Protein AF-0000000074325101 (afdb_homodimer)

InterPro domains:
  IPR032675 Leucine-rich repeat domain superfamily [G3DSA:3.80.10.10] (2-273)
  IPR050232 F-box/LRR-repeat protein 13/AtMIF1-like [PTHR31900] (7-285)
  IPR055411 F-box/LRR-repeat protein 15/At3g58940/PEG3-like, LRR domain [PF24758] (6-125)

Solvent-accessible surface area (backbone atoms only — not comparable to full-atom values): 29853 Å² total; per-residue (Å²): 119,73,70,45,83,48,80,47,38,70,48,75,47,77,48,56,86,95,41,69,40,74,60,62,76,48,61,53,67,39,56,55,26,29,33,42,34,40,26,21,27,31,48,60,74,60,92,81,46,78,49,32,66,50,20,32,31,42,35,38,34,33,53,40,61,49,100,53,50,55,45,57,55,54,64,27,23,58,49,24,27,33,44,33,43,39,70,58,83,77,82,51,54,33,52,68,70,52,57,40,65,33,80,50,38,28,32,44,31,37,38,55,61,33,40,42,68,67,56,63,70,39,77,60,53,64,63,40,48,46,29,71,53,46,44,63,27,30,30,43,31,42,29,30,58,91,52,75,80,66,76,76,59,71,62,80,73,69,70,35,55,27,73,46,22,30,35,41,34,38,35,43,37,45,51,39,35,36,64,57,47,51,49,49,52,35,46,52,58,23,12,54,48,23,30,38,39,37,38,30,46,33,75,81,65,88,59,77,55,52,74,65,69,66,96,74,74,62,70,84,72,50,60,64,30,47,29,33,40,37,39,40,34,62,38,40,47,45,69,43,53,48,38,51,52,45,49,51,33,46,22,15,53,56,24,46,36,38,38,36,34,30,47,44,36,67,91,48,48,19,66,63,41,38,51,44,53,57,40,44,43,39,29,47,17,38,62,31,22,40,47,70,42,81,104,120,74,70,42,83,51,81,46,38,70,47,76,47,77,47,58,86,96,42,68,41,73,61,63,76,49,60,52,66,37,55,55,27,28,34,42,34,40,27,22,27,31,48,61,76,60,94,83,46,77,50,32,66,50,20,32,32,42,34,38,33,34,53,41,62,48,102,53,51,56,44,57,54,55,63,28,23,58,48,23,27,32,42,34,43,38,69,58,69,88,81,49,54,35,52,69,69,52,57,40,64,33,79,49,38,29,31,43,32,36,37,56,61,33,40,41,68,65,55,61,72,37,76,60,52,62,63,43,48,45,30,71,54,46,44,64,26,30,30,44,32,43,29,31,59,94,52,75,82,65,78,77,60,72,64,83,74,69,71,34,55,28,72,46,22,30,36,42,35,40,34,46,37,45,52,39,36,34,65,57,47,52,49,49,53,36,47,51,58,22,12,53,48,22,30,38,40,37,38,29,45,32,74,82,65,88,59,78,55,52,73,66,66,65,96,75,73,61,69,86,70,49,59,64,30,48,28,33,39,37,38,40,35,61,38,39,48,43,69,44,52,48,39,52,51,45,50,52,33,48,21,15,54,56,25,45,38,35,39,36,34,30,47,43,36,67,90,48,49,19,64,65,39,38,52,46,54,58,41,45,43,38,29,47,16,37,64,32,22,39,46,71,41,82,102

Radius of gyration: 35.29 Å; Cα contacts (8 Å, |Δi|>4): 1375; chains: 2; bounding box: 53×112×66 Å

pLDDT: mean 85.04, std 13.83, range [35.1, 98.62]

Foldseek 3Di:
DVVQVDLAAEDADADDPPAEAEDDQSVLNNQNHAYYHYYRYEDDYDPPRQERANYAEYAAHQYHYDPDAPLNNLQSHQNYAYYAHYHHDPGHAYEPLSNLSNPNHAEYHDEPVSYDPVCQPDPDHVLQVCLVSPLNYQYYAYECVVPDRDPPNPDDHDLRANARHAYYHYHAFALLELVRLVNVLSPQLSYQNHAEEEYEYHHPDPDHRDANDDPDPPLVPRRAHQYAEYEYEAAAQHNSSLVSVLNCQSRYQNYQEYEYEYAHDVVNVGPVNRVVSVVPGDGNHPNYDYHYHYD/DVVQPDQAAEDADADDPPAEAEDDQSVLNRQNHAYYHYYRYEDDYDPPRQERANYAEYAAHQYHYDPDAPLNNLQSHQNYAYYAHYHHDPGHEYEPLSNLSNPNHAEYHDEPVSYDPVQQQDPDHVLQVCLVSPLNYQYYHYECVVNDRDPPNPDDHDLRANARHAYYHYHAFALLELVSLVNVLSNQLSYQNHAEEEYEYHHPDPDHRDANDDPDPPLVPRRAHQYAEYEYEAAAQHNSSLVSVLNCQSRYQNYQEYEYEYAHDVVNVGPVNRVVSVVPGHGNHPNYDYHYHYD

Secondary structure (DSSP, 8-state):
-HHHHS---EEEEE--TT--EEPPGGGGG-TT--EEEEESEEE---TT----TT--EEEEES-EESSS-HHHHHHT-TT-SEEEEE---SS--B-HHHHHT-TT--EEEEEGGGB-HHHHHSSSPHHHHHHHH-TT-SEEEEE-TT----TT--S-------TT--EEEEEEEETT-HHHHHHHHHHHHT-TT--EEEEEEE----SPPPP-S-S---TTSPPPP---EEEEEEE---HHHHHHHHHHHHH-TT--EEEEEE---GGGTHHHHHHHHHHTS--SSTT-EEEEEE-/-TTTTS---EEEEE--TT--EEPPGGGGG-TT--EEEEESEEE---TT----TT--EEEEES-EESSS-HHHHHHT-TT-SEEEEE---TT--B-HHHHHT-TT--EEEEEGGGB-HHHHHSSSPHHHHHHHH-TT-SEEEEE-TT----TT--S-------TT--EEEEEEEETT-HHHHHHHHHHHHT-TT--EEEEEEE----SPPPP-S-S---GGGPPPP---EEEEEEE---HHHHHHHHHHHHH-TT--EEEEEE---GGGTHHHHHHHHHHTS--SSTT-EEEEEE-

Sequence (590 aa):
MFLSKIGIKDLTLKNIPQQFIKLPTHLFSCLELKHLKLHYCIFRPSHSYCGFPNLLSLKLNAVRFQDYQCGELIAQCPLLEVLKITNHETGCEVKLAEIAKLENLKKLSLWLSLLDKTTMIRSPTIFEQICLLLPKLEGLSLDYRNCKLLEEAGAKSLSPVFPYLKTLNLYRMDFFSAITVSSAIGMIFGSPNLQTLKITAAYENAAQPTAICSSEVDYNTIVKTRLRTVVLTSIRGSVNDLCLIKSLLAGSPLLKKIVISARPSEMYGGERGFTTKLLKLHRASPIAEIDLTWLMFLSKIGIKDLTLKNIPQQFIKLPTHLFSCLELKHLKLHYCIFRPSHSYCGFPNLLSLKLNAVRFQDYQCGELIAQCPLLEVLKITNHETGCEVKLAEIAKLENLKKLSLWLSLLDKTTMIRSPTIFEQICLLLPKLEGLSLDYRNCKLLEEAGAKSLSPVFPYLKTLNLYRMDFFSAITVSSAIGMIFGSPNLQTLKITAAYENAAQPTAICSSEVDYNTIVKTRLRTVVLTSIRGSVNDLCLIKSLLAGSPLLKKIVISARPSEMYGGERGFTTKLLKLHRASPIAEIDLTWL

Organism: Artemisia annua (NCBI:txid35608)

Structure (mmCIF, N/CA/C/O backbone):
data_AF-0000000074325101-model_v1
#
loop_
_entity.id
_entity.type
_entity.pdbx_description
1 polymer 'Leucine-rich repeat domain, L domain-like protein'
#
loop_
_atom_site.group_PDB
_atom_site.id
_atom_site.type_symbol
_atom_site.label_atom_id
_atom_site.label_alt_id
_atom_site.label_comp_id
_atom_site.label_asym_id
_atom_site.label_entity_id
_atom_site.label_seq_id
_atom_site.pdbx_PDB_ins_code
_atom_site.Cartn_x
_atom_site.Cartn_y
_atom_site.Cartn_z
_atom_site.occupancy
_atom_site.B_iso_or_equiv
_atom_site.auth_seq_id
_atom_site.auth_comp_id
_atom_site.auth_asym_id
_atom_site.auth_atom_id
_atom_site.pdbx_PDB_model_num
ATOM 1 N N . MET A 1 1 ? -23.901 51.653 18.541 1 35.19 1 MET A N 1
ATOM 2 C CA . MET A 1 1 ? -24.139 51.994 19.94 1 35.19 1 MET A CA 1
ATOM 3 C C . MET A 1 1 ? -24.767 50.822 20.687 1 35.19 1 MET A C 1
ATOM 5 O O . MET A 1 1 ? -24.52 50.637 21.88 1 35.19 1 MET A O 1
ATOM 9 N N . PHE A 1 2 ? -25.624 50.108 19.951 1 42.1 2 PHE A N 1
ATOM 10 C CA . PHE A 1 2 ? -26.455 49.054 20.52 1 42.1 2 PHE A CA 1
ATOM 11 C C . PHE A 1 2 ? -25.602 47.876 20.975 1 42.1 2 PHE A C 1
ATOM 13 O O . PHE A 1 2 ? -26.046 47.055 21.78 1 42.1 2 PHE A O 1
ATOM 20 N N . LEU A 1 3 ? -24.474 47.757 20.274 1 44.94 3 LEU A N 1
ATOM 21 C CA . LEU A 1 3 ? -23.753 46.527 20.584 1 44.94 3 LEU A CA 1
ATOM 22 C C . LEU A 1 3 ? -23.134 46.596 21.976 1 44.94 3 LEU A C 1
ATOM 24 O O . LEU A 1 3 ? -22.594 45.604 22.47 1 44.94 3 LEU A O 1
ATOM 28 N N . SER A 1 4 ? -22.88 47.79 22.483 1 47.82 4 SER A N 1
ATOM 29 C CA . SER A 1 4 ? -22.212 48.008 23.762 1 47.82 4 SER A CA 1
ATOM 30 C C . SER A 1 4 ? -23.017 47.416 24.914 1 47.82 4 SER A C 1
ATOM 32 O O . SER A 1 4 ? -22.479 47.177 25.997 1 47.82 4 SER A O 1
ATOM 34 N N . LYS A 1 5 ? -24.263 47.982 25.109 1 49.12 5 LYS A N 1
ATOM 35 C CA . LYS A 1 5 ? -25.088 47.702 26.281 1 49.12 5 LYS A CA 1
ATOM 36 C C . LYS A 1 5 ? -25.325 46.202 26.44 1 49.12 5 LYS A C 1
ATOM 38 O O . LYS A 1 5 ? -25.753 45.746 27.502 1 49.12 5 LYS A O 1
ATOM 43 N N . ILE A 1 6 ? -25.398 45.336 25.328 1 53.44 6 ILE A N 1
ATOM 44 C CA . ILE A 1 6 ? -25.816 43.942 25.42 1 53.44 6 ILE A CA 1
ATOM 45 C C . ILE A 1 6 ? -24.588 43.034 25.421 1 53.44 6 ILE A C 1
ATOM 47 O O . ILE A 1 6 ? -23.554 43.377 24.843 1 53.44 6 ILE A O 1
ATOM 51 N N . GLY A 1 7 ? -24.317 42.186 26.464 1 69.42 7 GLY A N 1
ATOM 52 C CA . GLY A 1 7 ? -23.415 41.095 26.8 1 69.42 7 GLY A CA 1
ATOM 53 C C . GLY A 1 7 ? -22.976 40.291 25.591 1 69.42 7 GLY A C 1
ATOM 54 O O . GLY A 1 7 ? -23.308 39.11 25.47 1 69.42 7 GLY A O 1
ATOM 55 N N . ILE A 1 8 ? -22.406 40.996 24.583 1 78.01 8 ILE A N 1
ATOM 56 C CA . ILE A 1 8 ? -21.997 40.284 23.377 1 78.01 8 ILE A CA 1
ATOM 57 C C . ILE A 1 8 ? -20.923 39.255 23.725 1 78.01 8 ILE A C 1
ATOM 59 O O . ILE A 1 8 ? -19.923 39.586 24.367 1 78.01 8 ILE A O 1
ATOM 63 N N . LYS A 1 9 ? -21.226 37.993 23.351 1 87.03 9 LYS A N 1
ATOM 64 C CA . LYS A 1 9 ? -20.287 36.916 23.651 1 87.03 9 LYS A CA 1
ATOM 65 C C . LYS A 1 9 ? -19.487 36.523 22.413 1 87.03 9 LYS A C 1
ATOM 67 O O . LYS A 1 9 ? -18.318 36.145 22.516 1 87.03 9 LYS A O 1
ATOM 72 N N . ASP A 1 10 ? -20.09 36.723 21.24 1 89.8 10 ASP A N 1
ATOM 73 C CA . ASP A 1 10 ? -19.433 36.385 19.981 1 89.8 10 ASP A CA 1
ATOM 74 C C . ASP A 1 10 ? -19.51 37.546 18.992 1 89.8 10 ASP A C 1
ATOM 76 O O . ASP A 1 10 ? -20.595 38.061 18.714 1 89.8 10 ASP A O 1
ATOM 80 N N . LEU A 1 11 ? -18.348 38.037 18.518 1 89.61 11 LEU A N 1
ATOM 81 C CA . LEU A 1 11 ? -18.338 39.149 17.575 1 89.61 11 LEU A CA 1
ATOM 82 C C . LEU A 1 11 ? -17.44 38.842 16.3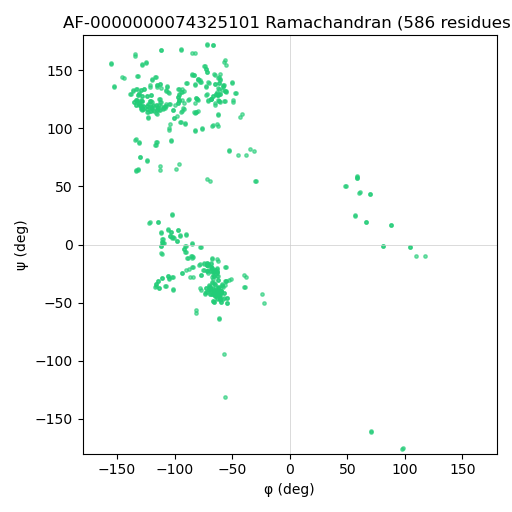81 1 89.61 11 LEU A C 1
ATOM 84 O O . LEU A 1 11 ? -16.279 38.464 16.553 1 89.61 11 LEU A O 1
ATOM 88 N N . THR A 1 12 ? -17.929 38.824 15.239 1 90.14 12 THR A N 1
ATOM 89 C CA . THR A 1 12 ? -17.175 38.709 13.996 1 90.14 12 THR A CA 1
ATOM 90 C C . THR A 1 12 ? -17.33 39.97 13.15 1 90.14 12 THR A C 1
ATOM 92 O O . THR A 1 12 ? -18.449 40.375 12.83 1 90.14 12 THR A O 1
ATOM 95 N N . LEU A 1 13 ? -16.238 40.642 12.857 1 88.51 13 LEU A N 1
ATOM 96 C CA . LEU A 1 13 ? -16.232 41.796 11.965 1 88.51 13 LEU A CA 1
ATOM 97 C C . LEU A 1 13 ? -15.407 41.513 10.714 1 88.51 13 LEU A C 1
ATOM 99 O O . LEU A 1 13 ? -14.208 41.238 10.806 1 88.51 13 LEU A O 1
ATOM 103 N N . LYS A 1 14 ? -16.061 41.454 9.587 1 86.94 14 LYS A N 1
ATOM 104 C CA . LYS A 1 14 ? -15.405 41.168 8.314 1 86.94 14 LYS A CA 1
ATOM 105 C C . LYS A 1 14 ? -15.607 42.31 7.322 1 86.94 14 LYS A C 1
ATOM 107 O O . LYS A 1 14 ? -16.717 42.829 7.182 1 86.94 14 LYS A O 1
ATOM 112 N N . ASN A 1 15 ? -14.516 42.837 6.846 1 86.47 15 ASN A N 1
ATOM 113 C CA . ASN A 1 15 ? -14.569 43.824 5.773 1 86.47 15 ASN A CA 1
ATOM 114 C C . ASN A 1 15 ? -13.981 43.276 4.476 1 86.47 15 ASN A C 1
ATOM 116 O O . ASN A 1 15 ? -13.437 42.17 4.456 1 86.47 15 ASN A O 1
ATOM 120 N N . ILE A 1 16 ? -14.223 44.002 3.409 1 81.57 16 ILE A N 1
ATOM 121 C CA . ILE A 1 16 ? -13.705 43.615 2.101 1 81.57 16 ILE A CA 1
ATOM 122 C C . ILE A 1 16 ? -12.18 43.692 2.106 1 81.57 16 ILE A C 1
ATOM 124 O O . ILE A 1 16 ? -11.599 44.572 2.745 1 81.57 16 ILE A O 1
ATOM 128 N N . PRO A 1 17 ? -11.592 42.822 1.375 1 79.29 17 PRO A N 1
ATOM 129 C CA . PRO A 1 17 ? -10.128 42.798 1.315 1 79.29 17 PRO A CA 1
ATOM 130 C C . PRO A 1 17 ? -9.533 44.144 0.907 1 79.29 17 PRO A C 1
ATOM 132 O O . PRO A 1 17 ? -10.086 44.833 0.046 1 79.29 17 PRO A O 1
ATOM 135 N N . GLN A 1 18 ? -8.579 44.572 1.656 1 80.77 18 GLN A N 1
ATOM 136 C CA . GLN A 1 18 ? -7.749 45.74 1.382 1 80.77 18 GLN A CA 1
ATOM 137 C C . GLN A 1 18 ? -8.459 47.027 1.788 1 80.77 18 GLN A C 1
ATOM 139 O O . GLN A 1 18 ? -7.908 48.12 1.64 1 80.77 18 GLN A O 1
ATOM 144 N N . GLN A 1 19 ? -9.734 46.827 2.291 1 86.73 19 GLN A N 1
ATOM 145 C CA . GLN A 1 19 ? -10.393 47.983 2.888 1 86.73 19 GLN A CA 1
ATOM 146 C C . GLN A 1 19 ? -10.509 47.829 4.402 1 86.73 19 GLN A C 1
ATOM 148 O O . GLN A 1 19 ? -11.199 46.931 4.888 1 86.73 19 GLN A O 1
ATOM 153 N N . PHE A 1 20 ? -9.888 48.68 5.116 1 88.98 20 PHE A N 1
ATOM 154 C CA . PHE A 1 20 ? -9.832 48.555 6.568 1 88.98 20 PHE A CA 1
ATOM 155 C C . PHE A 1 20 ? -10.904 49.413 7.227 1 88.98 20 PHE A C 1
ATOM 157 O O . PHE A 1 20 ? -11.143 50.548 6.809 1 88.98 20 PHE A O 1
ATOM 164 N N . ILE A 1 21 ? -11.559 48.82 8.145 1 91.88 21 ILE A N 1
ATOM 165 C CA . ILE A 1 21 ? -12.593 49.544 8.878 1 91.88 21 ILE A CA 1
ATOM 166 C C . ILE A 1 21 ? -12.16 49.733 10.33 1 91.88 21 ILE A C 1
ATOM 168 O O . ILE A 1 21 ? -11.576 48.83 10.933 1 91.88 21 ILE A O 1
ATOM 172 N N . LYS A 1 22 ? -12.429 50.888 10.778 1 90.78 22 LYS A N 1
ATOM 173 C CA . LYS A 1 22 ? -12.134 51.158 12.182 1 90.78 22 LYS A CA 1
ATOM 174 C C . LYS A 1 22 ? -13.126 50.446 13.098 1 90.78 22 LYS A C 1
ATOM 176 O O . LYS A 1 22 ? -14.332 50.46 12.846 1 90.78 22 LYS A O 1
ATOM 181 N N . LEU A 1 23 ? -12.623 49.848 14.137 1 90.95 23 LEU A N 1
ATOM 182 C CA . LEU A 1 23 ? -13.49 49.161 15.087 1 90.95 23 LEU A CA 1
ATOM 183 C C . LEU A 1 23 ? -14.311 50.16 15.896 1 90.95 23 LEU A C 1
ATOM 185 O O . LEU A 1 23 ? -13.809 51.222 16.272 1 90.95 23 LEU A O 1
ATOM 189 N N . PRO A 1 24 ? -15.522 49.781 16.076 1 87.68 24 PRO A N 1
ATOM 190 C CA . PRO A 1 24 ? -16.344 50.656 16.917 1 87.68 24 PRO A CA 1
ATOM 191 C C . PRO A 1 24 ? -15.794 50.799 18.334 1 87.68 24 PRO A C 1
ATOM 193 O O . PRO A 1 24 ? -15.328 49.819 18.921 1 87.68 24 PRO A O 1
ATOM 196 N N . THR A 1 25 ? -15.898 51.999 18.87 1 86.34 25 THR A N 1
ATOM 197 C CA . THR A 1 25 ? -15.339 52.312 20.18 1 86.34 25 THR A CA 1
ATOM 198 C C . THR A 1 25 ? -16.004 51.473 21.267 1 86.34 25 THR A C 1
ATOM 200 O O . THR A 1 25 ? -15.374 51.137 22.272 1 86.34 25 THR A O 1
ATOM 203 N N . HIS A 1 26 ? -17.239 51.057 21.05 1 84.24 26 HIS A N 1
ATOM 204 C CA . HIS A 1 26 ? -17.987 50.313 22.056 1 84.24 26 HIS A CA 1
ATOM 205 C C . HIS A 1 26 ? -17.446 48.895 22.209 1 84.24 26 HIS A C 1
ATOM 207 O O . HIS A 1 26 ? -17.645 48.259 23.246 1 84.24 26 HIS A O 1
ATOM 213 N N . LEU A 1 27 ? -16.797 48.416 21.212 1 88.17 27 LEU A N 1
ATOM 214 C CA . LEU A 1 27 ? -16.226 47.074 21.271 1 88.17 27 LEU A CA 1
ATOM 215 C C . LEU A 1 27 ? -15.237 46.955 22.426 1 88.17 27 LEU A C 1
ATOM 217 O O . LEU A 1 27 ? -15.196 45.931 23.111 1 88.17 27 LEU A O 1
ATOM 221 N N . PHE A 1 28 ? -14.553 48.058 22.666 1 89.68 28 PHE A N 1
ATOM 222 C CA . PHE A 1 28 ? -13.461 48.036 23.632 1 89.68 28 PHE A CA 1
ATOM 223 C C . PHE A 1 28 ? -13.999 48.061 25.058 1 89.68 28 PHE A C 1
ATOM 225 O O . PHE A 1 28 ? -13.237 47.925 26.017 1 89.68 28 PHE A O 1
ATOM 232 N N . SER A 1 29 ? -15.301 48.139 25.202 1 85.92 29 SER A N 1
ATOM 233 C CA . SER A 1 29 ? -15.926 48.121 26.52 1 85.92 29 SER A CA 1
ATOM 234 C C . SER A 1 29 ? -16.683 46.818 26.755 1 85.92 29 SER A C 1
ATOM 236 O O . SER A 1 29 ? -17.31 46.639 27.801 1 85.92 29 SER A O 1
ATOM 238 N N . CYS A 1 30 ? -16.619 46.005 25.816 1 86.27 30 CYS A N 1
ATOM 239 C CA . CYS A 1 30 ? -17.337 44.74 25.926 1 86.27 30 CYS A CA 1
ATOM 240 C C . CYS A 1 30 ? -16.533 43.724 26.727 1 86.27 30 CYS A C 1
ATOM 242 O O . CYS A 1 30 ? -15.805 42.911 26.155 1 86.27 30 CYS A O 1
ATOM 244 N N . LEU A 1 31 ? -16.792 43.546 27.969 1 85.54 31 LEU A N 1
ATOM 245 C CA . LEU A 1 31 ? -15.996 42.72 28.871 1 85.54 31 LEU A CA 1
ATOM 246 C C . LEU A 1 31 ? -16.485 41.276 28.861 1 85.54 31 LEU A C 1
ATOM 248 O O . LEU A 1 31 ? -15.782 40.375 29.323 1 85.54 31 LEU A O 1
ATOM 252 N N . GLU A 1 32 ? -17.62 41.039 28.275 1 89.33 32 GLU A N 1
ATOM 253 C CA . GLU A 1 32 ? -18.206 39.702 28.309 1 89.33 32 GLU A CA 1
ATOM 254 C C . GLU A 1 32 ? -17.896 38.931 27.029 1 89.33 32 GLU A C 1
ATOM 256 O O . GLU A 1 32 ? -18.311 37.781 26.876 1 89.33 32 GLU A O 1
ATOM 261 N N . LEU A 1 33 ? -17.122 39.551 26.138 1 91.54 33 LEU A N 1
ATOM 262 C CA . LEU A 1 33 ? -16.807 38.932 24.856 1 91.54 33 LEU A CA 1
ATOM 263 C C . LEU A 1 33 ? -16.075 37.609 25.055 1 91.54 33 LEU A C 1
ATOM 265 O O . LEU A 1 33 ? -15.137 37.528 25.851 1 91.54 33 LEU A O 1
ATOM 269 N N . LYS A 1 34 ? -16.53 36.519 24.398 1 95.06 34 LYS A N 1
ATOM 270 C CA . LYS A 1 34 ? -15.917 35.198 24.491 1 95.06 34 LYS A CA 1
ATOM 271 C C . LYS A 1 34 ? -15.188 34.838 23.2 1 95.06 34 LYS A C 1
ATOM 273 O O . LYS A 1 34 ? -14.155 34.165 23.23 1 95.06 34 LYS A O 1
ATOM 278 N N . HIS A 1 35 ? -15.718 35.243 22.037 1 96.39 35 HIS A N 1
ATOM 279 C CA . HIS A 1 35 ? -15.141 34.952 20.73 1 96.39 35 HIS A CA 1
ATOM 280 C C . HIS A 1 35 ? -15.082 36.204 19.862 1 96.39 35 HIS A C 1
ATOM 282 O O . HIS A 1 35 ? -16.096 36.88 19.67 1 96.39 35 HIS A O 1
ATOM 288 N N . LEU A 1 36 ? -13.878 36.578 19.356 1 94.92 36 LEU A N 1
ATOM 289 C CA . LEU A 1 36 ? -13.675 37.771 18.54 1 94.92 36 LEU A CA 1
ATOM 290 C C . LEU A 1 36 ? -12.959 37.425 17.239 1 94.92 36 LEU A C 1
ATOM 292 O O . LEU A 1 36 ? -11.874 36.839 17.26 1 94.92 36 LEU A O 1
ATOM 296 N N . LYS A 1 37 ? -13.531 37.656 16.114 1 94.36 37 LYS A N 1
ATOM 297 C CA . LYS A 1 37 ? -12.947 37.49 14.786 1 94.36 37 LYS A CA 1
ATOM 298 C C . LYS A 1 37 ? -12.908 38.816 14.033 1 94.36 37 LYS A C 1
ATOM 300 O O . LYS A 1 37 ? -13.948 39.437 13.803 1 94.36 37 LYS A O 1
ATOM 305 N N . LEU A 1 38 ? -11.722 39.274 13.668 1 91.95 38 LEU A N 1
ATOM 306 C CA . LEU A 1 38 ? -11.551 40.537 12.957 1 91.95 38 LEU A CA 1
ATOM 307 C C . LEU A 1 38 ? -10.879 40.313 11.607 1 91.95 38 LEU A C 1
ATOM 309 O O . LEU A 1 38 ? -9.845 39.646 11.526 1 91.95 38 LEU A O 1
ATOM 313 N N . HIS A 1 39 ? -11.461 40.821 10.593 1 91.65 39 HIS A N 1
ATOM 314 C CA . HIS A 1 39 ? -10.928 40.743 9.238 1 91.65 39 HIS A CA 1
ATOM 315 C C . HIS A 1 39 ? -10.849 42.125 8.597 1 91.65 39 HIS A C 1
ATOM 317 O O . HIS A 1 39 ? -11.872 42.788 8.414 1 91.65 39 HIS A O 1
ATOM 323 N N . TYR A 1 40 ? -9.648 42.526 8.299 1 89.95 40 TYR A N 1
ATOM 324 C CA . TYR A 1 40 ? -9.418 43.809 7.644 1 89.95 40 TYR A CA 1
ATOM 325 C C . TYR A 1 40 ? -9.976 44.956 8.479 1 89.95 40 TYR A C 1
ATOM 327 O O . TYR A 1 40 ? -10.759 45.769 7.983 1 89.95 40 TYR A O 1
ATOM 335 N N . CYS A 1 41 ? -9.512 45.028 9.661 1 90.98 41 CYS A N 1
ATOM 336 C CA . CYS A 1 41 ? -9.935 46.052 10.609 1 90.98 41 CYS A CA 1
ATOM 337 C C . CYS A 1 41 ? -8.737 46.822 11.151 1 90.98 41 CYS A C 1
ATOM 339 O O . CYS A 1 41 ? -7.602 46.351 11.067 1 90.98 41 CYS A O 1
ATOM 341 N N . ILE A 1 42 ? -9.033 47.996 11.594 1 90.14 42 ILE A N 1
ATOM 342 C CA . ILE A 1 42 ? -8.052 48.806 12.308 1 90.14 42 ILE A CA 1
ATOM 343 C C . ILE A 1 42 ? -8.318 48.731 13.81 1 90.14 42 ILE A C 1
ATOM 345 O O . ILE A 1 42 ? -9.422 49.036 14.268 1 90.14 42 ILE A O 1
ATOM 349 N N . PHE A 1 43 ? -7.433 48.209 14.512 1 91.3 43 PHE A N 1
ATOM 350 C CA . PHE A 1 43 ? -7.527 48.111 15.964 1 91.3 43 PHE A CA 1
ATOM 351 C C . PHE A 1 43 ? -6.895 49.326 16.631 1 91.3 43 PHE A C 1
ATOM 353 O O . PHE A 1 43 ? -5.668 49.44 16.692 1 91.3 43 PHE A O 1
ATOM 360 N N . ARG A 1 44 ? -7.651 50.169 17.085 1 91.33 44 ARG A N 1
ATOM 361 C CA . ARG A 1 44 ? -7.245 51.368 17.811 1 91.33 44 ARG A CA 1
ATOM 362 C C . ARG A 1 44 ? -8.083 51.556 19.071 1 91.33 44 ARG A C 1
ATOM 364 O O . ARG A 1 44 ? -9.132 52.202 19.034 1 91.33 44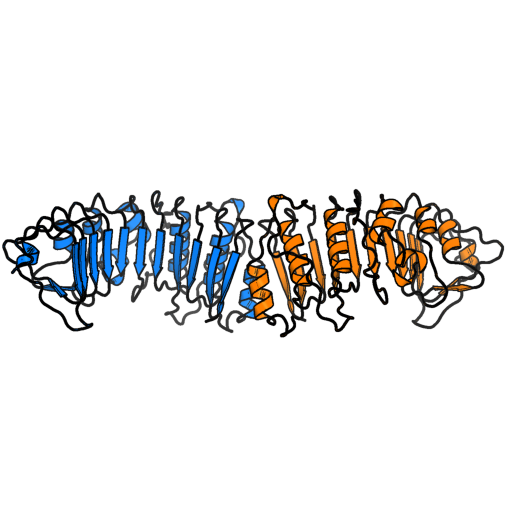 ARG A O 1
ATOM 371 N N . PRO A 1 45 ? -7.6 50.991 20.158 1 89.82 45 PRO A N 1
ATOM 372 C CA . PRO A 1 45 ? -8.399 51.074 21.383 1 89.82 45 PRO A CA 1
ATOM 373 C C . PRO A 1 45 ? -8.37 52.464 22.014 1 89.82 45 PRO A C 1
ATOM 375 O O . PRO A 1 45 ? -7.439 53.237 21.772 1 89.82 45 PRO A O 1
ATOM 378 N N . SER A 1 46 ? -9.411 52.729 22.716 1 84.29 46 SER A N 1
ATOM 379 C CA . SER A 1 46 ? -9.463 53.967 23.485 1 84.29 46 SER A CA 1
ATOM 380 C C . SER A 1 46 ? -8.528 53.911 24.688 1 84.29 46 SER A C 1
ATOM 382 O O . SER A 1 46 ? -7.956 52.861 24.988 1 84.29 46 SER A O 1
ATOM 384 N N . HIS A 1 47 ? -8.358 55.004 25.374 1 83.48 47 HIS A N 1
ATOM 385 C CA . HIS A 1 47 ? -7.491 55.101 26.543 1 83.48 47 HIS A CA 1
ATOM 386 C C . HIS A 1 47 ? -8.028 54.262 27.697 1 83.48 47 HIS A C 1
ATOM 388 O O . HIS A 1 47 ? -7.268 53.843 28.573 1 83.48 47 HIS A O 1
ATOM 394 N N . SER A 1 48 ? -9.328 53.991 27.679 1 83.15 48 SER A N 1
ATOM 395 C CA . SER A 1 48 ? -9.957 53.262 28.776 1 83.15 48 SER A CA 1
ATOM 396 C C . SER A 1 48 ? -9.941 51.759 28.521 1 83.15 48 SER A C 1
ATOM 398 O O . SER A 1 48 ? -10.394 50.977 29.36 1 83.15 48 SER A O 1
ATOM 400 N N . TYR A 1 49 ? -9.417 51.378 27.421 1 88.16 49 TYR A N 1
ATOM 401 C CA . TYR A 1 49 ? -9.388 49.967 27.053 1 88.16 49 TYR A CA 1
ATOM 402 C C . TYR A 1 49 ? -8.457 49.183 27.97 1 88.16 49 TYR A C 1
ATOM 404 O O . TYR A 1 49 ? -7.297 49.558 28.155 1 88.16 49 TYR A O 1
ATOM 412 N N . CYS A 1 50 ? -9.03 48.088 28.599 1 85.27 50 CYS A N 1
ATOM 413 C CA . CYS A 1 50 ? -8.229 47.281 29.512 1 85.27 50 CYS A CA 1
ATOM 414 C C . CYS A 1 50 ? -8.183 45.827 29.057 1 85.27 50 CYS A C 1
ATOM 416 O O . CYS A 1 50 ? -7.985 44.923 29.871 1 85.27 50 CYS A O 1
ATOM 418 N N . GLY A 1 51 ? -8.499 45.597 27.84 1 90.34 51 GLY A N 1
ATOM 419 C CA . GLY A 1 51 ? -8.408 44.241 27.323 1 90.34 51 GLY A CA 1
ATOM 420 C C . GLY A 1 51 ? -9.741 43.518 27.305 1 90.34 51 GLY A C 1
ATOM 421 O O . GLY A 1 51 ? -10.792 44.138 27.485 1 90.34 51 GLY A O 1
ATOM 422 N N . PHE A 1 52 ? -9.766 42.201 26.931 1 92.69 52 PHE A N 1
ATOM 423 C CA . PHE A 1 52 ? -10.912 41.3 26.951 1 92.69 52 PHE A CA 1
ATOM 424 C C . PHE A 1 52 ? -10.687 40.16 27.938 1 92.69 52 PHE A C 1
ATOM 426 O O . PHE A 1 52 ? -10.241 39.078 27.552 1 92.69 52 PHE A O 1
ATOM 433 N N . PRO A 1 53 ? -11.061 40.353 29.209 1 91.96 53 PRO A N 1
ATOM 434 C CA . PRO A 1 53 ? -10.689 39.418 30.274 1 91.96 53 PRO A CA 1
ATOM 435 C C . PRO A 1 53 ? -11.387 38.066 30.142 1 91.96 53 PRO A C 1
ATOM 437 O O . PRO A 1 53 ? -10.914 37.067 30.691 1 91.96 53 PRO A O 1
ATOM 440 N N . ASN A 1 54 ? -12.532 37.937 29.37 1 93.77 54 ASN A N 1
ATOM 441 C CA . ASN A 1 54 ? -13.3 36.7 29.281 1 93.77 54 ASN A CA 1
ATOM 442 C C . ASN A 1 54 ? -13.196 36.075 27.893 1 93.77 54 ASN A C 1
ATOM 444 O O . ASN A 1 54 ? -13.921 35.129 27.577 1 93.77 54 ASN A O 1
ATOM 448 N N . LEU A 1 55 ? -12.278 36.609 27.079 1 95.43 55 LEU A N 1
ATOM 449 C CA . LEU A 1 55 ? -12.156 36.15 25.699 1 95.43 55 LEU A CA 1
ATOM 450 C C . LEU A 1 55 ? -11.535 34.759 25.642 1 95.43 55 LEU A C 1
ATOM 452 O O . LEU A 1 55 ? -10.486 34.518 26.244 1 95.43 55 LEU A O 1
ATOM 456 N N . LEU A 1 56 ? -12.197 33.809 24.903 1 97.13 56 LEU A N 1
ATOM 457 C CA . LEU A 1 56 ? -11.738 32.429 24.787 1 97.13 56 LEU A CA 1
ATOM 458 C C . LEU A 1 56 ? -11.106 32.179 23.422 1 97.13 56 LEU A C 1
ATOM 460 O O . LEU A 1 56 ? -10.231 31.32 23.286 1 97.13 56 LEU A O 1
ATOM 464 N N . SER A 1 57 ? -11.581 32.923 22.397 1 97.68 57 SER A N 1
ATOM 465 C CA . SER A 1 57 ? -11.091 32.729 21.036 1 97.68 57 SER A CA 1
ATOM 466 C C . SER A 1 57 ? -10.87 34.064 20.332 1 97.68 57 SER A C 1
ATOM 468 O O . SER A 1 57 ? -11.74 34.936 20.357 1 97.68 57 SER A O 1
ATOM 470 N N . LEU A 1 58 ? -9.685 34.278 19.731 1 95.63 58 LEU A N 1
ATOM 471 C CA . LEU A 1 58 ? -9.309 35.489 19.01 1 95.63 58 LEU A CA 1
ATOM 472 C C . LEU A 1 58 ? -8.768 35.152 17.625 1 95.63 58 LEU A C 1
ATOM 474 O O . LEU A 1 58 ? -7.774 34.433 17.5 1 95.63 58 LEU A O 1
ATOM 478 N N . LYS A 1 59 ? -9.415 35.556 16.603 1 94.2 59 LYS A N 1
ATOM 479 C CA . LYS A 1 59 ? -8.977 35.366 15.223 1 94.2 59 LYS A CA 1
ATOM 480 C C . LYS A 1 59 ? -8.75 36.706 14.529 1 94.2 59 LYS A C 1
ATOM 482 O O . LYS A 1 59 ? -9.685 37.49 14.36 1 94.2 59 LYS A O 1
ATOM 487 N N . LEU A 1 60 ? -7.534 36.954 14.18 1 92.3 60 LEU A N 1
ATOM 488 C CA . LEU A 1 60 ? -7.146 38.19 13.51 1 92.3 60 LEU A CA 1
ATOM 489 C C . LEU A 1 60 ? -6.662 37.911 12.091 1 92.3 60 LEU A C 1
ATOM 491 O O . LEU A 1 60 ? -5.687 37.182 11.896 1 92.3 60 LEU A O 1
ATOM 495 N N . ASN A 1 61 ? -7.33 38.432 11.182 1 90.34 61 ASN A N 1
ATOM 496 C CA . ASN A 1 61 ? -6.93 38.334 9.783 1 90.34 61 ASN A CA 1
ATOM 497 C C . ASN A 1 61 ? -6.759 39.712 9.151 1 90.34 61 ASN A C 1
ATOM 499 O O . ASN A 1 61 ? -7.741 40.422 8.924 1 90.34 61 ASN A O 1
ATOM 503 N N . ALA A 1 62 ? -5.533 40.092 8.871 1 87.86 62 ALA A N 1
ATOM 504 C CA . ALA A 1 62 ? -5.243 41.385 8.257 1 87.86 62 ALA A CA 1
ATOM 505 C C . ALA A 1 62 ? -5.774 42.531 9.113 1 87.86 62 ALA A C 1
ATOM 507 O O . ALA A 1 62 ? -6.555 43.358 8.638 1 87.86 62 ALA A O 1
ATOM 508 N N . VAL A 1 63 ? -5.289 42.558 10.322 1 89.49 63 VAL A N 1
ATOM 509 C CA . VAL A 1 63 ? -5.669 43.63 11.237 1 89.49 63 VAL A CA 1
ATOM 510 C C . VAL A 1 63 ? -4.511 44.615 11.388 1 89.49 63 VAL A C 1
ATOM 512 O O . VAL A 1 63 ? -3.362 44.208 11.574 1 89.49 63 VAL A O 1
ATOM 515 N N . ARG A 1 64 ? -4.804 45.842 11.257 1 87.69 64 ARG A N 1
ATOM 516 C CA . ARG A 1 64 ? -3.816 46.899 11.442 1 87.69 64 ARG A CA 1
ATOM 517 C C . ARG A 1 64 ? -3.903 47.492 12.844 1 87.69 64 ARG A C 1
ATOM 519 O O . ARG A 1 64 ? -4.981 47.893 13.288 1 87.69 64 ARG A O 1
ATOM 526 N N . PHE A 1 65 ? -2.84 47.528 13.499 1 88.17 65 PHE A N 1
ATOM 527 C CA . PHE A 1 65 ? -2.781 48.116 14.832 1 88.17 65 PHE A CA 1
ATOM 528 C C . PHE A 1 65 ? -2.285 49.555 14.768 1 88.17 65 PHE A C 1
ATOM 530 O O . PHE A 1 65 ? -1.266 49.838 14.135 1 88.17 65 PHE A O 1
ATOM 537 N N . GLN A 1 66 ? -2.998 50.397 15.211 1 87.94 66 GLN A N 1
ATOM 538 C CA . GLN A 1 66 ? -2.631 51.807 15.274 1 87.94 66 GLN A CA 1
ATOM 539 C C . GLN A 1 66 ? -2.446 52.264 16.718 1 87.94 66 GLN A C 1
ATOM 541 O O . GLN A 1 66 ? -3.374 52.181 17.524 1 87.94 66 GLN A O 1
ATOM 546 N N . ASP A 1 67 ? -1.253 52.782 17.037 1 86.02 67 ASP A N 1
ATOM 547 C CA . ASP A 1 67 ? -0.907 53.25 18.376 1 86.02 67 ASP A CA 1
ATOM 548 C C . ASP A 1 67 ? -1.092 52.141 19.409 1 86.02 67 ASP A C 1
ATOM 550 O O . ASP A 1 67 ? -1.57 52.393 20.518 1 86.02 67 ASP A O 1
ATOM 554 N N . TYR A 1 68 ? -1.022 50.913 19.06 1 85.28 68 TYR A N 1
ATOM 555 C CA . TYR A 1 68 ? -1.194 49.721 19.882 1 85.28 68 TYR A CA 1
ATOM 556 C C . TYR A 1 68 ? -0.455 48.531 19.28 1 85.28 68 TYR A C 1
ATOM 558 O O . TYR A 1 68 ? -0.07 48.56 18.109 1 85.28 68 TYR A O 1
ATOM 566 N N . GLN A 1 69 ? -0.12 47.62 20.025 1 83.84 69 GLN A N 1
ATOM 567 C CA . GLN A 1 69 ? 0.628 46.468 19.534 1 83.84 69 GLN A CA 1
ATOM 568 C C . GLN A 1 69 ? -0.17 45.179 19.708 1 83.84 69 GLN A C 1
ATOM 570 O O . GLN A 1 69 ? -0.879 45.011 20.703 1 83.84 69 GLN A O 1
ATOM 575 N N . CYS A 1 70 ? -0.002 44.359 18.793 1 86.82 70 CYS A N 1
ATOM 576 C CA . CYS A 1 70 ? -0.684 43.071 18.818 1 86.82 70 CYS A CA 1
ATOM 577 C C . CYS A 1 70 ? -0.347 42.299 20.088 1 86.82 70 CYS A C 1
ATOM 579 O O . CYS A 1 70 ? -1.226 41.694 20.704 1 86.82 70 CYS A O 1
ATOM 581 N N . GLY A 1 71 ? 0.89 42.345 20.438 1 85.94 71 GLY A N 1
ATOM 582 C CA . GLY A 1 71 ? 1.321 41.673 21.653 1 85.94 71 GLY A CA 1
ATOM 583 C C . GLY A 1 71 ? 0.59 42.153 22.892 1 85.94 71 GLY A C 1
ATOM 584 O O . GLY A 1 71 ? 0.304 41.364 23.795 1 85.94 71 GLY A O 1
ATOM 585 N N . GLU A 1 72 ? 0.308 43.408 22.942 1 87.24 72 GLU A N 1
ATOM 586 C CA . GLU A 1 72 ? -0.433 43.975 24.064 1 87.24 72 GLU A CA 1
ATOM 587 C C . GLU A 1 72 ? -1.846 43.402 24.137 1 87.24 72 GLU A C 1
ATOM 589 O O . GLU A 1 72 ? -2.353 43.123 25.226 1 87.24 72 GLU A O 1
ATOM 594 N N . LEU A 1 73 ? -2.432 43.33 23.012 1 90.21 73 LEU A N 1
ATOM 595 C CA . LEU A 1 73 ? -3.769 42.748 22.961 1 90.21 73 LEU A CA 1
ATOM 596 C C . LEU A 1 73 ? -3.764 41.326 23.514 1 90.21 73 LEU A C 1
ATOM 598 O O . LEU A 1 73 ? -4.596 40.981 24.356 1 90.21 73 LEU A O 1
ATOM 602 N N . ILE A 1 74 ? -2.835 40.542 23.102 1 90.82 74 ILE A N 1
ATOM 603 C CA . ILE A 1 74 ? -2.729 39.15 23.523 1 90.82 74 ILE A CA 1
ATOM 604 C C . ILE A 1 74 ? -2.533 39.082 25.036 1 90.82 74 ILE A C 1
ATOM 606 O O . ILE A 1 74 ? -3.157 38.263 25.714 1 90.82 74 ILE A O 1
ATOM 610 N N . ALA A 1 75 ? -1.773 39.949 25.522 1 88.7 75 ALA A N 1
ATOM 611 C CA . ALA A 1 75 ? -1.468 39.982 26.95 1 88.7 75 ALA A CA 1
ATOM 612 C C . ALA A 1 75 ? -2.711 40.315 27.769 1 88.7 75 ALA A C 1
ATOM 614 O O . ALA A 1 75 ? -2.801 39.958 28.947 1 88.7 75 ALA A O 1
ATOM 615 N N . GLN A 1 76 ? -3.666 40.952 27.212 1 91.35 76 GLN A N 1
ATOM 616 C CA . GLN A 1 76 ? -4.864 41.395 27.918 1 91.35 76 GLN A CA 1
ATOM 617 C C . GLN A 1 76 ? -6.013 40.41 27.721 1 91.35 76 GLN A C 1
ATOM 619 O O . GLN A 1 76 ? -7.17 40.736 27.996 1 91.35 76 GLN A O 1
ATOM 624 N N . CYS A 1 77 ? -5.738 39.283 27.217 1 93.87 77 CYS A N 1
ATOM 625 C CA . CYS A 1 77 ? -6.708 38.206 27.053 1 93.87 77 CYS A CA 1
ATOM 626 C C . CYS A 1 77 ? -6.229 36.932 27.74 1 93.87 77 CYS A C 1
ATOM 628 O O . CYS A 1 77 ? -5.921 35.941 27.076 1 93.87 77 CYS A O 1
ATOM 630 N N . PRO A 1 78 ? -6.218 36.829 29.016 1 93.1 78 PRO A N 1
ATOM 631 C CA . PRO A 1 78 ? -5.562 35.77 29.787 1 93.1 78 PRO A CA 1
ATOM 632 C C . PRO A 1 78 ? -6.281 34.427 29.674 1 93.1 78 PRO A C 1
ATOM 634 O O . PRO A 1 78 ? -5.689 33.381 29.951 1 93.1 78 PRO A O 1
ATOM 637 N N . LEU A 1 79 ? -7.545 34.355 29.238 1 95.56 79 LEU A N 1
ATOM 638 C CA . LEU A 1 79 ? -8.305 33.11 29.232 1 95.56 79 LEU A CA 1
ATOM 639 C C . LEU A 1 79 ? -8.336 32.498 27.835 1 95.56 79 LEU A C 1
ATOM 641 O O . LEU A 1 79 ? -9.028 31.504 27.603 1 95.56 79 LEU A O 1
ATOM 645 N N . LEU A 1 80 ? -7.602 33.091 26.923 1 96.52 80 LEU A N 1
ATOM 646 C CA . LEU A 1 80 ? -7.634 32.669 25.526 1 96.52 80 LEU A CA 1
ATOM 647 C C . LEU A 1 80 ? -7.299 31.187 25.398 1 96.52 80 LEU A C 1
ATOM 649 O O . LEU A 1 80 ? -6.316 30.716 25.976 1 96.52 80 LEU A O 1
ATOM 653 N N . GLU A 1 81 ? -8.11 30.433 24.629 1 97.73 81 GLU A N 1
ATOM 654 C CA . GLU A 1 81 ? -7.893 29.021 24.328 1 97.73 81 GLU A CA 1
ATOM 655 C C . GLU A 1 81 ? -7.528 28.82 22.86 1 97.73 81 GLU A C 1
ATOM 657 O O . GLU A 1 81 ? -6.899 27.821 22.503 1 97.73 81 GLU A O 1
ATOM 662 N N . VAL A 1 82 ? -8.013 29.715 22.026 1 97.88 82 VAL A N 1
ATOM 663 C CA . VAL A 1 82 ? -7.779 29.639 20.587 1 97.88 82 VAL A CA 1
ATOM 664 C C . VAL A 1 82 ? -7.252 30.978 20.077 1 97.88 82 VAL A C 1
ATOM 666 O O . VAL A 1 82 ? -7.869 32.022 20.303 1 97.88 82 VAL A O 1
ATOM 669 N N . LEU A 1 83 ? -6.119 31.028 19.428 1 96.5 83 LEU A N 1
ATOM 670 C CA . LEU A 1 83 ? -5.523 32.226 18.848 1 96.5 83 LEU A CA 1
ATOM 671 C C . LEU A 1 83 ? -5.141 31.993 17.39 1 96.5 83 LEU A C 1
ATOM 673 O O . LEU A 1 83 ? -4.382 31.071 17.083 1 96.5 83 LEU A O 1
ATOM 677 N N . LYS A 1 84 ? -5.717 32.708 16.511 1 94.92 84 LYS A N 1
ATOM 678 C CA . LYS A 1 84 ? -5.388 32.645 15.09 1 94.92 84 LYS A CA 1
ATOM 679 C C . LYS A 1 84 ? -4.994 34.019 14.556 1 94.92 84 LYS A C 1
ATOM 681 O O . LYS A 1 84 ? -5.767 34.975 14.655 1 94.92 84 LYS A O 1
ATOM 686 N N . ILE A 1 85 ? -3.816 34.13 14.081 1 91.51 85 ILE A N 1
ATOM 687 C CA . ILE A 1 85 ? -3.325 35.371 13.492 1 91.51 85 ILE A CA 1
ATOM 688 C C . ILE A 1 85 ? -2.835 35.108 12.07 1 91.51 85 ILE A C 1
ATOM 690 O O . ILE A 1 85 ? -1.871 34.367 11.866 1 91.51 85 ILE A O 1
ATOM 694 N N . THR A 1 86 ? -3.485 35.718 11.102 1 86.22 86 THR A N 1
ATOM 695 C CA . THR A 1 86 ? -3.098 35.477 9.716 1 86.22 86 THR A CA 1
ATOM 696 C C . THR A 1 86 ? -3.023 36.788 8.94 1 86.22 86 THR A C 1
ATOM 698 O O . THR A 1 86 ? -3.669 37.772 9.308 1 86.22 86 THR A O 1
ATOM 701 N N . ASN A 1 87 ? -2.34 36.759 7.716 1 71.43 87 ASN A N 1
ATOM 702 C CA . ASN A 1 87 ? -2.264 37.803 6.7 1 71.43 87 ASN A CA 1
ATOM 703 C C . ASN A 1 87 ? -1.907 39.155 7.311 1 71.43 87 ASN A C 1
ATOM 705 O O . ASN A 1 87 ? -2.638 40.132 7.137 1 71.43 87 ASN A O 1
ATOM 709 N N . HIS A 1 88 ? -0.922 39.161 8.062 1 64.16 88 HIS A N 1
ATOM 710 C CA . HIS A 1 88 ? -0.616 40.477 8.612 1 64.16 88 HIS A CA 1
ATOM 711 C C . HIS A 1 88 ? 0.581 41.105 7.906 1 64.16 88 HIS A C 1
ATOM 713 O O . HIS A 1 88 ? 1.553 40.416 7.592 1 64.16 88 HIS A O 1
ATOM 719 N N . GLU A 1 89 ? 0.347 42.045 7.046 1 57.66 89 GLU A N 1
ATOM 720 C CA . GLU A 1 89 ? 1.392 42.739 6.3 1 57.66 89 GLU A CA 1
ATOM 721 C C . GLU A 1 89 ? 2.402 43.39 7.241 1 57.66 89 GLU A C 1
ATOM 723 O O . GLU A 1 89 ? 3.506 42.874 7.427 1 57.66 89 GLU A O 1
ATOM 728 N N . THR A 1 90 ? 2.319 44.659 7.629 1 54.61 90 THR A N 1
ATOM 729 C CA . THR A 1 90 ? 3.257 45.545 8.311 1 54.61 90 THR A CA 1
ATOM 730 C C . THR A 1 90 ? 2.815 45.795 9.75 1 54.61 90 THR A C 1
ATOM 732 O O . THR A 1 90 ? 1.629 46.006 10.013 1 54.61 90 THR A O 1
ATOM 735 N N . GLY A 1 91 ? 3.575 45.484 10.779 1 56.1 91 GLY A N 1
ATOM 736 C CA . GLY A 1 91 ? 3.435 46.052 12.111 1 56.1 91 GLY A CA 1
ATOM 737 C C . GLY A 1 91 ? 2.909 45.059 13.13 1 56.1 91 GLY A C 1
ATOM 738 O O . GLY A 1 91 ? 2.785 45.383 14.313 1 56.1 91 GLY A O 1
ATOM 739 N N . CYS A 1 92 ? 2.44 43.824 12.619 1 66.07 92 CYS A N 1
ATOM 740 C CA . CYS A 1 92 ? 1.957 42.926 13.662 1 66.07 92 CYS A CA 1
ATOM 741 C C . CYS A 1 92 ? 3.018 41.896 14.029 1 66.07 92 CYS A C 1
ATOM 743 O O . CYS A 1 92 ? 2.956 40.749 13.584 1 66.07 92 CYS A O 1
ATOM 745 N N . GLU A 1 93 ? 4.015 42.344 14.53 1 76.29 93 GLU A N 1
ATOM 746 C CA . GLU A 1 93 ? 5.016 41.413 15.043 1 76.29 93 GLU A CA 1
ATOM 747 C C . GLU A 1 93 ? 4.622 40.882 16.419 1 76.29 93 GLU A C 1
ATOM 749 O O . GLU A 1 93 ? 4.177 41.644 17.28 1 76.29 93 GLU A O 1
ATOM 754 N N . VAL A 1 94 ? 4.586 39.612 16.447 1 81.13 94 VAL A N 1
ATOM 755 C CA . VAL A 1 94 ? 4.242 38.979 17.716 1 81.13 94 VAL A CA 1
ATOM 756 C C . VAL A 1 94 ? 5.434 38.178 18.233 1 81.13 94 VAL A C 1
ATOM 758 O O . VAL A 1 94 ? 6.146 37.539 17.454 1 81.13 94 VAL A O 1
ATOM 761 N N . LYS A 1 95 ? 5.665 38.353 19.495 1 83.29 95 LYS A N 1
ATOM 762 C CA . LYS A 1 95 ? 6.701 37.546 20.132 1 83.29 95 LYS A CA 1
ATOM 763 C C . LYS A 1 95 ? 6.126 36.242 20.677 1 83.29 95 LYS A C 1
ATOM 765 O O . LYS A 1 95 ? 5.044 36.235 21.268 1 83.29 95 LYS A O 1
ATOM 770 N N . LEU A 1 96 ? 6.864 35.22 20.489 1 86.44 96 LEU A N 1
ATOM 771 C CA . LEU A 1 96 ? 6.431 33.915 20.975 1 86.44 96 LEU A CA 1
ATOM 772 C C . LEU A 1 96 ? 6.299 33.917 22.494 1 86.44 96 LEU A C 1
ATOM 774 O O . LEU A 1 96 ? 5.419 33.253 23.046 1 86.44 96 LEU A O 1
ATOM 778 N N . ALA A 1 97 ? 7.09 34.706 23.12 1 85.78 97 ALA A N 1
ATOM 779 C CA . ALA A 1 97 ? 7.063 34.817 24.576 1 85.78 97 ALA A CA 1
ATOM 780 C C . ALA A 1 97 ? 5.733 35.389 25.058 1 85.78 97 ALA A C 1
ATOM 782 O O . ALA A 1 97 ? 5.244 35.023 26.129 1 85.78 97 ALA A O 1
ATOM 783 N N . GLU A 1 98 ? 5.187 36.256 24.288 1 87.79 98 GLU A N 1
ATOM 784 C CA . GLU A 1 98 ? 3.896 36.841 24.639 1 87.79 98 GLU A CA 1
ATOM 785 C C . GLU A 1 98 ? 2.774 35.814 24.517 1 87.79 98 GLU A C 1
ATOM 787 O O . GLU A 1 98 ? 1.869 35.773 25.352 1 87.79 98 GLU A O 1
ATOM 792 N N . ILE A 1 99 ? 2.864 35.011 23.57 1 91.24 99 ILE A N 1
ATOM 793 C CA . ILE A 1 99 ? 1.885 33.947 23.379 1 91.24 99 ILE A CA 1
ATOM 794 C C . ILE A 1 99 ? 2.023 32.912 24.493 1 91.24 99 ILE A C 1
ATOM 796 O O . ILE A 1 99 ? 1.023 32.384 24.986 1 91.24 99 ILE A O 1
ATOM 800 N N . ALA A 1 100 ? 3.202 32.69 24.874 1 91.52 100 ALA A N 1
ATOM 801 C CA . ALA A 1 100 ? 3.511 31.681 25.884 1 91.52 100 ALA A CA 1
ATOM 802 C C . ALA A 1 100 ? 2.871 32.033 27.224 1 91.52 100 ALA A C 1
ATOM 804 O O . ALA A 1 100 ? 2.709 31.168 28.088 1 91.52 100 ALA A O 1
ATOM 805 N N . LYS A 1 101 ? 2.558 33.235 27.384 1 91.44 101 LYS A N 1
ATOM 806 C CA . LYS A 1 101 ? 1.942 33.687 28.628 1 91.44 101 LYS A CA 1
ATOM 807 C C . LYS A 1 101 ? 0.484 33.244 28.712 1 91.44 101 LYS A C 1
ATOM 809 O O . LYS A 1 101 ? -0.125 33.298 29.783 1 91.44 101 LYS A O 1
ATOM 814 N N . LEU A 1 102 ? -0.033 32.872 27.606 1 93.96 102 LEU A N 1
ATOM 815 C CA . LEU A 1 102 ? -1.408 32.384 27.59 1 93.96 102 LEU A CA 1
ATOM 816 C C . LEU A 1 102 ? -1.488 30.966 28.144 1 93.96 102 LEU A C 1
ATOM 818 O O . LEU A 1 102 ? -1.344 29.994 27.399 1 93.96 102 LEU A O 1
ATOM 822 N N . GLU A 1 103 ? -1.858 30.778 29.337 1 91.94 103 GLU A N 1
ATOM 823 C CA . GLU A 1 103 ? -1.77 29.516 30.067 1 91.94 103 GLU A CA 1
ATOM 824 C C . GLU A 1 103 ? -2.835 28.531 29.596 1 91.94 103 GLU A C 1
ATOM 826 O O . GLU A 1 103 ? -2.674 27.317 29.742 1 91.94 103 GLU A O 1
ATOM 831 N N . ASN A 1 104 ? -3.877 29.09 29.005 1 94.99 104 ASN A N 1
ATOM 832 C CA . ASN A 1 104 ? -4.99 28.22 28.641 1 94.99 104 ASN A CA 1
ATOM 833 C C . ASN A 1 104 ? -5.014 27.937 27.142 1 94.99 104 ASN A C 1
ATOM 835 O O . ASN A 1 104 ? -5.927 27.277 26.645 1 94.99 104 ASN A O 1
ATOM 839 N N . LEU A 1 105 ? -4.006 28.368 26.46 1 96.85 105 LEU A N 1
ATOM 840 C CA . LEU A 1 105 ? -4.011 28.27 25.005 1 96.85 105 LEU A CA 1
ATOM 841 C C . LEU A 1 105 ? -3.962 26.812 24.559 1 96.85 105 LEU A C 1
ATOM 843 O O . LEU A 1 105 ? -3.083 26.058 24.982 1 96.85 105 LEU A O 1
ATOM 847 N N . LYS A 1 106 ? -4.935 26.431 23.67 1 97.33 106 LYS A N 1
ATOM 848 C CA . LYS A 1 106 ? -5.039 25.057 23.188 1 97.33 106 LYS A CA 1
ATOM 849 C C . LYS A 1 106 ? -4.792 24.981 21.684 1 97.33 106 LYS A C 1
ATOM 851 O O . LYS A 1 106 ? -4.297 23.971 21.18 1 97.33 106 LYS A O 1
ATOM 856 N N . LYS A 1 107 ? -5.203 26.006 21.006 1 98.06 107 LYS A N 1
ATOM 857 C CA . LYS A 1 107 ? -5.06 26.025 19.553 1 98.06 107 LYS A CA 1
ATOM 858 C C . LYS A 1 107 ? -4.375 27.306 19.084 1 98.06 107 LYS A C 1
ATOM 860 O O . LYS A 1 107 ? -4.784 28.407 19.457 1 98.06 107 LYS A O 1
ATOM 865 N N . LEU A 1 108 ? -3.337 27.149 18.291 1 96.44 108 LEU A N 1
ATOM 866 C CA . LEU A 1 108 ? -2.575 28.285 17.782 1 96.44 108 LEU A CA 1
ATOM 867 C C . LEU A 1 108 ? -2.427 28.205 16.266 1 96.44 108 LEU A C 1
ATOM 869 O O . LEU A 1 108 ? -2.041 27.163 15.73 1 96.44 108 LEU A O 1
ATOM 873 N N . SER A 1 109 ? -2.815 29.158 15.549 1 94.99 109 SER A N 1
ATOM 874 C CA . SER A 1 109 ? -2.596 29.311 14.114 1 94.99 109 SER A CA 1
ATOM 875 C C . SER A 1 109 ? -1.851 30.605 13.803 1 94.99 109 SER A C 1
ATOM 877 O O . SER A 1 109 ? -2.298 31.691 14.179 1 94.99 109 SER A O 1
ATOM 879 N N . LEU A 1 110 ? -0.732 30.445 13.126 1 90.65 110 LEU A N 1
ATOM 880 C CA . LEU A 1 110 ? 0.104 31.625 12.937 1 90.65 110 LEU A CA 1
ATOM 881 C C . LEU A 1 110 ? 0.806 31.584 11.584 1 90.65 110 LEU A C 1
ATOM 883 O O . LEU A 1 110 ? 1.238 30.519 11.136 1 90.65 110 LEU A O 1
ATOM 887 N N . TRP A 1 111 ? 0.921 32.721 11.032 1 87.92 111 TRP A N 1
ATOM 888 C CA . TRP A 1 111 ? 1.923 32.91 9.988 1 87.92 111 TRP A CA 1
ATOM 889 C C . TRP A 1 111 ? 3.306 33.126 10.594 1 87.92 111 TRP A C 1
ATOM 891 O O . TRP A 1 111 ? 3.497 34.026 11.416 1 87.92 111 TRP A O 1
ATOM 901 N N . LEU A 1 112 ? 4.215 32.345 10.186 1 84.37 112 LEU A N 1
ATOM 902 C CA . LEU A 1 112 ? 5.537 32.386 10.801 1 84.37 112 LEU A CA 1
ATOM 903 C C . LEU A 1 112 ? 6.222 33.721 10.528 1 84.37 112 LEU A C 1
ATOM 905 O O . LEU A 1 112 ? 7.035 34.183 11.333 1 84.37 112 LEU A O 1
ATOM 909 N N . SER A 1 113 ? 5.867 34.354 9.451 1 80.86 113 SER A N 1
ATOM 910 C CA . SER A 1 113 ? 6.46 35.639 9.097 1 80.86 113 SER A CA 1
ATOM 911 C C . SER A 1 113 ? 6.057 36.726 10.088 1 80.86 113 SER A C 1
ATOM 913 O O . SER A 1 113 ? 6.662 37.799 10.12 1 80.86 113 SER A O 1
ATOM 915 N N . LEU A 1 114 ? 5.098 36.418 10.897 1 80.22 114 LEU A N 1
ATOM 916 C CA . LEU A 1 114 ? 4.631 37.388 11.881 1 80.22 114 LEU A CA 1
ATOM 917 C C . LEU A 1 114 ? 5.492 37.344 13.139 1 80.22 114 LEU A C 1
ATOM 919 O O . LEU A 1 114 ? 5.449 38.265 13.958 1 80.22 114 LEU A O 1
ATOM 923 N N . LEU A 1 115 ? 6.165 36.261 13.252 1 79.48 115 LEU A N 1
ATOM 924 C CA . LEU A 1 115 ? 7.023 36.153 14.427 1 79.48 115 LEU A CA 1
ATOM 925 C C . LEU A 1 115 ? 8.24 37.062 14.296 1 79.48 115 LEU A C 1
ATOM 927 O O . LEU A 1 115 ? 8.701 37.333 13.185 1 79.48 115 LEU A O 1
ATOM 931 N N . ASP A 1 116 ? 8.691 37.459 15.349 1 73.99 116 ASP A N 1
ATOM 932 C CA . ASP A 1 116 ? 9.848 38.349 15.36 1 73.99 116 ASP A CA 1
ATOM 933 C C . ASP A 1 116 ? 11.072 37.666 14.755 1 73.99 116 ASP A C 1
ATOM 935 O O . ASP A 1 116 ? 11.244 36.453 14.893 1 73.99 116 ASP A O 1
ATOM 939 N N . LYS A 1 117 ? 11.875 38.42 14.047 1 67.13 117 LYS A N 1
ATOM 940 C CA . LYS A 1 117 ? 13.041 37.95 13.304 1 67.13 117 LYS A CA 1
ATOM 941 C C . LYS A 1 117 ? 14.005 37.195 14.215 1 67.13 117 LYS A C 1
ATOM 943 O O . LYS A 1 117 ? 14.672 36.255 13.778 1 67.13 117 LYS A O 1
ATOM 948 N N . THR A 1 118 ? 14.012 37.611 15.414 1 62.34 118 THR A N 1
ATOM 949 C CA . THR A 1 118 ? 14.966 36.981 16.32 1 62.34 118 THR A CA 1
ATOM 950 C C . THR A 1 118 ? 14.587 35.525 16.578 1 62.34 118 THR A C 1
ATOM 952 O O . THR A 1 118 ? 15.461 34.667 16.72 1 62.34 118 THR A O 1
ATOM 955 N N . THR A 1 119 ? 13.337 35.247 16.595 1 62.44 119 THR A N 1
ATOM 956 C CA . THR A 1 119 ? 12.851 33.889 16.812 1 62.44 119 THR A CA 1
ATOM 957 C C . THR A 1 119 ? 13.255 32.978 15.657 1 62.44 119 THR A C 1
ATOM 959 O O . THR A 1 119 ? 13.588 31.81 15.867 1 62.44 119 THR A O 1
ATOM 962 N N . MET A 1 120 ? 13.309 33.545 14.536 1 60.28 120 MET A N 1
ATOM 963 C CA . MET A 1 120 ? 13.517 32.734 13.34 1 60.28 120 MET A CA 1
ATOM 964 C C . MET A 1 120 ? 15.002 32.465 13.116 1 60.28 120 MET A C 1
ATOM 966 O O . MET A 1 120 ? 15.368 31.495 12.449 1 60.28 120 MET A O 1
ATOM 970 N N . ILE A 1 121 ? 15.804 33.346 13.568 1 57.8 121 ILE A N 1
ATOM 971 C CA . ILE A 1 121 ? 17.237 33.235 13.323 1 57.8 121 ILE A CA 1
ATOM 972 C C . ILE A 1 121 ? 17.884 32.394 14.422 1 57.8 121 ILE A C 1
ATOM 974 O O . ILE A 1 121 ? 18.957 31.82 14.222 1 57.8 121 ILE A O 1
ATOM 978 N N . ARG A 1 122 ? 17.29 32.257 15.53 1 56.75 122 ARG A N 1
ATOM 979 C CA . ARG A 1 122 ? 17.955 31.653 16.68 1 56.75 122 ARG A CA 1
ATOM 980 C C . ARG A 1 122 ? 17.703 30.15 16.731 1 56.75 122 ARG A C 1
ATOM 982 O O . ARG A 1 122 ? 16.681 29.67 16.236 1 56.75 122 ARG A O 1
ATOM 989 N N . SER A 1 123 ? 18.717 29.395 16.91 1 57.85 123 SER A N 1
ATOM 990 C CA . SER A 1 123 ? 18.615 28.066 17.505 1 57.85 123 SER A CA 1
ATOM 991 C C . SER A 1 123 ? 18.11 28.141 18.942 1 57.85 123 SER A C 1
ATOM 993 O O . SER A 1 123 ? 18.435 29.079 19.672 1 57.85 123 SER A O 1
ATOM 995 N N . PRO A 1 124 ? 17.059 27.238 19.153 1 64.3 124 PRO A N 1
ATOM 996 C CA . PRO A 1 124 ? 16.478 26.06 18.505 1 64.3 124 PRO A CA 1
ATOM 997 C C . PRO A 1 124 ? 15.47 26.422 17.417 1 64.3 124 PRO A C 1
ATOM 999 O O . PRO A 1 124 ? 15.03 27.572 17.335 1 64.3 124 PRO A O 1
ATOM 1002 N N . THR A 1 125 ? 15.122 25.539 16.611 1 71.95 125 THR A N 1
ATOM 1003 C CA . THR A 1 125 ? 14.165 25.71 15.523 1 71.95 125 THR A CA 1
ATOM 1004 C C . THR A 1 125 ? 12.834 26.238 16.051 1 71.95 125 THR A C 1
ATOM 1006 O O . THR A 1 125 ? 12.59 26.223 17.259 1 71.95 125 THR A O 1
ATOM 1009 N N . ILE A 1 126 ? 12.102 26.878 15.255 1 76.69 126 ILE A N 1
ATOM 1010 C CA . ILE A 1 126 ? 10.797 27.417 15.623 1 76.69 126 ILE A CA 1
ATOM 1011 C C . ILE A 1 126 ? 9.95 26.321 16.266 1 76.69 126 ILE A C 1
ATOM 1013 O O . ILE A 1 126 ? 9.228 26.573 17.234 1 76.69 126 ILE A O 1
ATOM 1017 N N . PHE A 1 127 ? 10.136 25.13 15.916 1 78.78 127 PHE A N 1
ATOM 1018 C CA . PHE A 1 127 ? 9.374 24.012 16.461 1 78.78 127 PHE A CA 1
ATOM 1019 C C . PHE A 1 127 ? 9.8 23.715 17.894 1 78.78 127 PHE A C 1
ATOM 1021 O O . PHE A 1 127 ? 8.956 23.491 18.764 1 78.78 127 PHE A O 1
ATOM 1028 N N . GLU A 1 128 ? 11.018 23.787 18.061 1 80.46 128 GLU A N 1
ATOM 1029 C CA . GLU A 1 128 ? 11.533 23.555 19.407 1 80.46 128 GLU A CA 1
ATOM 1030 C C . GLU A 1 128 ? 11.073 24.646 20.37 1 80.46 128 GLU A C 1
ATOM 1032 O O . GLU A 1 128 ? 10.722 24.361 21.516 1 80.46 128 GLU A O 1
ATOM 1037 N N . GLN A 1 129 ? 11.105 25.786 19.846 1 83.53 129 GLN A N 1
ATOM 1038 C CA . GLN A 1 129 ? 10.685 26.907 20.68 1 83.53 129 GLN A CA 1
ATOM 1039 C C . GLN A 1 129 ? 9.207 26.799 21.043 1 83.53 129 GLN A C 1
ATOM 1041 O O . GLN A 1 129 ? 8.828 27.013 22.197 1 83.53 129 GLN A O 1
ATOM 1046 N N . ILE A 1 130 ? 8.422 26.449 20.122 1 87.14 130 ILE A N 1
ATOM 1047 C CA . ILE A 1 130 ? 6.99 26.319 20.369 1 87.14 130 ILE A CA 1
ATOM 1048 C C . ILE A 1 130 ? 6.738 25.181 21.356 1 87.14 130 ILE A C 1
ATOM 1050 O O . ILE A 1 130 ? 5.927 25.316 22.275 1 87.14 130 ILE A O 1
ATOM 1054 N N . CYS A 1 131 ? 7.456 24.17 21.187 1 85.78 131 CYS A N 1
ATOM 1055 C CA . CYS A 1 131 ? 7.317 23.008 22.058 1 85.78 131 CYS A CA 1
ATOM 1056 C C . CYS A 1 131 ? 7.664 23.363 23.499 1 85.78 131 CYS A C 1
ATOM 1058 O O . CYS A 1 131 ? 6.986 22.926 24.431 1 85.78 131 CYS A O 1
ATOM 1060 N N . LEU A 1 132 ? 8.667 24.12 23.636 1 84.55 132 LEU A N 1
ATOM 1061 C CA . LEU A 1 132 ? 9.149 24.486 24.963 1 84.55 132 LEU A CA 1
ATOM 1062 C C . LEU A 1 132 ? 8.204 25.479 25.63 1 84.55 132 LEU A C 1
ATOM 1064 O O . LEU A 1 132 ? 7.921 25.366 26.825 1 84.55 132 LEU A O 1
ATOM 1068 N N . LEU A 1 133 ? 7.666 26.379 24.868 1 88.56 133 LEU A N 1
ATOM 1069 C CA . LEU A 1 133 ? 6.935 27.504 25.44 1 88.56 133 LEU A CA 1
ATOM 1070 C C . LEU A 1 133 ? 5.444 27.196 25.526 1 88.56 133 LEU A C 1
ATOM 1072 O O . LEU A 1 133 ? 4.734 27.767 26.357 1 88.56 133 LEU A O 1
ATOM 1076 N N . LEU A 1 134 ? 5.018 26.278 24.666 1 91.94 134 LEU A N 1
ATOM 1077 C CA . LEU A 1 134 ? 3.59 25.988 24.598 1 91.94 134 LEU A CA 1
ATOM 1078 C C . LEU A 1 134 ? 3.341 24.484 24.587 1 91.94 134 LEU A C 1
ATOM 1080 O O . LEU A 1 134 ? 2.753 23.954 23.641 1 91.94 134 LEU A O 1
ATOM 1084 N N . PRO A 1 135 ? 3.644 23.753 25.556 1 88.64 135 PRO A N 1
ATOM 1085 C CA . PRO A 1 135 ? 3.584 22.289 25.587 1 88.64 135 PRO A CA 1
ATOM 1086 C C . PRO A 1 135 ? 2.153 21.758 25.634 1 88.64 135 PRO A C 1
ATOM 1088 O O . PRO A 1 135 ? 1.919 20.58 25.353 1 88.64 135 PRO A O 1
ATOM 1091 N N . LYS A 1 136 ? 1.181 22.623 25.97 1 93.11 136 LYS A N 1
ATOM 1092 C CA . LYS A 1 136 ? -0.182 22.148 26.187 1 93.11 136 LYS A CA 1
ATOM 1093 C C . LYS A 1 136 ? -1.024 22.297 24.923 1 93.11 136 LYS A C 1
ATOM 1095 O O . LYS A 1 136 ? -2.232 22.048 24.942 1 93.11 136 LYS A O 1
ATOM 1100 N N . LEU A 1 137 ? -0.411 22.639 23.902 1 95.73 137 LEU A N 1
ATOM 1101 C CA . LEU A 1 137 ? -1.154 22.853 22.665 1 95.73 137 LEU A CA 1
ATOM 1102 C C . LEU A 1 137 ? -1.777 21.55 22.174 1 95.73 137 LEU A C 1
ATOM 1104 O O . LEU A 1 137 ? -1.133 20.5 22.202 1 95.73 137 LEU A O 1
ATOM 1108 N N . GLU A 1 138 ? -3.028 21.645 21.711 1 97.77 138 GLU A N 1
ATOM 1109 C CA . GLU A 1 138 ? -3.737 20.511 21.125 1 97.77 138 GLU A CA 1
ATOM 1110 C C . GLU A 1 138 ? -3.832 20.645 19.607 1 97.77 138 GLU A C 1
ATOM 1112 O O . GLU A 1 138 ? -4.04 19.654 18.904 1 97.77 138 GLU A O 1
ATOM 1117 N N . GLY A 1 139 ? -3.808 21.839 19.171 1 98.01 139 GLY A N 1
ATOM 1118 C CA . GLY A 1 139 ? -3.841 22.132 17.747 1 98.01 139 GLY A CA 1
ATOM 1119 C C . GLY A 1 139 ? -2.859 23.213 17.338 1 98.01 139 GLY A C 1
ATOM 1120 O O . GLY A 1 139 ? -2.751 24.245 18.003 1 98.01 139 GLY A O 1
ATOM 1121 N N . LEU A 1 140 ? -2.115 22.988 16.302 1 96.63 140 LEU A N 1
ATOM 1122 C CA . LEU A 1 140 ? -1.11 23.928 15.819 1 96.63 140 LEU A CA 1
ATOM 1123 C C . LEU A 1 140 ? -1.18 24.067 14.302 1 96.63 140 LEU A C 1
ATOM 1125 O O . LEU A 1 140 ? -1.182 23.066 13.582 1 96.63 140 LEU A O 1
ATOM 1129 N N . SER A 1 141 ? -1.364 25.201 13.813 1 95.96 141 SER A N 1
ATOM 1130 C CA . SER A 1 141 ? -1.343 25.515 12.388 1 95.96 141 SER A CA 1
ATOM 1131 C C . SER A 1 141 ? -0.3 26.582 12.072 1 95.96 141 SER A C 1
ATOM 1133 O O . SER A 1 141 ? -0.356 27.69 12.61 1 95.96 141 SER A O 1
ATOM 1135 N N . LEU A 1 142 ? 0.626 26.267 11.243 1 93.23 142 LEU A N 1
ATOM 1136 C CA . LEU A 1 142 ? 1.689 27.195 10.874 1 93.23 142 LEU A CA 1
ATOM 1137 C C . LEU A 1 142 ? 1.7 27.437 9.368 1 93.23 142 LEU A C 1
ATOM 1139 O O . LEU A 1 142 ? 1.521 26.503 8.583 1 93.23 142 LEU A O 1
ATOM 1143 N N . ASP A 1 143 ? 1.857 28.616 8.999 1 91.52 143 ASP A N 1
ATOM 1144 C CA . ASP A 1 143 ? 1.977 29.006 7.598 1 91.52 143 ASP A CA 1
ATOM 1145 C C . ASP A 1 143 ? 3.373 29.544 7.295 1 91.52 143 ASP A C 1
ATOM 1147 O O . ASP A 1 143 ? 3.792 30.555 7.864 1 91.52 143 ASP A O 1
ATOM 1151 N N . TYR A 1 144 ? 4.067 28.912 6.403 1 87.49 144 TYR A N 1
ATOM 1152 C CA . TYR A 1 144 ? 5.468 29.196 6.114 1 87.49 144 TYR A CA 1
ATOM 1153 C C . TYR A 1 144 ? 5.596 30.251 5.021 1 87.49 144 TYR A C 1
ATOM 1155 O O . TYR A 1 144 ? 6.696 30.514 4.53 1 87.49 144 TYR A O 1
ATOM 1163 N N . ARG A 1 145 ? 4.607 30.833 4.639 1 81.28 145 ARG A N 1
ATOM 1164 C CA . ARG A 1 145 ? 4.687 31.859 3.604 1 81.28 145 ARG A CA 1
ATOM 1165 C C . ARG A 1 145 ? 5.78 32.873 3.922 1 81.28 145 ARG A C 1
ATOM 1167 O O . ARG A 1 145 ? 5.848 33.393 5.038 1 81.28 145 ARG A O 1
ATOM 1174 N N . ASN A 1 146 ? 6.663 33.031 3.028 1 74.42 146 ASN A N 1
ATOM 1175 C CA . ASN A 1 146 ? 7.736 34.018 3.081 1 74.42 146 ASN A CA 1
ATOM 1176 C C . ASN A 1 146 ? 8.721 33.716 4.207 1 74.42 146 ASN A C 1
ATOM 1178 O O . ASN A 1 146 ? 9.332 34.63 4.764 1 74.42 146 ASN A O 1
ATOM 1182 N N . CYS A 1 147 ? 8.702 32.44 4.682 1 73.77 147 CYS A N 1
ATOM 1183 C CA . CYS A 1 147 ? 9.623 32.043 5.742 1 73.77 147 CYS A CA 1
ATOM 1184 C C . CYS A 1 147 ? 10.71 31.121 5.203 1 73.77 147 CYS A C 1
ATOM 1186 O O . CYS A 1 147 ? 10.417 30.162 4.487 1 73.77 147 CYS A O 1
ATOM 1188 N N . LYS A 1 148 ? 11.936 31.545 5.276 1 64.28 148 LYS A N 1
ATOM 1189 C CA . LYS A 1 148 ? 13.069 30.679 4.96 1 64.28 148 LYS A CA 1
ATOM 1190 C C . LYS A 1 148 ? 13.781 30.22 6.229 1 64.28 148 LYS A C 1
ATOM 1192 O O . LYS A 1 148 ? 14.302 31.042 6.986 1 64.28 148 LYS A O 1
ATOM 1197 N N . LEU A 1 149 ? 13.414 28.989 6.608 1 63.85 149 LEU A N 1
ATOM 1198 C CA . LEU A 1 149 ? 14.136 28.484 7.771 1 63.85 149 LEU A CA 1
ATOM 1199 C C . LEU A 1 149 ? 15.627 28.366 7.477 1 63.85 149 LEU A C 1
ATOM 1201 O O . LEU A 1 149 ? 16.018 27.923 6.394 1 63.85 149 LEU A O 1
ATOM 1205 N N . LEU A 1 150 ? 16.469 29.263 7.919 1 55.56 150 LEU A N 1
ATOM 1206 C CA . LEU A 1 150 ? 17.903 29.281 7.651 1 55.56 150 LEU A CA 1
ATOM 1207 C C . LEU A 1 150 ? 18.571 28.017 8.182 1 55.56 150 LEU A C 1
ATOM 1209 O O . LEU A 1 150 ? 18.168 27.486 9.219 1 55.56 150 LEU A O 1
ATOM 1213 N N . GLU A 1 151 ? 19.297 27.21 7.293 1 54.1 151 GLU A N 1
ATOM 1214 C CA . GLU A 1 151 ? 20.126 26.013 7.397 1 54.1 151 GLU A CA 1
ATOM 1215 C C . GLU A 1 151 ? 20.986 26.044 8.657 1 54.1 151 GLU A C 1
ATOM 1217 O O . GLU A 1 151 ? 21.318 24.996 9.214 1 54.1 151 GLU A O 1
ATOM 1222 N N . GLU A 1 152 ? 21.456 27.182 9.035 1 49.49 152 GLU A N 1
ATOM 1223 C CA . GLU A 1 152 ? 22.565 27.216 9.983 1 49.49 152 GLU A CA 1
ATOM 1224 C C . GLU A 1 152 ? 22.172 26.584 11.315 1 49.49 152 GLU A C 1
ATOM 1226 O O . GLU A 1 152 ? 23.001 26.462 12.219 1 49.49 152 GLU A O 1
ATOM 1231 N N . ALA A 1 153 ? 21.078 26.387 11.564 1 46.34 153 ALA A N 1
ATOM 1232 C CA . ALA A 1 153 ? 20.841 25.893 12.918 1 46.34 153 ALA A CA 1
ATOM 1233 C C . ALA A 1 153 ? 21.312 24.449 13.065 1 46.34 153 ALA A C 1
ATOM 1235 O O . ALA A 1 153 ? 20.686 23.528 12.536 1 46.34 153 ALA A O 1
ATOM 1236 N N . GLY A 1 154 ? 22.541 24.159 12.794 1 43.56 154 GLY A N 1
ATOM 1237 C CA . GLY A 1 154 ? 23.379 22.999 13.055 1 43.56 154 GLY A CA 1
ATOM 1238 C C . GLY A 1 154 ? 22.913 22.184 14.246 1 43.56 154 GLY A C 1
ATOM 1239 O O . GLY A 1 154 ? 23.628 21.296 14.715 1 43.56 154 GLY A O 1
ATOM 1240 N N . ALA A 1 155 ? 22.51 22.848 15.362 1 43.3 155 ALA A N 1
ATOM 1241 C CA . ALA A 1 155 ? 22.511 22.147 16.644 1 43.3 155 ALA A CA 1
ATOM 1242 C C . ALA A 1 155 ? 21.588 20.932 16.605 1 43.3 155 ALA A C 1
ATOM 1244 O O . ALA A 1 155 ? 20.622 20.903 15.84 1 43.3 155 ALA A O 1
ATOM 1245 N N . LYS A 1 156 ? 22.04 20.111 17.283 1 50.51 156 LYS A N 1
ATOM 1246 C CA . LYS A 1 156 ? 21.464 18.829 17.68 1 50.51 156 LYS A CA 1
ATOM 1247 C C . LYS A 1 156 ? 19.964 18.953 17.928 1 50.51 156 LYS A C 1
ATOM 1249 O O . LYS A 1 156 ? 19.538 19.636 18.862 1 50.51 156 LYS A O 1
ATOM 1254 N N . SER A 1 157 ? 19.203 19 16.826 1 49.45 157 SER A N 1
ATOM 1255 C CA . SER A 1 157 ? 17.745 19.06 16.804 1 49.45 157 SER A CA 1
ATOM 1256 C C . SER A 1 157 ? 17.141 18.269 17.96 1 49.45 157 SER A C 1
ATOM 1258 O O . SER A 1 157 ? 17.369 17.063 18.08 1 49.45 157 SER A O 1
ATOM 1260 N N . LEU A 1 158 ? 17.045 18.777 19.106 1 52.78 158 LEU A N 1
ATOM 1261 C CA . LEU A 1 158 ? 16.196 18.164 20.122 1 52.78 158 LEU A CA 1
ATOM 1262 C C . LEU A 1 158 ? 14.88 17.688 19.515 1 52.78 158 LEU A C 1
ATOM 1264 O O . LEU A 1 158 ? 14.338 18.333 18.615 1 52.78 158 LEU A O 1
ATOM 1268 N N . SER A 1 159 ? 14.606 16.471 19.421 1 63.7 159 SER A N 1
ATOM 1269 C CA . SER A 1 159 ? 13.309 15.908 19.06 1 63.7 159 SER A CA 1
ATOM 1270 C C . SER A 1 159 ? 12.199 16.466 19.944 1 63.7 159 SER A C 1
ATOM 1272 O O . SER A 1 159 ? 11.992 15.992 21.063 1 63.7 159 SER A O 1
ATOM 1274 N N . PRO A 1 160 ? 11.666 17.782 19.583 1 72.19 160 PRO A N 1
ATOM 1275 C CA . PRO A 1 160 ? 10.595 18.344 20.41 1 72.19 160 PRO A CA 1
ATOM 1276 C C . PRO A 1 160 ? 9.447 17.364 20.636 1 72.19 160 PRO A C 1
ATOM 1278 O O . PRO A 1 160 ? 9.156 16.537 19.767 1 72.19 160 PRO A O 1
ATOM 1281 N N . VAL A 1 161 ? 8.914 17.353 21.924 1 79.83 161 VAL A N 1
ATOM 1282 C CA . VAL A 1 161 ? 7.807 16.466 22.268 1 79.83 161 VAL A CA 1
ATOM 1283 C C . VAL A 1 161 ? 6.554 17.29 22.554 1 79.83 161 VAL A C 1
ATOM 1285 O O . VAL A 1 161 ? 6.571 18.181 23.407 1 79.83 161 VAL A O 1
ATOM 1288 N N . PHE A 1 162 ? 5.556 17.128 21.766 1 88.21 162 PHE A N 1
ATOM 1289 C CA . PHE A 1 162 ? 4.235 17.713 21.965 1 88.21 162 PHE A CA 1
ATOM 1290 C C . PHE A 1 162 ? 3.256 16.673 22.495 1 88.21 162 PHE A C 1
ATOM 1292 O O . PHE A 1 162 ? 2.552 16.023 21.718 1 88.21 162 PHE A O 1
ATOM 1299 N N . PRO A 1 163 ? 3.17 16.56 23.814 1 89.58 163 PRO A N 1
ATOM 1300 C CA . PRO A 1 163 ? 2.404 15.447 24.381 1 89.58 163 PRO A CA 1
ATOM 1301 C C . PRO A 1 163 ? 0.903 15.58 24.139 1 89.58 163 PRO A C 1
ATOM 1303 O O . PRO A 1 163 ? 0.185 14.577 24.124 1 89.58 163 PRO A O 1
ATOM 1306 N N . TYR A 1 164 ? 0.415 16.836 23.894 1 94.28 164 TYR A N 1
ATOM 1307 C CA . TYR A 1 164 ? -1.033 17.002 23.835 1 94.28 164 TYR A CA 1
ATOM 1308 C C . TYR A 1 164 ? -1.485 17.342 22.42 1 94.28 164 TYR A C 1
ATOM 1310 O O . TYR A 1 164 ? -2.684 17.475 22.159 1 94.28 164 TYR A O 1
ATOM 1318 N N . LEU A 1 165 ? -0.578 17.453 21.574 1 95.64 165 LEU A N 1
ATOM 1319 C CA . LEU A 1 165 ? -0.897 17.882 20.216 1 95.64 165 LEU A CA 1
ATOM 1320 C C . LEU A 1 165 ? -1.707 16.816 19.486 1 95.64 165 LEU A C 1
ATOM 1322 O O . LEU A 1 165 ? -1.274 15.667 19.376 1 95.64 165 LEU A O 1
ATOM 1326 N N . LYS A 1 166 ? -2.894 17.184 18.94 1 97.28 166 LYS A N 1
ATOM 1327 C CA . LYS A 1 166 ? -3.788 16.253 18.257 1 97.28 166 LYS A CA 1
ATOM 1328 C C . LYS A 1 166 ? -3.907 16.594 16.775 1 97.28 166 LYS A C 1
ATOM 1330 O O . LYS A 1 166 ? -4.147 15.712 15.947 1 97.28 166 LYS A O 1
ATOM 1335 N N . THR A 1 167 ? -3.798 17.872 16.521 1 97.93 167 THR A N 1
ATOM 1336 C CA . THR A 1 167 ? -3.942 18.321 15.14 1 97.93 167 THR A CA 1
ATOM 1337 C C . THR A 1 167 ? -2.769 19.209 14.735 1 97.93 167 THR A C 1
ATOM 1339 O O . THR A 1 167 ? -2.401 20.132 15.464 1 97.93 167 THR A O 1
ATOM 1342 N N . LEU A 1 168 ? -2.195 18.975 13.604 1 96.9 168 LEU A N 1
ATOM 1343 C CA . LEU A 1 168 ? -1.067 19.738 13.082 1 96.9 168 LEU A CA 1
ATOM 1344 C C . LEU A 1 168 ? -1.291 20.108 11.62 1 96.9 168 LEU A C 1
ATOM 1346 O O . LEU A 1 168 ? -1.54 19.235 10.785 1 96.9 168 LEU A O 1
ATOM 1350 N N . ASN A 1 169 ? -1.312 21.346 11.321 1 97.48 169 ASN A N 1
ATOM 1351 C CA . ASN A 1 169 ? -1.449 21.856 9.961 1 97.48 169 ASN A CA 1
ATOM 1352 C C . ASN A 1 169 ? -0.247 22.707 9.558 1 97.48 169 ASN A C 1
ATOM 1354 O O . ASN A 1 169 ? 0.028 23.734 10.181 1 97.48 169 ASN A O 1
ATOM 1358 N N . LEU A 1 170 ? 0.476 22.303 8.571 1 95.69 170 LEU A N 1
ATOM 1359 C CA . LEU A 1 170 ? 1.631 23.029 8.055 1 95.69 170 LEU A CA 1
ATOM 1360 C C . LEU A 1 170 ? 1.381 23.504 6.628 1 95.69 170 LEU A C 1
ATOM 1362 O O . LEU A 1 170 ? 1.286 22.69 5.706 1 95.69 170 LEU A O 1
ATOM 1366 N N . TYR A 1 171 ? 1.362 24.776 6.496 1 94.07 171 TYR A N 1
ATOM 1367 C CA . TYR A 1 171 ? 0.992 25.333 5.199 1 94.07 171 TYR A CA 1
ATOM 1368 C C . TYR A 1 171 ? 2.208 25.917 4.49 1 94.07 171 TYR A C 1
ATOM 1370 O O . TYR A 1 171 ? 3.015 26.619 5.104 1 94.07 171 TYR A O 1
ATOM 1378 N N . ARG A 1 172 ? 2.427 25.609 3.214 1 91.71 172 ARG A N 1
ATOM 1379 C CA . ARG A 1 172 ? 3.432 26.16 2.312 1 91.71 172 ARG A CA 1
ATOM 1380 C C . ARG A 1 172 ? 4.841 25.888 2.828 1 91.71 172 ARG A C 1
ATOM 1382 O O . ARG A 1 172 ? 5.681 26.79 2.863 1 91.71 172 ARG A O 1
ATOM 1389 N N . MET A 1 173 ? 4.978 24.706 3.215 1 89.59 173 MET A N 1
ATOM 1390 C CA . MET A 1 173 ? 6.296 24.283 3.678 1 89.59 173 MET A CA 1
ATOM 1391 C C . MET A 1 173 ? 7.224 24.003 2.5 1 89.59 173 MET A C 1
ATOM 1393 O O . MET A 1 173 ? 6.828 23.347 1.535 1 89.59 173 MET A O 1
ATOM 1397 N N . ASP A 1 174 ? 8.469 24.41 2.633 1 88.33 174 ASP A N 1
ATOM 1398 C CA . ASP A 1 174 ? 9.422 24.216 1.545 1 88.33 174 ASP A CA 1
ATOM 1399 C C . ASP A 1 174 ? 9.984 22.796 1.554 1 88.33 174 ASP A C 1
ATOM 1401 O O . ASP A 1 174 ? 10.841 22.467 2.377 1 88.33 174 ASP A O 1
ATOM 1405 N N . PHE A 1 175 ? 9.702 22.021 0.566 1 89.71 175 PHE A N 1
ATOM 1406 C CA . PHE A 1 175 ? 10.101 20.619 0.521 1 89.71 175 PHE A CA 1
ATOM 1407 C C . PHE A 1 175 ? 11.456 20.463 -0.158 1 89.71 175 PHE A C 1
ATOM 1409 O O . PHE A 1 175 ? 12.042 19.379 -0.146 1 89.71 175 PHE A O 1
ATOM 1416 N N . PHE A 1 176 ? 12.004 21.518 -0.703 1 87.48 176 PHE A N 1
ATOM 1417 C CA . PHE A 1 176 ? 13.359 21.473 -1.239 1 87.48 176 PHE A CA 1
ATOM 1418 C C . PHE A 1 176 ? 14.385 21.708 -0.136 1 87.48 176 PHE A C 1
ATOM 1420 O O . PHE A 1 176 ? 15.579 21.472 -0.332 1 87.48 176 PHE A O 1
ATOM 1427 N N . SER A 1 177 ? 13.844 22.104 0.938 1 82.63 177 SER A N 1
ATOM 1428 C CA . SER A 1 177 ? 14.713 22.299 2.095 1 82.63 177 SER A CA 1
ATOM 1429 C C . SER A 1 177 ? 14.741 21.057 2.98 1 82.63 177 SER A C 1
ATOM 1431 O O . SER A 1 177 ? 13.746 20.73 3.631 1 82.63 177 SER A O 1
ATOM 1433 N N . ALA A 1 178 ? 15.84 20.424 3.067 1 81.97 178 ALA A N 1
ATOM 1434 C CA . ALA A 1 178 ? 15.996 19.215 3.872 1 81.97 178 ALA A CA 1
ATOM 1435 C C . ALA A 1 178 ? 15.732 19.5 5.348 1 81.97 178 ALA A C 1
ATOM 1437 O O . ALA A 1 178 ? 15.138 18.677 6.049 1 81.97 178 ALA A O 1
ATOM 1438 N N . ILE A 1 179 ? 16.116 20.617 5.779 1 79.08 179 ILE A N 1
ATOM 1439 C CA . ILE A 1 179 ? 15.981 20.971 7.187 1 79.08 179 ILE A CA 1
ATOM 1440 C C . ILE A 1 179 ? 14.506 21.165 7.532 1 79.08 179 ILE A C 1
ATOM 1442 O O . ILE A 1 179 ? 14.054 20.757 8.605 1 79.08 179 ILE A O 1
ATOM 1446 N N . THR A 1 180 ? 13.796 21.841 6.62 1 82.89 180 THR A N 1
ATOM 1447 C CA . THR A 1 180 ? 12.377 22.082 6.856 1 82.89 180 THR A CA 1
ATOM 1448 C C . THR A 1 180 ? 11.614 20.765 6.957 1 82.89 180 THR A C 1
ATOM 1450 O O . THR A 1 180 ? 10.844 20.558 7.897 1 82.89 180 THR A O 1
ATOM 1453 N N . VAL A 1 181 ? 11.962 19.843 6.077 1 86.88 181 VAL A N 1
ATOM 1454 C CA . VAL A 1 181 ? 11.254 18.567 6.035 1 86.88 181 VAL A CA 1
ATOM 1455 C C . VAL A 1 181 ? 11.665 17.708 7.229 1 86.88 181 VAL A C 1
ATOM 1457 O O . VAL A 1 181 ? 10.821 17.074 7.865 1 86.88 181 VAL A O 1
ATOM 1460 N N . SER A 1 182 ? 12.893 17.691 7.528 1 84.51 182 SER A N 1
ATOM 1461 C CA . SER A 1 182 ? 13.373 16.917 8.668 1 84.51 182 SER A CA 1
ATOM 1462 C C . SER A 1 182 ? 12.759 17.415 9.972 1 84.51 182 SER A C 1
ATOM 1464 O O . SER A 1 182 ? 12.426 16.618 10.851 1 84.51 182 SER A O 1
ATOM 1466 N N . SER A 1 183 ? 12.677 18.705 10.055 1 82.68 183 SER A N 1
ATOM 1467 C CA . SER A 1 183 ? 12.066 19.288 11.245 1 82.68 183 SER A CA 1
ATOM 1468 C C . SER A 1 183 ? 10.598 18.891 11.362 1 82.68 183 SER A C 1
ATOM 1470 O O . SER A 1 183 ? 10.107 18.623 12.461 1 82.68 183 SER A O 1
ATOM 1472 N N . ALA A 1 184 ? 9.955 18.888 10.272 1 87.54 184 ALA A N 1
ATOM 1473 C CA . ALA A 1 184 ? 8.555 18.472 10.271 1 87.54 184 ALA A CA 1
ATOM 1474 C C . ALA A 1 184 ? 8.413 17.023 10.727 1 87.54 184 ALA A C 1
ATOM 1476 O O . ALA A 1 184 ? 7.548 16.706 11.548 1 87.54 184 ALA A O 1
ATOM 1477 N N . ILE A 1 185 ? 9.262 16.164 10.217 1 88.81 185 ILE A N 1
ATOM 1478 C CA . ILE A 1 185 ? 9.241 14.754 10.591 1 88.81 185 ILE A CA 1
ATOM 1479 C C . ILE A 1 185 ? 9.491 14.614 12.091 1 88.81 185 ILE A C 1
ATOM 1481 O O . ILE A 1 185 ? 8.788 13.87 12.777 1 88.81 185 ILE A O 1
ATOM 1485 N N . GLY A 1 186 ? 10.434 15.365 12.534 1 85.21 186 GLY A N 1
ATOM 1486 C CA . GLY A 1 186 ? 10.71 15.357 13.962 1 85.21 186 GLY A CA 1
ATOM 1487 C C . GLY A 1 186 ? 9.523 15.788 14.801 1 85.21 186 GLY A C 1
ATOM 1488 O O . GLY A 1 186 ? 9.247 15.195 15.846 1 85.21 186 GLY A O 1
ATOM 1489 N N . MET A 1 187 ? 8.863 16.772 14.343 1 86.46 187 MET A N 1
ATOM 1490 C CA . MET A 1 187 ? 7.699 17.281 15.063 1 86.46 187 MET A CA 1
ATOM 1491 C C . MET A 1 187 ? 6.574 16.251 15.075 1 86.46 187 MET A C 1
ATOM 1493 O O . MET A 1 187 ? 5.929 16.042 16.104 1 86.46 187 MET A O 1
ATOM 1497 N N . ILE A 1 188 ? 6.358 15.647 14.004 1 92.27 188 ILE A N 1
ATOM 1498 C CA . ILE A 1 188 ? 5.278 14.677 13.859 1 92.27 188 ILE A CA 1
ATOM 1499 C C . ILE A 1 188 ? 5.519 13.493 14.794 1 92.27 188 ILE A C 1
ATOM 1501 O O . ILE A 1 188 ? 4.64 13.12 15.573 1 92.27 188 ILE A O 1
ATOM 1505 N N . PHE A 1 189 ? 6.706 13.019 14.784 1 89.84 189 PHE A N 1
ATOM 1506 C CA . PHE A 1 189 ? 6.986 11.813 15.554 1 89.84 189 PHE A CA 1
ATOM 1507 C C . PHE A 1 189 ? 7.308 12.158 17.003 1 89.84 189 PHE A C 1
ATOM 1509 O O . PHE A 1 189 ? 7.323 11.279 17.867 1 89.84 189 PHE A O 1
ATOM 1516 N N . GLY A 1 190 ? 7.476 13.482 17.214 1 88.15 190 GLY A N 1
ATOM 1517 C CA . GLY A 1 190 ? 7.556 13.958 18.586 1 88.15 190 GLY A CA 1
ATOM 1518 C C . GLY A 1 190 ? 6.198 14.218 19.208 1 88.15 190 GLY A C 1
ATOM 1519 O O . G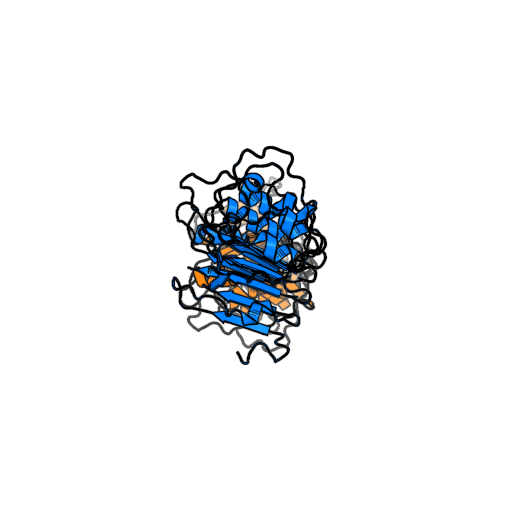LY A 1 190 ? 6.108 14.611 20.373 1 88.15 190 GLY A O 1
ATOM 1520 N N . SER A 1 191 ? 5.168 13.991 18.515 1 92.28 191 SER A N 1
ATOM 1521 C CA . SER A 1 191 ? 3.797 14.185 18.977 1 92.28 191 SER A CA 1
ATOM 1522 C C . SER A 1 191 ? 3.037 12.864 19.024 1 92.28 191 SER A C 1
ATOM 1524 O O . SER A 1 191 ? 2.278 12.546 18.106 1 92.28 191 SER A O 1
ATOM 1526 N N . PRO A 1 192 ? 3.116 12.125 20.054 1 89.48 192 PRO A N 1
ATOM 1527 C CA . PRO A 1 192 ? 2.572 10.768 20.147 1 89.48 192 PRO A CA 1
ATOM 1528 C C . PRO A 1 192 ? 1.048 10.735 20.05 1 89.48 192 PRO A C 1
ATOM 1530 O O . PRO A 1 192 ? 0.472 9.71 19.679 1 89.48 192 PRO A O 1
ATOM 1533 N N . ASN A 1 193 ? 0.394 11.88 20.348 1 93.46 193 ASN A N 1
ATOM 1534 C CA . ASN A 1 193 ? -1.065 11.879 20.348 1 93.46 193 ASN A CA 1
ATOM 1535 C C . ASN A 1 193 ? -1.627 12.533 19.089 1 93.46 193 ASN A C 1
ATOM 1537 O O . ASN A 1 193 ? -2.831 12.783 18.998 1 93.46 193 ASN A O 1
ATOM 1541 N N . LEU A 1 194 ? -0.799 12.777 18.178 1 96.05 194 LEU A N 1
ATOM 1542 C CA . LEU A 1 194 ? -1.212 13.421 16.937 1 96.05 194 LEU A CA 1
ATOM 1543 C C . LEU A 1 194 ? -2.181 12.536 16.16 1 96.05 194 LEU A C 1
ATOM 1545 O O . LEU A 1 194 ? -1.893 11.363 15.911 1 96.05 194 LEU A O 1
ATOM 1549 N N . GLN A 1 195 ? -3.336 13.051 15.718 1 97.73 195 GLN A N 1
ATOM 1550 C CA . GLN A 1 195 ? -4.373 12.262 15.059 1 97.73 195 GLN A CA 1
ATOM 1551 C C . GLN A 1 195 ? -4.586 12.726 13.621 1 97.73 195 GLN A C 1
ATOM 1553 O O . GLN A 1 195 ? -4.904 11.92 12.744 1 97.73 195 GLN A O 1
ATOM 1558 N N . THR A 1 196 ? -4.477 14.007 13.442 1 98.24 196 THR A N 1
ATOM 1559 C CA . THR A 1 196 ? -4.718 14.57 12.118 1 98.24 196 THR A CA 1
ATOM 1560 C C . THR A 1 196 ? -3.535 15.425 11.671 1 98.24 196 THR A C 1
ATOM 1562 O O . THR A 1 196 ? -3.011 16.225 12.449 1 98.24 196 THR A O 1
ATOM 1565 N N . LEU A 1 197 ? -3.089 15.254 10.453 1 98.41 197 LEU A N 1
ATOM 1566 C CA . LEU A 1 197 ? -1.954 15.973 9.885 1 98.41 197 LEU A CA 1
ATOM 1567 C C . LEU A 1 197 ? -2.286 16.502 8.493 1 98.41 197 LEU A C 1
ATOM 1569 O O . LEU A 1 197 ? -2.771 15.755 7.64 1 98.41 197 LEU A O 1
ATOM 1573 N N . LYS A 1 198 ? -2.139 17.715 8.332 1 98.48 198 LYS A N 1
ATOM 1574 C CA . LYS A 1 198 ? -2.273 18.327 7.013 1 98.48 198 LYS A CA 1
ATOM 1575 C C . LYS A 1 198 ? -1.013 19.1 6.635 1 98.48 198 LYS A C 1
ATOM 1577 O O . LYS A 1 198 ? -0.536 19.935 7.407 1 98.48 198 LYS A O 1
ATOM 1582 N N . ILE A 1 199 ? -0.487 18.855 5.538 1 97.98 199 ILE A N 1
ATOM 1583 C CA . ILE A 1 199 ? 0.701 19.554 5.06 1 97.98 199 ILE A CA 1
ATOM 1584 C C . ILE A 1 199 ? 0.482 20.019 3.622 1 97.98 199 ILE A C 1
ATOM 1586 O O . ILE A 1 199 ? 0.051 19.239 2.77 1 97.98 199 ILE A O 1
ATOM 1590 N N . THR A 1 200 ? 0.714 21.197 3.364 1 96.75 200 THR A N 1
ATOM 1591 C CA . THR A 1 200 ? 0.768 21.734 2.009 1 96.75 200 THR A CA 1
ATOM 1592 C C . THR A 1 200 ? 2.205 22.059 1.612 1 96.75 200 THR A C 1
ATOM 1594 O O . THR A 1 200 ? 2.85 22.905 2.234 1 96.75 200 THR A O 1
ATOM 1597 N N . ALA A 1 201 ? 2.682 21.43 0.604 1 94.3 201 ALA A N 1
ATOM 1598 C CA . ALA A 1 201 ? 4.065 21.609 0.168 1 94.3 201 ALA A CA 1
ATOM 1599 C C . ALA A 1 201 ? 4.196 22.814 -0.759 1 94.3 201 ALA A C 1
ATOM 1601 O O . ALA A 1 201 ? 3.255 23.156 -1.479 1 94.3 201 ALA A O 1
ATOM 1602 N N . ALA A 1 202 ? 5.3 23.413 -0.626 1 91.29 202 ALA A N 1
ATOM 1603 C CA . ALA A 1 202 ? 5.737 24.453 -1.554 1 91.29 202 ALA A CA 1
ATOM 1604 C C . ALA A 1 202 ? 7.142 24.167 -2.075 1 91.29 202 ALA A C 1
ATOM 1606 O O . ALA A 1 202 ? 7.877 23.366 -1.492 1 91.29 202 ALA A O 1
ATOM 1607 N N . TYR A 1 203 ? 7.471 24.705 -3.272 1 88.3 203 TYR A N 1
ATOM 1608 C CA . TYR A 1 203 ? 8.758 24.471 -3.919 1 88.3 203 TYR A CA 1
ATOM 1609 C C . TYR A 1 203 ? 9.371 25.78 -4.403 1 88.3 203 TYR A C 1
ATOM 1611 O O . TYR A 1 203 ? 9.354 26.076 -5.6 1 88.3 203 TYR A O 1
ATOM 1619 N N . GLU A 1 204 ? 9.695 26.627 -3.598 1 77.09 204 GLU A N 1
ATOM 1620 C CA . GLU A 1 204 ? 10.115 27.993 -3.898 1 77.09 204 GLU A CA 1
ATOM 1621 C C . GLU A 1 204 ? 11.561 28.032 -4.382 1 77.09 204 GLU A C 1
ATOM 1623 O O . GLU A 1 204 ? 11.941 28.918 -5.15 1 77.09 204 GLU A O 1
ATOM 1628 N N . ASN A 1 205 ? 12.53 27.206 -3.861 1 65.3 205 ASN A N 1
ATOM 1629 C CA . ASN A 1 205 ? 13.931 27.349 -4.242 1 65.3 205 ASN A CA 1
ATOM 1630 C C . ASN A 1 205 ? 14.29 26.435 -5.41 1 65.3 205 ASN A C 1
ATOM 1632 O O . ASN A 1 205 ? 13.736 25.342 -5.541 1 65.3 205 ASN A O 1
ATOM 1636 N N . ALA A 1 206 ? 14.827 27.096 -6.49 1 60.1 206 ALA A N 1
ATOM 1637 C CA . ALA A 1 206 ? 15.203 26.422 -7.73 1 60.1 206 ALA A CA 1
ATOM 1638 C C . ALA A 1 206 ? 16.194 25.293 -7.461 1 60.1 206 ALA A C 1
ATOM 1640 O O . ALA A 1 206 ? 16.432 24.448 -8.327 1 60.1 206 ALA A O 1
ATOM 1641 N N . ALA A 1 207 ? 16.832 25.356 -6.298 1 61.3 207 ALA A N 1
ATOM 1642 C CA . ALA A 1 207 ? 17.928 24.394 -6.205 1 61.3 207 ALA A CA 1
ATOM 1643 C C . ALA A 1 207 ? 17.406 22.998 -5.88 1 61.3 207 ALA A C 1
ATOM 1645 O O . ALA A 1 207 ? 16.338 22.851 -5.281 1 61.3 207 ALA A O 1
ATOM 1646 N N . GLN A 1 208 ? 17.976 22.054 -6.455 1 64.15 208 GLN A N 1
ATOM 1647 C CA . GLN A 1 208 ? 17.689 20.638 -6.25 1 64.15 208 GLN A CA 1
ATOM 1648 C C . GLN A 1 208 ? 17.631 20.298 -4.763 1 64.15 208 GLN A C 1
ATOM 1650 O O . GLN A 1 208 ? 18.475 20.747 -3.985 1 64.15 208 GLN A O 1
ATOM 1655 N N . PRO A 1 209 ? 16.571 19.608 -4.364 1 66.83 209 PRO A N 1
ATOM 1656 C CA . PRO A 1 209 ? 16.39 19.257 -2.953 1 66.83 209 PRO A CA 1
ATOM 1657 C C . PRO A 1 209 ? 17.559 18.452 -2.391 1 66.83 209 PRO A C 1
ATOM 1659 O O . PRO A 1 209 ? 18.157 17.643 -3.106 1 66.83 209 PRO A O 1
ATOM 1662 N N . THR A 1 210 ? 18.193 18.899 -1.333 1 72.04 210 THR A N 1
ATOM 1663 C CA . THR A 1 210 ? 19.085 18.037 -0.565 1 72.04 210 THR A CA 1
ATOM 1664 C C . THR A 1 210 ? 18.307 16.9 0.09 1 72.04 210 THR A C 1
ATOM 1666 O O . THR A 1 210 ? 17.282 17.133 0.734 1 72.04 210 THR A O 1
ATOM 1669 N N . ALA A 1 211 ? 18.666 15.676 -0.202 1 68.05 211 ALA A N 1
ATOM 1670 C CA . ALA A 1 211 ? 17.939 14.497 0.264 1 68.05 211 ALA A CA 1
ATOM 1671 C C . ALA A 1 211 ? 18.132 14.29 1.763 1 68.05 211 ALA A C 1
ATOM 1673 O O . ALA A 1 211 ? 19.236 14.468 2.283 1 68.05 211 ALA A O 1
ATOM 1674 N N . ILE A 1 212 ? 17.133 14.21 2.566 1 66.28 212 ILE A N 1
ATOM 1675 C CA . ILE A 1 212 ? 17.167 13.929 3.997 1 66.28 212 ILE A CA 1
ATOM 1676 C C . ILE A 1 212 ? 17.296 12.425 4.225 1 66.28 212 ILE A C 1
ATOM 1678 O O . ILE A 1 212 ? 17.992 11.987 5.144 1 66.28 212 ILE A O 1
ATOM 1682 N N . CYS A 1 213 ? 16.287 11.557 3.685 1 61.53 213 CYS A N 1
ATOM 1683 C CA . CYS A 1 213 ? 16.119 10.177 4.126 1 61.53 213 CYS A CA 1
ATOM 1684 C C . CYS A 1 213 ? 17.122 9.259 3.438 1 61.53 213 CYS A C 1
ATOM 1686 O O . CYS A 1 213 ? 17.38 9.401 2.241 1 61.53 213 CYS A O 1
ATOM 1688 N N . SER A 1 214 ? 17.995 8.747 4.365 1 55.88 214 SER A N 1
ATOM 1689 C CA . SER A 1 214 ? 18.745 7.591 3.887 1 55.88 214 SER A CA 1
ATOM 1690 C C . SER A 1 214 ? 17.811 6.466 3.453 1 55.88 214 SER A C 1
ATOM 1692 O O . SER A 1 214 ? 16.659 6.407 3.888 1 55.88 214 SER A O 1
ATOM 1694 N N . SER A 1 215 ? 18.084 5.81 2.341 1 51.85 215 SER A N 1
ATOM 1695 C CA . SER A 1 215 ? 17.365 4.695 1.733 1 51.85 215 SER A CA 1
ATOM 1696 C C . SER A 1 215 ? 16.847 3.728 2.792 1 51.85 215 SER A C 1
ATOM 1698 O O . SER A 1 215 ? 15.81 3.089 2.602 1 51.85 215 SER A O 1
ATOM 1700 N N . GLU A 1 216 ? 17.526 3.577 4.085 1 56.34 216 GLU A N 1
ATOM 1701 C CA . GLU A 1 216 ? 17.256 2.441 4.96 1 56.34 216 GLU A CA 1
ATOM 1702 C C . GLU A 1 216 ? 16.555 2.885 6.241 1 56.34 216 GLU A C 1
ATOM 1704 O O . GLU A 1 216 ? 17.178 3.486 7.119 1 56.34 216 GLU A O 1
ATOM 1709 N N . VAL A 1 217 ? 15.345 3.354 6.266 1 55.04 217 VAL A N 1
ATOM 1710 C CA . VAL A 1 217 ? 14.643 3.624 7.517 1 55.04 217 VAL A CA 1
ATOM 1711 C C . VAL A 1 217 ? 14.465 2.326 8.301 1 55.04 217 VAL A C 1
ATOM 1713 O O . VAL A 1 217 ? 14.011 1.319 7.752 1 55.04 217 VAL A O 1
ATOM 1716 N N . ASP A 1 218 ? 15.142 2.194 9.441 1 61.6 218 ASP A N 1
ATOM 1717 C CA . ASP A 1 218 ? 14.885 1.069 10.335 1 61.6 218 ASP A CA 1
ATOM 1718 C C . ASP A 1 218 ? 13.492 1.167 10.954 1 61.6 218 ASP A C 1
ATOM 1720 O O . ASP A 1 218 ? 13.276 1.941 11.889 1 61.6 218 ASP A O 1
ATOM 1724 N N . TYR A 1 219 ? 12.582 0.425 10.465 1 61.38 219 TYR A N 1
ATOM 1725 C CA . TYR A 1 219 ? 11.175 0.486 10.844 1 61.38 219 TYR A CA 1
ATOM 1726 C C . TYR A 1 219 ? 10.973 -0.005 12.273 1 61.38 219 TYR A C 1
ATOM 1728 O O . TYR A 1 219 ? 9.975 0.33 12.916 1 61.38 219 TYR A O 1
ATOM 1736 N N . ASN A 1 220 ? 11.942 -0.627 12.704 1 64.28 220 ASN A N 1
ATOM 1737 C CA . ASN A 1 220 ? 11.805 -1.157 14.057 1 64.28 220 ASN A CA 1
ATOM 1738 C C . ASN A 1 220 ? 12.036 -0.075 15.109 1 64.28 220 ASN A C 1
ATOM 1740 O O . ASN A 1 220 ? 11.576 -0.2 16.245 1 64.28 220 ASN A O 1
ATOM 1744 N N . THR A 1 221 ? 12.65 0.984 14.645 1 66.92 221 THR A N 1
ATOM 1745 C CA . THR A 1 221 ? 13.031 1.979 15.642 1 66.92 221 THR A CA 1
ATOM 1746 C C . THR A 1 221 ? 12.191 3.244 15.49 1 66.92 221 THR A C 1
ATOM 1748 O O . THR A 1 221 ? 12.345 4.194 16.261 1 66.92 221 THR A O 1
ATOM 1751 N N . ILE A 1 222 ? 11.301 3.135 14.613 1 68.99 222 ILE A N 1
ATOM 1752 C CA . ILE A 1 222 ? 10.551 4.363 14.373 1 68.99 222 ILE A CA 1
ATOM 1753 C C . ILE A 1 222 ? 9.461 4.517 15.431 1 68.99 222 ILE A C 1
ATOM 1755 O O . ILE A 1 222 ? 8.812 3.54 15.81 1 68.99 222 ILE A O 1
ATOM 1759 N N . VAL A 1 223 ? 9.516 5.638 16.043 1 76.1 223 VAL A N 1
ATOM 1760 C CA . VAL A 1 223 ? 8.433 5.955 16.968 1 76.1 223 VAL A CA 1
ATOM 1761 C C . VAL A 1 223 ? 7.096 5.917 16.232 1 76.1 223 VAL A C 1
ATOM 1763 O O . VAL A 1 223 ? 6.984 6.418 15.11 1 76.1 223 VAL A O 1
ATOM 1766 N N . LYS A 1 224 ? 6.084 5.28 16.906 1 85.24 224 LYS A N 1
ATOM 1767 C CA . LYS A 1 224 ? 4.776 5.104 16.282 1 85.24 224 LYS A CA 1
ATOM 1768 C C . LYS A 1 224 ? 3.808 6.202 16.714 1 85.24 224 LYS A C 1
ATOM 1770 O O . LYS A 1 224 ? 3.817 6.625 17.872 1 85.24 224 LYS A O 1
ATOM 1775 N N . THR A 1 225 ? 3.216 6.775 15.714 1 88.27 225 THR A N 1
ATOM 1776 C CA . THR A 1 225 ? 2.25 7.836 15.978 1 88.27 225 THR A CA 1
ATOM 1777 C C . THR A 1 225 ? 0.832 7.277 16.03 1 88.27 225 THR A C 1
ATOM 1779 O O . THR A 1 225 ? 0.609 6.106 15.716 1 88.27 225 THR A O 1
ATOM 1782 N N . ARG A 1 226 ? -0.126 8.092 16.514 1 94.32 226 ARG A N 1
ATOM 1783 C CA . ARG A 1 226 ? -1.54 7.731 16.546 1 94.32 226 ARG A CA 1
ATOM 1784 C C . ARG A 1 226 ? -2.306 8.418 15.421 1 94.32 226 ARG A C 1
ATOM 1786 O O . ARG A 1 226 ? -3.504 8.679 15.548 1 94.32 226 ARG A O 1
ATOM 1793 N N . LEU A 1 227 ? -1.584 8.728 14.396 1 96.67 227 LEU A N 1
ATOM 1794 C CA . LEU A 1 227 ? -2.164 9.407 13.243 1 96.67 227 LEU A CA 1
ATOM 1795 C C . LEU A 1 227 ? -3.252 8.553 12.6 1 96.67 227 LEU A C 1
ATOM 1797 O O . LEU A 1 227 ? -3.058 7.355 12.38 1 96.67 227 LEU A O 1
ATOM 1801 N N . ARG A 1 228 ? -4.367 9.163 12.294 1 97.81 228 ARG A N 1
ATOM 1802 C CA . ARG A 1 228 ? -5.475 8.464 11.649 1 97.81 228 ARG A CA 1
ATOM 1803 C C . ARG A 1 228 ? -5.699 8.984 10.233 1 97.81 228 ARG A C 1
ATOM 1805 O O . ARG A 1 228 ? -6.042 8.217 9.331 1 97.81 228 ARG A O 1
ATOM 1812 N N . THR A 1 229 ? -5.522 10.296 10.111 1 98.04 229 THR A N 1
ATOM 1813 C CA . THR A 1 229 ? -5.765 10.931 8.82 1 98.04 229 THR A CA 1
ATOM 1814 C C . THR A 1 229 ? -4.619 11.87 8.455 1 98.04 229 THR A C 1
ATOM 1816 O O . THR A 1 229 ? -4.184 12.677 9.279 1 98.04 229 THR A O 1
ATOM 1819 N N . VAL A 1 230 ? -4.164 11.79 7.258 1 98.43 230 VAL A N 1
ATOM 1820 C CA . VAL A 1 230 ? -3.099 12.641 6.737 1 98.43 230 VAL A CA 1
ATOM 1821 C C . VAL A 1 230 ? -3.516 13.223 5.388 1 98.43 230 VAL A C 1
ATOM 1823 O O . VAL A 1 230 ? -4.028 12.505 4.526 1 98.43 230 VAL A O 1
ATOM 1826 N N . VAL A 1 231 ? -3.375 14.457 5.262 1 98.6 231 VAL A N 1
ATOM 1827 C CA . VAL A 1 231 ? -3.638 15.109 3.983 1 98.6 231 VAL A CA 1
ATOM 1828 C C . VAL A 1 231 ? -2.376 15.817 3.495 1 98.6 231 VAL A C 1
ATOM 1830 O O . VAL A 1 231 ? -1.846 16.696 4.178 1 98.6 231 VAL A O 1
ATOM 1833 N N . LEU A 1 232 ? -1.884 15.441 2.404 1 98.41 232 LEU A N 1
ATOM 1834 C CA . LEU A 1 232 ? -0.733 16.057 1.753 1 98.41 232 LEU A CA 1
ATOM 1835 C C . LEU A 1 232 ? -1.141 16.726 0.446 1 98.41 232 LEU A C 1
ATOM 1837 O O . LEU A 1 232 ? -1.722 16.082 -0.431 1 98.41 232 LEU A O 1
ATOM 1841 N N . THR A 1 233 ? -0.816 17.953 0.36 1 97.61 233 THR A N 1
ATOM 1842 C CA . THR A 1 233 ? -1.23 18.702 -0.822 1 97.61 233 THR A CA 1
ATOM 1843 C C . THR A 1 233 ? -0.016 19.239 -1.574 1 97.61 233 THR A C 1
ATOM 1845 O O . THR A 1 233 ? 0.992 19.598 -0.962 1 97.61 233 THR A O 1
ATOM 1848 N N . SER A 1 234 ? -0.068 19.23 -2.934 1 95.02 234 SER A N 1
ATOM 1849 C CA . SER A 1 234 ? 0.907 19.815 -3.849 1 95.02 234 SER A CA 1
ATOM 1850 C C . SER A 1 234 ? 2.216 19.033 -3.836 1 95.02 234 SER A C 1
ATOM 1852 O O . SER A 1 234 ? 3.298 19.623 -3.825 1 95.02 234 SER A O 1
ATOM 1854 N N . ILE A 1 235 ? 2.084 17.765 -3.859 1 95.84 235 ILE A N 1
ATOM 1855 C CA . ILE A 1 235 ? 3.255 16.895 -3.847 1 95.84 235 ILE A CA 1
ATOM 1856 C C . ILE A 1 235 ? 3.811 16.758 -5.262 1 95.84 235 ILE A C 1
ATOM 1858 O O . ILE A 1 235 ? 3.058 16.539 -6.214 1 95.84 235 ILE A O 1
ATOM 1862 N N . ARG A 1 236 ? 5.127 16.819 -5.398 1 93.38 236 ARG A N 1
ATOM 1863 C CA . ARG A 1 236 ? 5.731 16.79 -6.726 1 93.38 236 ARG A CA 1
ATOM 1864 C C . ARG A 1 236 ? 6.492 15.489 -6.953 1 93.38 236 ARG A C 1
ATOM 1866 O O . ARG A 1 236 ? 6.961 15.222 -8.062 1 93.38 236 ARG A O 1
ATOM 1873 N N . GLY A 1 237 ? 6.635 14.692 -5.939 1 92.98 237 GLY A N 1
ATOM 1874 C CA . GLY A 1 237 ? 7.291 13.402 -6.078 1 92.98 237 GLY A CA 1
ATOM 1875 C C . GLY A 1 237 ? 8.794 13.473 -5.887 1 92.98 237 GLY A C 1
ATOM 1876 O O . GLY A 1 237 ? 9.525 12.59 -6.341 1 92.98 237 GLY A O 1
ATOM 1877 N N . SER A 1 238 ? 9.302 14.517 -5.308 1 90.64 238 SER A N 1
ATOM 1878 C CA . SER A 1 238 ? 10.729 14.631 -5.027 1 90.64 238 SER A CA 1
ATOM 1879 C C . SER A 1 238 ? 11.169 13.617 -3.977 1 90.64 238 SER A C 1
ATOM 1881 O O . SER A 1 238 ? 10.337 12.918 -3.395 1 90.64 238 SER A O 1
ATOM 1883 N N . VAL A 1 239 ? 12.461 13.541 -3.793 1 90.15 239 VAL A N 1
ATOM 1884 C CA . VAL A 1 239 ? 13.008 12.587 -2.835 1 90.15 239 VAL A CA 1
ATOM 1885 C C . VAL A 1 239 ? 12.508 12.918 -1.431 1 90.15 239 VAL A C 1
ATOM 1887 O O . VAL A 1 239 ? 12.208 12.018 -0.643 1 90.15 239 VAL A O 1
ATOM 1890 N N . ASN A 1 240 ? 12.382 14.192 -1.085 1 90.73 240 ASN A N 1
ATOM 1891 C CA . ASN A 1 240 ? 11.909 14.61 0.23 1 90.73 240 ASN A CA 1
ATOM 1892 C C . ASN A 1 240 ? 10.425 14.305 0.415 1 90.73 240 ASN A C 1
ATOM 1894 O O . ASN A 1 240 ? 9.996 13.922 1.505 1 90.73 240 ASN A O 1
ATOM 1898 N N . ASP A 1 241 ? 9.619 14.496 -0.652 1 93.32 241 ASP A N 1
ATOM 1899 C CA . ASP A 1 241 ? 8.214 14.102 -0.606 1 93.32 241 ASP A CA 1
ATOM 1900 C C . ASP A 1 241 ? 8.067 12.635 -0.21 1 93.32 241 ASP A C 1
ATOM 1902 O O . ASP A 1 241 ? 7.309 12.306 0.705 1 93.32 241 ASP A O 1
ATOM 1906 N N . LEU A 1 242 ? 8.844 11.854 -0.946 1 93.79 242 LEU A N 1
ATOM 1907 C CA . LEU A 1 242 ? 8.737 10.411 -0.762 1 93.79 242 LEU A CA 1
ATOM 1908 C C . LEU A 1 242 ? 9.225 10.002 0.623 1 93.79 242 LEU A C 1
ATOM 1910 O O . LEU A 1 242 ? 8.682 9.075 1.228 1 93.79 242 LEU A O 1
ATOM 1914 N N . CYS A 1 243 ? 10.23 10.626 1.058 1 92.37 243 CYS A N 1
ATOM 1915 C CA . CYS A 1 243 ? 10.75 10.343 2.391 1 92.37 243 CYS A CA 1
ATOM 1916 C C . CYS A 1 243 ? 9.697 10.618 3.457 1 92.37 243 CYS A C 1
ATOM 1918 O O . CYS A 1 243 ? 9.513 9.817 4.376 1 92.37 243 CYS A O 1
ATOM 1920 N N . LEU A 1 244 ? 9.077 11.73 3.364 1 93.34 244 LEU A N 1
ATOM 1921 C CA . LEU A 1 244 ? 8.027 12.065 4.319 1 93.34 244 LEU A CA 1
ATOM 1922 C C . LEU A 1 244 ? 6.907 11.031 4.28 1 93.34 244 LEU A C 1
ATOM 1924 O O . LEU A 1 244 ? 6.482 10.53 5.323 1 93.34 244 LEU A O 1
ATOM 1928 N N . ILE A 1 245 ? 6.439 10.728 3.093 1 95.92 245 ILE A N 1
ATOM 1929 C CA . ILE A 1 245 ? 5.344 9.776 2.936 1 95.92 245 ILE A CA 1
ATOM 1930 C C . ILE A 1 245 ? 5.759 8.416 3.494 1 95.92 245 ILE A C 1
ATOM 1932 O O . ILE A 1 245 ? 4.985 7.767 4.202 1 95.92 245 ILE A O 1
ATOM 1936 N N . LYS A 1 246 ? 6.965 7.991 3.137 1 94.15 246 LYS A N 1
ATOM 1937 C CA . LYS A 1 246 ? 7.511 6.734 3.64 1 94.15 246 LYS A CA 1
ATOM 1938 C C . LYS A 1 246 ?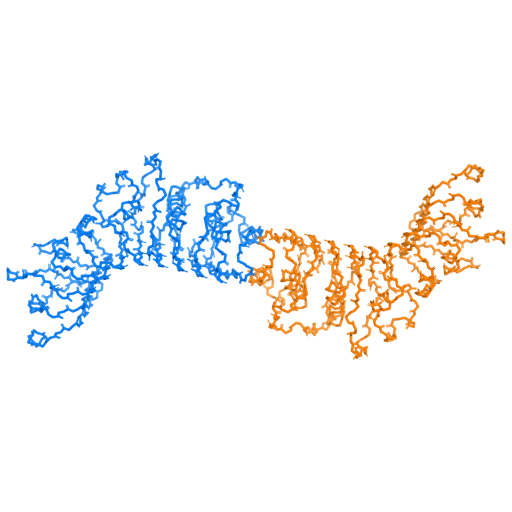 7.485 6.695 5.165 1 94.15 246 LYS A C 1
ATOM 1940 O O . LYS A 1 246 ? 7.055 5.703 5.758 1 94.15 246 LYS A O 1
ATOM 1945 N N . SER A 1 247 ? 7.902 7.731 5.804 1 92.62 247 SER A N 1
ATOM 1946 C CA . SER A 1 247 ? 7.937 7.816 7.26 1 92.62 247 SER A CA 1
ATOM 1947 C C . SER A 1 247 ? 6.532 7.747 7.851 1 92.62 247 SER A C 1
ATOM 1949 O O . SER A 1 247 ? 6.308 7.067 8.855 1 92.62 247 SER A O 1
ATOM 1951 N N . LEU A 1 248 ? 5.65 8.436 7.254 1 94.72 248 LEU A N 1
ATOM 1952 C CA . LEU A 1 248 ? 4.283 8.481 7.761 1 94.72 248 LEU A CA 1
ATOM 1953 C C . LEU A 1 248 ? 3.625 7.108 7.671 1 94.72 248 LEU A C 1
ATOM 1955 O O . LEU A 1 248 ? 2.98 6.661 8.623 1 94.72 248 LEU A O 1
ATOM 1959 N N . LEU A 1 249 ? 3.834 6.461 6.514 1 95.2 249 LEU A N 1
ATOM 1960 C CA . LEU A 1 249 ? 3.208 5.159 6.313 1 95.2 249 LEU A CA 1
ATOM 1961 C C . LEU A 1 249 ? 3.822 4.112 7.236 1 95.2 249 LEU A C 1
ATOM 1963 O O . LEU A 1 249 ? 3.108 3.279 7.799 1 95.2 249 LEU A O 1
ATOM 1967 N N . ALA A 1 250 ? 5.095 4.199 7.404 1 92.61 250 ALA A N 1
ATOM 1968 C CA . ALA A 1 250 ? 5.805 3.216 8.217 1 92.61 250 ALA A CA 1
ATOM 1969 C C . ALA A 1 250 ? 5.587 3.475 9.705 1 92.61 250 ALA A C 1
ATOM 1971 O O . ALA A 1 250 ? 5.633 2.547 10.517 1 92.61 250 ALA A O 1
ATOM 1972 N N . GLY A 1 251 ? 5.313 4.712 10.039 1 92.43 251 GLY A N 1
ATOM 1973 C CA . GLY A 1 251 ? 5.294 5.079 11.446 1 92.43 251 GLY A CA 1
ATOM 1974 C C . GLY A 1 251 ? 3.893 5.288 11.99 1 92.43 251 GLY A C 1
ATOM 1975 O O . GLY A 1 251 ? 3.723 5.715 13.133 1 92.43 251 GLY A O 1
ATOM 1976 N N . SER A 1 252 ? 2.851 4.879 11.245 1 94.28 252 SER A N 1
ATOM 1977 C CA . SER A 1 252 ? 1.487 5.154 11.686 1 94.28 252 SER A CA 1
ATOM 1978 C C . SER A 1 252 ? 0.624 3.898 11.626 1 94.28 252 SER A C 1
ATOM 1980 O O . SER A 1 252 ? -0.15 3.714 10.685 1 94.28 252 SER A O 1
ATOM 1982 N N . PRO A 1 253 ? 0.614 3.124 12.671 1 94.37 253 PRO A N 1
ATOM 1983 C CA . PRO A 1 253 ? -0.102 1.846 12.671 1 94.37 253 PRO A CA 1
ATOM 1984 C C . PRO A 1 253 ? -1.618 2.019 12.704 1 94.37 253 PRO A C 1
ATOM 1986 O O . PRO A 1 253 ? -2.358 1.079 12.401 1 94.37 253 PRO A O 1
ATOM 1989 N N . LEU A 1 254 ? -2.07 3.246 13.099 1 96.6 254 LEU A N 1
ATOM 1990 C CA . LEU A 1 254 ? -3.508 3.471 13.211 1 96.6 254 LEU A CA 1
ATOM 1991 C C . LEU A 1 254 ? -4.031 4.25 12.009 1 96.6 254 LEU A C 1
ATOM 1993 O O . LEU A 1 254 ? -5.208 4.616 11.966 1 96.6 254 LEU A O 1
ATOM 1997 N N . LEU A 1 255 ? -3.207 4.478 11.051 1 97.24 255 LEU A N 1
ATOM 1998 C CA . LEU A 1 255 ? -3.563 5.287 9.891 1 97.24 255 LEU A CA 1
ATOM 1999 C C . LEU A 1 255 ? -4.687 4.632 9.095 1 97.24 255 LEU A C 1
ATOM 2001 O O . LEU A 1 255 ? -4.608 3.448 8.761 1 97.24 255 LEU A O 1
ATOM 2005 N N . LYS A 1 256 ? -5.687 5.335 8.808 1 97.18 256 LYS A N 1
ATOM 2006 C CA . LYS A 1 256 ? -6.809 4.842 8.015 1 97.18 256 LYS A CA 1
ATOM 2007 C C . LYS A 1 256 ? -6.716 5.328 6.571 1 97.18 256 LYS A C 1
ATOM 2009 O O . LYS A 1 256 ? -7.014 4.579 5.638 1 97.18 256 LYS A O 1
ATOM 2014 N N . LYS A 1 257 ? -6.275 6.577 6.544 1 97.28 257 LYS A N 1
ATOM 2015 C CA . LYS A 1 257 ? -6.299 7.156 5.204 1 97.28 257 LYS A CA 1
ATOM 2016 C C . LYS A 1 257 ? -5.232 8.236 5.052 1 97.28 257 LYS A C 1
ATOM 2018 O O . LYS A 1 257 ? -5.059 9.074 5.94 1 97.28 257 LYS A O 1
ATOM 2023 N N . ILE A 1 258 ? -4.543 8.231 3.961 1 98.35 258 ILE A N 1
ATOM 2024 C CA . ILE A 1 258 ? -3.649 9.304 3.539 1 98.35 258 ILE A CA 1
ATOM 2025 C C . ILE A 1 258 ? -4.093 9.843 2.182 1 98.35 258 ILE A C 1
ATOM 2027 O O . ILE A 1 258 ? -4.182 9.092 1.207 1 98.35 258 ILE A O 1
ATOM 2031 N N . VAL A 1 259 ? -4.508 11.061 2.153 1 98.48 259 VAL A N 1
ATOM 2032 C CA . VAL A 1 259 ? -4.939 11.718 0.923 1 98.48 259 VAL A CA 1
ATOM 2033 C C . VAL A 1 259 ? -3.783 12.522 0.333 1 98.48 259 VAL A C 1
ATOM 2035 O O . VAL A 1 259 ? -3.231 13.405 0.995 1 98.48 259 VAL A O 1
ATOM 2038 N N . ILE A 1 260 ? -3.435 12.267 -0.895 1 98.31 260 ILE A N 1
ATOM 2039 C CA . ILE A 1 260 ? -2.313 12.932 -1.549 1 98.31 260 ILE A CA 1
ATOM 2040 C C . ILE A 1 260 ? -2.792 13.615 -2.828 1 98.31 260 ILE A C 1
ATOM 2042 O O . ILE A 1 260 ? -3.322 12.959 -3.728 1 98.31 260 ILE A O 1
ATOM 2046 N N . SER A 1 261 ? -2.756 14.84 -2.866 1 97.73 261 SER A N 1
ATOM 2047 C CA . SER A 1 261 ? -2.915 15.589 -4.108 1 97.73 261 SER A CA 1
ATOM 2048 C C . SER A 1 261 ? -1.565 15.869 -4.761 1 97.73 261 SER A C 1
ATOM 2050 O O . SER A 1 261 ? -0.754 16.626 -4.222 1 97.73 261 SER A O 1
ATOM 2052 N N . ALA A 1 262 ? -1.335 15.331 -5.967 1 96.04 262 ALA A N 1
ATOM 2053 C CA . ALA A 1 262 ? 0.024 15.333 -6.502 1 96.04 262 ALA A CA 1
ATOM 2054 C C . ALA A 1 262 ? 0.046 15.839 -7.941 1 96.04 262 ALA A C 1
ATOM 2056 O O . ALA A 1 262 ? -0.929 15.675 -8.679 1 96.04 262 ALA A O 1
ATOM 2057 N N . ARG A 1 263 ? 1.092 16.508 -8.216 1 94.06 263 ARG A N 1
ATOM 2058 C CA . ARG A 1 263 ? 1.504 16.862 -9.57 1 94.06 263 ARG A CA 1
ATOM 2059 C C . ARG A 1 263 ? 2.969 16.51 -9.806 1 94.06 263 ARG A C 1
ATOM 2061 O O . ARG A 1 263 ? 3.827 17.394 -9.842 1 94.06 263 ARG A O 1
ATOM 2068 N N . PRO A 1 264 ? 3.183 15.277 -9.965 1 93.18 264 PRO A N 1
ATOM 2069 C CA . PRO A 1 264 ? 4.574 14.83 -10.072 1 93.18 264 PRO A CA 1
ATOM 2070 C C . PRO A 1 264 ? 5.296 15.433 -11.275 1 93.18 264 PRO A C 1
ATOM 2072 O O . PRO A 1 264 ? 4.709 15.561 -12.352 1 93.18 264 PRO A O 1
ATOM 2075 N N . SER A 1 265 ? 6.498 15.786 -11.009 1 90.94 265 SER A N 1
ATOM 2076 C CA . SER A 1 265 ? 7.359 16.331 -12.054 1 90.94 265 SER A CA 1
ATOM 2077 C C . SER A 1 265 ? 8.014 15.219 -12.867 1 90.94 265 SER A C 1
ATOM 2079 O O . SER A 1 265 ? 8.386 14.18 -12.318 1 90.94 265 SER A O 1
ATOM 2081 N N . GLU A 1 266 ? 8.223 15.421 -14.143 1 91.04 266 GLU A N 1
ATOM 2082 C CA . GLU A 1 266 ? 8.921 14.461 -14.992 1 91.04 266 GLU A CA 1
ATOM 2083 C C . GLU A 1 266 ? 10.367 14.274 -14.54 1 91.04 266 GLU A C 1
ATOM 2085 O O . GLU A 1 266 ? 10.957 13.213 -14.752 1 91.04 266 GLU A O 1
ATOM 2090 N N . MET A 1 267 ? 10.819 15.276 -13.864 1 87.32 267 MET A N 1
ATOM 2091 C CA . MET A 1 267 ? 12.189 15.239 -13.36 1 87.32 267 MET A CA 1
ATOM 2092 C C . MET A 1 267 ? 12.371 14.101 -12.361 1 87.32 267 MET A C 1
ATOM 2094 O O . MET A 1 267 ? 13.471 13.565 -12.219 1 87.32 267 MET A O 1
ATOM 2098 N N . TYR A 1 268 ? 11.232 13.722 -11.766 1 87.83 268 TYR A N 1
ATOM 2099 C CA . TYR A 1 268 ? 11.325 12.698 -10.731 1 87.83 268 TYR A CA 1
ATOM 2100 C C . TYR A 1 268 ? 10.61 11.422 -11.16 1 87.83 268 TYR A C 1
ATOM 2102 O O . TYR A 1 268 ? 10.171 10.636 -10.317 1 87.83 268 TYR A O 1
ATOM 2110 N N . GLY A 1 269 ? 10.365 11.236 -12.498 1 89.58 269 GLY A N 1
ATOM 2111 C CA . GLY A 1 269 ? 9.788 10.004 -13.012 1 89.58 269 GLY A CA 1
ATOM 2112 C C . GLY A 1 269 ? 8.324 10.142 -13.386 1 89.58 269 GLY A C 1
ATOM 2113 O O . GLY A 1 269 ? 7.711 9.191 -13.877 1 89.58 269 GLY A O 1
ATOM 2114 N N . GLY A 1 270 ? 7.773 11.336 -13.151 1 92.69 270 GLY A N 1
ATOM 2115 C CA . GLY A 1 270 ? 6.399 11.575 -13.563 1 92.69 270 GLY A CA 1
ATOM 2116 C C . GLY A 1 270 ? 5.386 10.815 -12.727 1 92.69 270 GLY A C 1
ATOM 2117 O O . GLY A 1 270 ? 5.674 10.428 -11.593 1 92.69 270 GLY A O 1
ATOM 2118 N N . GLU A 1 271 ? 4.204 10.685 -13.297 1 92.28 271 GLU A N 1
ATOM 2119 C CA . GLU A 1 271 ? 3.114 10.009 -12.6 1 92.28 271 GLU A CA 1
ATOM 2120 C C . GLU A 1 271 ? 3.431 8.533 -12.38 1 92.28 271 GLU A C 1
ATOM 2122 O O . GLU A 1 271 ? 3.182 7.993 -11.3 1 92.28 271 GLU A O 1
ATOM 2127 N N . ARG A 1 272 ? 4.073 7.899 -13.409 1 91.62 272 ARG A N 1
ATOM 2128 C CA . ARG A 1 272 ? 4.399 6.479 -13.33 1 91.62 272 ARG A CA 1
ATOM 2129 C C . ARG A 1 272 ? 5.449 6.217 -12.256 1 91.62 272 ARG A C 1
ATOM 2131 O O . ARG A 1 272 ? 5.285 5.32 -11.426 1 91.62 272 ARG A O 1
ATOM 2138 N N . GLY A 1 273 ? 6.465 7.024 -12.357 1 93.48 273 GLY A N 1
ATOM 2139 C CA . GLY A 1 273 ? 7.514 6.872 -11.361 1 93.48 273 GLY A CA 1
ATOM 2140 C C . GLY A 1 273 ? 7.025 7.087 -9.942 1 93.48 273 GLY A C 1
ATOM 2141 O O . GLY A 1 273 ? 7.4 6.345 -9.031 1 93.48 273 GLY A O 1
ATOM 2142 N N . PHE A 1 274 ? 6.183 8.056 -9.788 1 94.43 274 PHE A N 1
ATOM 2143 C CA . PHE A 1 274 ? 5.663 8.398 -8.469 1 94.43 274 PHE A CA 1
ATOM 2144 C C . PHE A 1 274 ? 4.795 7.272 -7.921 1 94.43 274 PHE A C 1
ATOM 2146 O O . PHE A 1 274 ? 4.982 6.835 -6.783 1 94.43 274 PHE A O 1
ATOM 2153 N N . THR A 1 275 ? 3.867 6.785 -8.692 1 95.28 275 THR A N 1
ATOM 2154 C CA . THR A 1 275 ? 2.939 5.753 -8.243 1 95.28 275 THR A CA 1
ATOM 2155 C C . THR A 1 275 ? 3.676 4.446 -7.969 1 95.28 275 THR A C 1
ATOM 2157 O O . THR A 1 275 ? 3.371 3.746 -7.001 1 95.28 275 THR A O 1
ATOM 2160 N N . THR A 1 276 ? 4.664 4.062 -8.832 1 94.37 276 THR A N 1
ATOM 2161 C CA . THR A 1 276 ? 5.444 2.846 -8.635 1 94.37 276 THR A CA 1
ATOM 2162 C C . THR A 1 276 ? 6.194 2.893 -7.307 1 94.37 276 THR A C 1
ATOM 2164 O O . THR A 1 276 ? 6.27 1.89 -6.594 1 94.37 276 THR A O 1
ATOM 2167 N N . LYS A 1 277 ? 6.719 4.027 -7.002 1 94.9 277 LYS A N 1
ATOM 2168 C CA . LYS A 1 277 ? 7.438 4.183 -5.741 1 94.9 277 LYS A CA 1
ATOM 2169 C C . LYS A 1 277 ? 6.488 4.085 -4.55 1 94.9 277 LYS A C 1
ATOM 2171 O O . LYS A 1 277 ? 6.819 3.47 -3.534 1 94.9 277 LYS A O 1
ATOM 2176 N N . LEU A 1 278 ? 5.324 4.707 -4.657 1 96.78 278 LEU A N 1
ATOM 2177 C CA . LEU A 1 278 ? 4.341 4.653 -3.58 1 96.78 278 LEU A CA 1
ATOM 2178 C C . LEU A 1 278 ? 3.928 3.214 -3.292 1 96.78 278 LEU A C 1
ATOM 2180 O O . LEU A 1 278 ? 3.763 2.832 -2.132 1 96.78 278 LEU A O 1
ATOM 2184 N N . LEU A 1 279 ? 3.776 2.44 -4.342 1 97.39 279 LEU A N 1
ATOM 2185 C CA . LEU A 1 279 ? 3.292 1.068 -4.227 1 97.39 279 LEU A CA 1
ATOM 2186 C C . LEU A 1 279 ? 4.311 0.191 -3.508 1 97.39 279 LEU A C 1
ATOM 2188 O O . LEU A 1 279 ? 3.952 -0.837 -2.928 1 97.39 279 LEU A O 1
ATOM 2192 N N . LYS A 1 280 ? 5.562 0.582 -3.461 1 96.19 280 LYS A N 1
ATOM 2193 C CA . LYS A 1 280 ? 6.625 -0.215 -2.855 1 96.19 280 LYS A CA 1
ATOM 2194 C C . LYS A 1 280 ? 6.81 0.143 -1.384 1 96.19 280 LYS A C 1
ATOM 2196 O O . LYS A 1 280 ? 7.574 -0.511 -0.671 1 96.19 280 LYS A O 1
ATOM 2201 N N . LEU A 1 281 ? 6.104 1.105 -0.916 1 95.2 281 LEU A N 1
ATOM 2202 C CA . LEU A 1 281 ? 6.326 1.593 0.441 1 95.2 281 LEU A CA 1
ATOM 2203 C C . LEU A 1 281 ? 5.657 0.679 1.463 1 95.2 281 LEU A C 1
ATOM 2205 O O . LEU A 1 281 ? 4.551 0.187 1.232 1 95.2 281 LEU A O 1
ATOM 2209 N N . HIS A 1 282 ? 6.306 0.488 2.58 1 94.18 282 HIS A N 1
ATOM 2210 C CA . HIS A 1 282 ? 5.778 -0.272 3.707 1 94.18 282 HIS A CA 1
ATOM 2211 C C . HIS A 1 282 ? 4.659 0.489 4.41 1 94.18 282 HIS A C 1
ATOM 2213 O O . HIS A 1 282 ? 4.644 1.722 4.405 1 94.18 282 HIS A O 1
ATOM 2219 N N . ARG A 1 283 ? 3.754 -0.291 4.933 1 94.82 283 ARG A N 1
ATOM 2220 C CA . ARG A 1 283 ? 2.629 0.279 5.668 1 94.82 283 ARG A CA 1
ATOM 2221 C C . ARG A 1 283 ? 2.479 -0.379 7.036 1 94.82 283 ARG A C 1
ATOM 2223 O O . ARG A 1 283 ? 2.235 -1.584 7.127 1 94.82 283 ARG A O 1
ATOM 2230 N N . ALA A 1 284 ? 2.586 0.375 8.04 1 93.68 284 ALA A N 1
ATOM 2231 C CA . ALA A 1 284 ? 2.418 -0.167 9.386 1 93.68 284 ALA A CA 1
ATOM 2232 C C . ALA A 1 284 ? 0.962 -0.538 9.65 1 93.68 284 ALA A C 1
ATOM 2234 O O . ALA A 1 284 ? 0.68 -1.491 10.381 1 93.68 284 ALA A O 1
ATOM 2235 N N . SER A 1 285 ? 0.062 0.251 9.092 1 94.65 285 SER A N 1
ATOM 2236 C CA . SER A 1 285 ? -1.366 -0.016 9.231 1 94.65 285 SER A CA 1
ATOM 2237 C C . SER A 1 285 ? -1.865 -0.945 8.129 1 94.65 285 SER A C 1
ATOM 2239 O O . SER A 1 285 ? -1.772 -0.617 6.945 1 94.65 285 SER A O 1
ATOM 2241 N N . PRO A 1 286 ? -2.466 -2.024 8.41 1 92.4 286 PRO A N 1
ATOM 2242 C CA . PRO A 1 286 ? -2.957 -2.957 7.394 1 92.4 286 PRO A CA 1
ATOM 2243 C C . PRO A 1 286 ? -4.16 -2.415 6.626 1 92.4 286 PRO A C 1
ATOM 2245 O O . PRO A 1 286 ? -4.46 -2.888 5.526 1 92.4 286 PRO A O 1
ATOM 2248 N N . ILE A 1 287 ? -4.8 -1.404 7.173 1 93.57 287 ILE A N 1
ATOM 2249 C CA . ILE A 1 287 ? -6.043 -0.956 6.555 1 93.57 287 ILE A CA 1
ATOM 2250 C C . ILE A 1 287 ? -5.837 0.417 5.918 1 93.57 287 ILE A C 1
ATOM 2252 O O . ILE A 1 287 ? -6.786 1.026 5.419 1 93.57 287 ILE A O 1
ATOM 2256 N N . ALA A 1 288 ? -4.612 0.951 5.971 1 95.5 288 ALA A N 1
ATOM 2257 C CA . ALA A 1 288 ? -4.331 2.291 5.463 1 95.5 288 ALA A CA 1
ATOM 2258 C C . ALA A 1 288 ? -4.595 2.375 3.962 1 95.5 288 ALA A C 1
ATOM 2260 O O . ALA A 1 288 ? -4.087 1.559 3.19 1 95.5 288 ALA A O 1
ATOM 2261 N N . GLU A 1 289 ? -5.339 3.337 3.563 1 96.66 289 GLU A N 1
ATOM 2262 C CA . GLU A 1 289 ? -5.61 3.607 2.154 1 96.66 289 GLU A CA 1
ATOM 2263 C C . GLU A 1 289 ? -4.857 4.845 1.674 1 96.66 289 GLU A C 1
ATOM 2265 O O . GLU A 1 289 ? -4.811 5.86 2.372 1 96.66 289 GLU A O 1
ATOM 2270 N N . ILE A 1 290 ? -4.268 4.756 0.537 1 97.71 290 ILE A N 1
ATOM 2271 C CA . ILE A 1 290 ? -3.683 5.923 -0.114 1 97.71 290 ILE A CA 1
ATOM 2272 C C . ILE A 1 290 ? -4.629 6.439 -1.196 1 97.71 290 ILE A C 1
ATOM 2274 O O . ILE A 1 290 ? -4.87 5.758 -2.195 1 97.71 290 ILE A O 1
ATOM 2278 N N . ASP A 1 291 ? -5.218 7.533 -0.975 1 97.35 291 ASP A N 1
ATOM 2279 C CA . ASP A 1 291 ? -6.093 8.195 -1.937 1 97.35 291 ASP A CA 1
ATOM 2280 C C . ASP A 1 291 ? -5.329 9.241 -2.745 1 97.35 291 ASP A C 1
ATOM 2282 O O . ASP A 1 291 ? -5.075 10.345 -2.258 1 97.35 291 ASP A O 1
ATOM 2286 N N . LEU A 1 292 ? -5.038 8.973 -3.956 1 96.48 292 LEU A N 1
ATOM 2287 C CA . LEU A 1 292 ? -4.203 9.815 -4.807 1 96.48 292 LEU A CA 1
ATOM 2288 C C . LEU A 1 292 ? -5.053 10.585 -5.811 1 96.48 292 LEU A C 1
ATOM 2290 O O . LEU A 1 292 ? -5.873 9.995 -6.519 1 96.48 292 LEU A O 1
ATOM 2294 N N . THR A 1 293 ? -4.975 11.844 -5.755 1 93.94 293 THR A N 1
ATOM 2295 C CA . THR A 1 293 ? -5.62 12.708 -6.737 1 93.94 293 THR A CA 1
ATOM 2296 C C . THR A 1 293 ? -4.58 13.488 -7.537 1 93.94 293 THR A C 1
ATOM 2298 O O . THR A 1 293 ? -3.577 13.944 -6.984 1 93.94 293 THR A O 1
ATOM 2301 N N . TRP A 1 294 ? -4.789 13.58 -8.826 1 91.8 294 TRP A N 1
ATOM 2302 C CA . TRP A 1 294 ? -3.87 14.295 -9.705 1 91.8 294 TRP A CA 1
ATOM 2303 C C . TRP A 1 294 ? -4.324 15.736 -9.912 1 91.8 294 TRP A C 1
ATOM 2305 O O . TRP A 1 294 ? -5.52 16.001 -10.058 1 91.8 294 TRP A O 1
ATOM 2315 N N . LEU A 1 295 ? -3.369 16.592 -9.739 1 85.82 295 LEU A N 1
ATOM 2316 C CA . LEU A 1 295 ? -3.621 18.01 -9.973 1 85.82 295 LEU A CA 1
ATOM 2317 C C . LEU A 1 295 ? -3.178 18.417 -11.374 1 85.82 295 LEU A C 1
ATOM 2319 O O . LEU A 1 295 ? -2.233 17.845 -11.922 1 85.82 295 LEU A O 1
ATOM 2323 N N . MET B 1 1 ? 24.186 -47.042 -28.662 1 35.1 1 MET B N 1
ATOM 2324 C CA . MET B 1 1 ? 24.344 -48.378 -28.095 1 35.1 1 MET B CA 1
ATOM 2325 C C . MET B 1 1 ? 24.978 -48.31 -26.71 1 35.1 1 MET B C 1
ATOM 2327 O O . MET B 1 1 ? 24.694 -49.146 -25.85 1 35.1 1 MET B O 1
ATOM 2331 N N . PHE B 1 2 ? 25.913 -47.363 -26.572 1 42.05 2 PHE B N 1
ATOM 2332 C CA . PHE B 1 2 ? 26.746 -47.222 -25.383 1 42.05 2 PHE B CA 1
ATOM 2333 C C . PHE B 1 2 ? 25.907 -46.81 -24.18 1 42.05 2 PHE B C 1
ATOM 2335 O O . PHE B 1 2 ? 26.357 -46.916 -23.037 1 42.05 2 PHE B O 1
ATOM 2342 N N . LEU B 1 3 ? 24.786 -46.143 -24.529 1 45.03 3 LEU B N 1
ATOM 2343 C CA . LEU B 1 3 ? 24.091 -45.598 -23.368 1 45.03 3 LEU B CA 1
ATOM 2344 C C . LEU B 1 3 ? 23.439 -46.71 -22.553 1 45.03 3 LEU B C 1
ATOM 2346 O O . LEU B 1 3 ? 22.892 -46.457 -21.477 1 45.03 3 LEU B O 1
ATOM 2350 N N . SER B 1 4 ? 23.188 -47.849 -23.173 1 47.76 4 SER B N 1
ATOM 2351 C CA . SER B 1 4 ? 22.485 -48.968 -22.555 1 47.76 4 SER B CA 1
ATOM 2352 C C . SER B 1 4 ? 23.248 -49.501 -21.347 1 47.76 4 SER B C 1
ATOM 2354 O O . SER B 1 4 ? 22.666 -50.149 -20.475 1 47.76 4 SER B O 1
ATOM 2356 N N . LYS B 1 5 ? 24.495 -50.044 -21.631 1 48.72 5 LYS B N 1
ATOM 2357 C CA . LYS B 1 5 ? 25.258 -50.822 -20.66 1 48.72 5 LYS B CA 1
ATOM 2358 C C . LYS B 1 5 ? 25.496 -50.024 -19.381 1 48.72 5 LYS B C 1
ATOM 2360 O O . LYS B 1 5 ? 25.823 -50.595 -18.339 1 48.72 5 LYS B O 1
ATOM 2365 N N . ILE B 1 6 ? 25.706 -48.627 -19.417 1 53.23 6 ILE B N 1
ATOM 2366 C CA . ILE B 1 6 ? 26.136 -47.856 -18.256 1 53.23 6 ILE B CA 1
ATOM 2367 C C . ILE B 1 6 ? 24.921 -47.243 -17.565 1 53.23 6 ILE B C 1
ATOM 2369 O O . ILE B 1 6 ? 23.915 -46.944 -18.213 1 53.23 6 ILE B O 1
ATOM 2373 N N . GLY B 1 7 ? 24.64 -47.474 -16.246 1 69.49 7 GLY B N 1
ATOM 2374 C CA . GLY B 1 7 ? 23.74 -47.036 -15.191 1 69.49 7 GLY B CA 1
ATOM 2375 C C . GLY B 1 7 ? 23.299 -45.592 -15.345 1 69.49 7 GLY B C 1
ATOM 2376 O O . GLY B 1 7 ? 23.649 -44.741 -14.525 1 69.49 7 GLY B O 1
ATOM 2377 N N . ILE B 1 8 ? 22.732 -45.28 -16.539 1 77.85 8 ILE B N 1
ATOM 2378 C CA . ILE B 1 8 ? 22.314 -43.898 -16.75 1 77.85 8 ILE B CA 1
ATOM 2379 C C . ILE B 1 8 ? 21.245 -43.519 -15.728 1 77.85 8 ILE B C 1
ATOM 2381 O O . ILE B 1 8 ? 20.241 -44.22 -15.582 1 77.85 8 ILE B O 1
ATOM 2385 N N . LYS B 1 9 ? 21.552 -42.435 -14.986 1 86.9 9 LYS B N 1
ATOM 2386 C CA . LYS B 1 9 ? 20.617 -41.988 -13.958 1 86.9 9 LYS B CA 1
ATOM 2387 C C . LYS B 1 9 ? 19.807 -40.786 -14.436 1 86.9 9 LYS B C 1
ATOM 2389 O O . LYS B 1 9 ? 18.638 -40.636 -14.076 1 86.9 9 LYS B O 1
ATOM 2394 N N . ASP B 1 10 ? 20.399 -40.01 -15.337 1 89.74 10 ASP B N 1
ATOM 2395 C CA . ASP B 1 10 ? 19.734 -38.824 -15.869 1 89.74 10 ASP B CA 1
ATOM 2396 C C . ASP B 1 10 ? 19.8 -38.797 -17.395 1 89.74 10 ASP B C 1
ATOM 2398 O O . ASP B 1 10 ? 20.881 -38.911 -17.977 1 89.74 10 ASP B O 1
ATOM 2402 N N . LEU B 1 11 ? 18.63 -38.76 -18.067 1 89.46 11 LEU B N 1
ATOM 2403 C CA . LEU B 1 11 ? 18.607 -38.734 -19.525 1 89.46 11 LEU B CA 1
ATOM 2404 C C . LEU B 1 11 ? 17.697 -37.621 -20.035 1 89.46 11 LEU B C 1
ATOM 2406 O O . LEU B 1 11 ? 16.535 -37.532 -19.635 1 89.46 11 LEU B O 1
ATOM 2410 N N . THR B 1 12 ? 18.179 -36.721 -20.746 1 89.74 12 THR B N 1
ATOM 2411 C CA . THR B 1 12 ? 17.412 -35.689 -21.437 1 89.74 12 THR B CA 1
ATOM 2412 C C . THR B 1 12 ? 17.556 -35.83 -22.95 1 89.74 12 THR B C 1
ATOM 2414 O O . THR B 1 12 ? 18.671 -35.825 -23.476 1 89.74 12 THR B O 1
ATOM 2417 N N .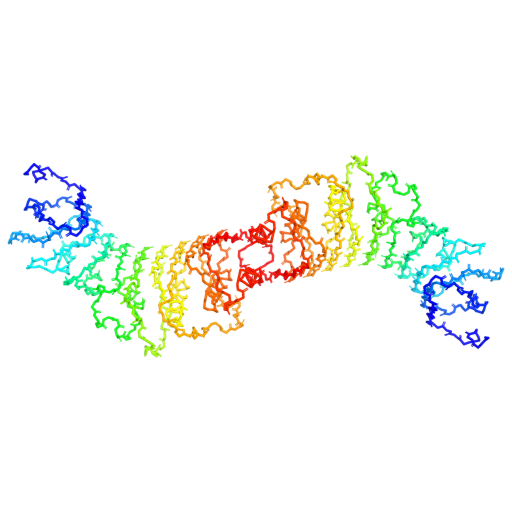 LEU B 1 13 ? 16.462 -36.038 -23.643 1 88.6 13 LEU B N 1
ATOM 2418 C CA . LEU B 1 13 ? 16.447 -36.079 -25.101 1 88.6 13 LEU B CA 1
ATOM 2419 C C . LEU B 1 13 ? 15.617 -34.933 -25.668 1 88.6 13 LEU B C 1
ATOM 2421 O O . LEU B 1 13 ? 14.418 -34.836 -25.399 1 88.6 13 LEU B O 1
ATOM 2425 N N . LYS B 1 14 ? 16.261 -34.019 -26.319 1 86.73 14 LYS B N 1
ATOM 2426 C CA . LYS B 1 14 ? 15.602 -32.854 -26.902 1 86.73 14 LYS B CA 1
ATOM 2427 C C . LYS B 1 14 ? 15.793 -32.816 -28.416 1 86.73 14 LYS B C 1
ATOM 2429 O O . LYS B 1 14 ? 16.902 -33.021 -28.913 1 86.73 14 LYS B O 1
ATOM 2434 N N . ASN B 1 15 ? 14.705 -32.786 -29.135 1 86.5 15 ASN B N 1
ATOM 2435 C CA . ASN B 1 15 ? 14.744 -32.595 -30.581 1 86.5 15 ASN B CA 1
ATOM 2436 C C . ASN B 1 15 ? 14.155 -31.247 -30.985 1 86.5 15 ASN B C 1
ATOM 2438 O O . ASN B 1 15 ? 13.598 -30.533 -30.149 1 86.5 15 ASN B O 1
ATOM 2442 N N . ILE B 1 16 ? 14.388 -30.888 -32.217 1 81.25 16 ILE B N 1
ATOM 2443 C CA . ILE B 1 16 ? 13.868 -29.636 -32.757 1 81.25 16 ILE B CA 1
ATOM 2444 C C . ILE B 1 16 ? 12.343 -29.686 -32.8 1 81.25 16 ILE B C 1
ATOM 2446 O O . ILE B 1 16 ? 11.758 -30.735 -33.08 1 81.25 16 ILE B O 1
ATOM 2450 N N . PRO B 1 17 ? 11.744 -28.571 -32.583 1 79.58 17 PRO B N 1
ATOM 2451 C CA . PRO B 1 17 ? 10.281 -28.511 -32.59 1 79.58 17 PRO B CA 1
ATOM 2452 C C . PRO B 1 17 ? 9.674 -29.041 -33.887 1 79.58 17 PRO B C 1
ATOM 2454 O O . PRO B 1 17 ? 10.22 -28.808 -34.968 1 79.58 17 PRO B O 1
ATOM 2457 N N . GLN B 1 18 ? 8.71 -29.881 -33.738 1 80.91 18 GLN B N 1
ATOM 2458 C CA . GLN B 1 18 ? 7.869 -30.398 -34.812 1 80.91 18 GLN B CA 1
ATOM 2459 C C . GLN B 1 18 ? 8.567 -31.53 -35.561 1 80.91 18 GLN B C 1
ATOM 2461 O O . GLN B 1 18 ? 8.012 -32.089 -36.51 1 80.91 18 GLN B O 1
ATOM 2466 N N . GLN B 1 19 ? 9.839 -31.812 -35.097 1 87.01 19 GLN B N 1
ATOM 2467 C CA . GLN B 1 19 ? 10.488 -33.01 -35.619 1 87.01 19 GLN B CA 1
ATOM 2468 C C . GLN B 1 19 ? 10.609 -34.083 -34.541 1 87.01 19 GLN B C 1
ATOM 2470 O O . GLN B 1 19 ? 11.274 -33.877 -33.524 1 87.01 19 GLN B O 1
ATOM 2475 N N . PHE B 1 20 ? 9.994 -35.18 -34.745 1 89 20 PHE B N 1
ATOM 2476 C CA . PHE B 1 20 ? 9.949 -36.225 -33.729 1 89 20 PHE B CA 1
ATOM 2477 C C . PHE B 1 20 ? 11.021 -37.277 -33.987 1 89 20 PHE B C 1
ATOM 2479 O O . PHE B 1 20 ? 11.253 -37.667 -35.134 1 89 20 PHE B O 1
ATOM 2486 N N . ILE B 1 21 ? 11.693 -37.619 -32.95 1 91.98 21 ILE B N 1
ATOM 2487 C CA . ILE B 1 21 ? 12.728 -38.642 -33.057 1 91.98 21 ILE B CA 1
ATOM 2488 C C . ILE B 1 21 ? 12.308 -39.886 -32.277 1 91.98 21 ILE B C 1
ATOM 2490 O O . ILE B 1 21 ? 11.733 -39.78 -31.191 1 91.98 21 ILE B O 1
ATOM 2494 N N . LYS B 1 22 ? 12.571 -40.955 -32.886 1 90.96 22 LYS B N 1
ATOM 2495 C CA . LYS B 1 22 ? 12.29 -42.213 -32.2 1 90.96 22 LYS B CA 1
ATOM 2496 C C . LYS B 1 22 ? 13.294 -42.464 -31.078 1 90.96 22 LYS B C 1
ATOM 2498 O O . LYS B 1 22 ? 14.5 -42.286 -31.265 1 90.96 22 LYS B O 1
ATOM 2503 N N . LEU B 1 23 ? 12.805 -42.886 -29.946 1 91.08 23 LEU B N 1
ATOM 2504 C CA . LEU B 1 23 ? 13.683 -43.18 -28.819 1 91.08 23 LEU B CA 1
ATOM 2505 C C . LEU B 1 23 ? 14.508 -44.434 -29.085 1 91.08 23 LEU B C 1
ATOM 2507 O O . LEU B 1 23 ? 14.006 -45.402 -29.661 1 91.08 23 LEU B O 1
ATOM 2511 N N . PRO B 1 24 ? 15.724 -44.323 -28.687 1 87.77 24 PRO B N 1
ATOM 2512 C CA . PRO B 1 24 ? 16.55 -45.523 -28.84 1 87.77 24 PRO B CA 1
ATOM 2513 C C . PRO B 1 24 ? 16.014 -46.713 -28.048 1 87.77 24 PRO B C 1
ATOM 2515 O O . PRO B 1 24 ? 15.553 -46.549 -26.915 1 87.77 24 PRO B O 1
ATOM 2518 N N . THR B 1 25 ? 16.128 -47.884 -28.631 1 86.56 25 THR B N 1
ATOM 2519 C CA . THR B 1 25 ? 15.582 -49.099 -28.037 1 86.56 25 THR B CA 1
ATOM 2520 C C . THR B 1 25 ? 16.262 -49.405 -26.706 1 86.56 25 THR B C 1
ATOM 2522 O O . THR B 1 25 ? 15.643 -49.968 -25.801 1 86.56 25 THR B O 1
ATOM 2525 N N . HIS B 1 26 ? 17.494 -48.966 -26.546 1 84.4 26 HIS B N 1
ATOM 2526 C CA . HIS B 1 26 ? 18.257 -49.269 -25.34 1 84.4 26 HIS B CA 1
ATOM 2527 C C . HIS B 1 26 ? 17.723 -48.492 -24.141 1 84.4 26 HIS B C 1
ATOM 2529 O O . HIS B 1 26 ? 17.927 -48.895 -22.994 1 84.4 26 HIS B O 1
ATOM 2535 N N . LEU B 1 27 ? 17.065 -47.428 -24.391 1 88.2 27 LEU B N 1
ATOM 2536 C CA . LEU B 1 27 ? 16.497 -46.629 -23.31 1 88.2 27 LEU B CA 1
ATOM 2537 C C . LEU B 1 27 ? 15.52 -47.455 -22.48 1 88.2 27 LEU B C 1
ATOM 2539 O O . LEU B 1 27 ? 15.491 -47.34 -21.252 1 88.2 27 LEU B O 1
ATOM 2543 N N . PHE B 1 28 ? 14.842 -48.337 -23.168 1 89.65 28 PHE B N 1
ATOM 2544 C CA . PHE B 1 28 ? 13.761 -49.08 -22.531 1 89.65 28 PHE B CA 1
ATOM 2545 C C . PHE B 1 28 ? 14.315 -50.198 -21.656 1 89.65 28 PHE B C 1
ATOM 2547 O O . PHE B 1 28 ? 13.564 -50.862 -20.939 1 89.65 28 PHE B O 1
ATOM 2554 N N . SER B 1 29 ? 15.622 -50.352 -21.647 1 85.96 29 SER B N 1
ATOM 2555 C CA . SER B 1 29 ? 16.263 -51.358 -20.806 1 85.96 29 SER B CA 1
ATOM 2556 C C . SER B 1 29 ? 17.026 -50.712 -19.655 1 85.96 29 SER B C 1
ATOM 2558 O O . SER B 1 29 ? 17.663 -51.405 -18.859 1 85.96 29 SER B O 1
ATOM 2560 N N . CYS B 1 30 ? 16.952 -49.457 -19.614 1 86.29 30 CYS B N 1
ATOM 2561 C CA . CYS B 1 30 ? 17.675 -48.736 -18.572 1 86.29 30 CYS B CA 1
ATOM 2562 C C . CYS B 1 30 ? 16.883 -48.72 -17.27 1 86.29 30 CYS B C 1
ATOM 2564 O O . CYS B 1 30 ? 16.146 -47.77 -16.998 1 86.29 30 CYS B O 1
ATOM 2566 N N . LEU B 1 31 ? 17.155 -49.578 -16.348 1 85.26 31 LEU B N 1
ATOM 2567 C CA . LEU B 1 31 ? 16.368 -49.761 -15.133 1 85.26 31 LEU B CA 1
ATOM 2568 C C . LEU B 1 31 ? 16.858 -48.837 -14.023 1 85.26 31 LEU B C 1
ATOM 2570 O O . LEU B 1 31 ? 16.16 -48.63 -13.028 1 85.26 31 LEU B O 1
ATOM 2574 N N . GLU B 1 32 ? 17.981 -48.223 -14.215 1 89.19 32 GLU B N 1
ATOM 2575 C CA . GLU B 1 32 ? 18.566 -47.4 -13.16 1 89.19 32 GLU B CA 1
ATOM 2576 C C . GLU B 1 32 ? 18.25 -45.923 -13.373 1 89.19 32 GLU B C 1
ATOM 2578 O O . GLU B 1 32 ? 18.666 -45.073 -12.582 1 89.19 32 GLU B O 1
ATOM 2583 N N . LEU B 1 33 ? 17.463 -45.623 -14.413 1 91.42 33 LEU B N 1
ATOM 2584 C CA . LEU B 1 33 ? 17.139 -44.24 -14.746 1 91.42 33 LEU B CA 1
ATOM 2585 C C . LEU B 1 33 ? 16.41 -43.56 -13.593 1 91.42 33 LEU B C 1
ATOM 2587 O O . LEU B 1 33 ? 15.476 -44.128 -13.022 1 91.42 33 LEU B O 1
ATOM 2591 N N . LYS B 1 34 ? 16.863 -42.36 -13.163 1 95.01 34 LYS B N 1
ATOM 2592 C CA . LYS B 1 34 ? 16.252 -41.599 -12.077 1 95.01 34 LYS B CA 1
ATOM 2593 C C . LYS B 1 34 ? 15.514 -40.375 -12.61 1 95.01 34 LYS B C 1
ATOM 2595 O O . LYS B 1 34 ? 14.483 -39.978 -12.063 1 95.01 34 LYS B O 1
ATOM 2600 N N . HIS B 1 35 ? 16.035 -39.725 -13.663 1 96.35 35 HIS B N 1
ATOM 2601 C CA . HIS B 1 35 ? 15.448 -38.531 -14.261 1 96.35 35 HIS B CA 1
ATOM 2602 C C . HIS B 1 35 ? 15.379 -38.653 -15.78 1 96.35 35 HIS B C 1
ATOM 2604 O O . HIS B 1 35 ? 16.391 -38.925 -16.431 1 96.35 35 HIS B O 1
ATOM 2610 N N . LEU B 1 36 ? 14.172 -38.513 -16.388 1 94.92 36 LEU B N 1
ATOM 2611 C CA . LEU B 1 36 ? 13.96 -38.638 -17.825 1 94.92 36 LEU B CA 1
ATOM 2612 C C . LEU B 1 36 ? 13.232 -37.417 -18.376 1 94.92 36 LEU B C 1
ATOM 2614 O O . LEU B 1 36 ? 12.149 -37.068 -17.9 1 94.92 36 LEU B O 1
ATOM 2618 N N . LYS B 1 37 ? 13.788 -36.692 -19.266 1 94.34 37 LYS B N 1
ATOM 2619 C CA . LYS B 1 37 ? 13.191 -35.562 -19.973 1 94.34 37 LYS B CA 1
ATOM 2620 C C . LYS B 1 37 ? 13.141 -35.818 -21.476 1 94.34 37 LYS B C 1
ATOM 2622 O O . LYS B 1 37 ? 14.177 -36.039 -22.108 1 94.34 37 LYS B O 1
ATOM 2627 N N . LEU B 1 38 ? 11.958 -35.823 -22.057 1 91.94 38 LEU B N 1
ATOM 2628 C CA . LEU B 1 38 ? 11.776 -36.073 -23.483 1 91.94 38 LEU B CA 1
ATOM 2629 C C . LEU B 1 38 ? 11.096 -34.888 -24.16 1 91.94 38 LEU B C 1
ATOM 2631 O O . LEU B 1 38 ? 10.065 -34.404 -23.686 1 91.94 38 LEU B O 1
ATOM 2635 N N . HIS B 1 39 ? 11.67 -34.436 -25.199 1 91.66 39 HIS B N 1
ATOM 2636 C CA . HIS B 1 39 ? 11.129 -33.339 -25.993 1 91.66 39 HIS B CA 1
ATOM 2637 C C . HIS B 1 39 ? 11.038 -33.719 -27.468 1 91.66 39 HIS B C 1
ATOM 2639 O O . HIS B 1 39 ? 12.056 -34.004 -28.103 1 91.66 39 HIS B O 1
ATOM 2645 N N . TYR B 1 40 ? 9.831 -33.747 -27.958 1 89.92 40 TYR B N 1
ATOM 2646 C CA . TYR B 1 40 ? 9.587 -34.057 -29.362 1 89.92 40 TYR B CA 1
ATOM 2647 C C . TYR B 1 40 ? 10.146 -35.428 -29.724 1 89.92 40 TYR B C 1
ATOM 2649 O O . TYR B 1 40 ? 10.916 -35.559 -30.678 1 89.92 40 TYR B O 1
ATOM 2657 N N . CYS B 1 41 ? 9.685 -36.387 -29.021 1 91.02 41 CYS B N 1
ATOM 2658 C CA . CYS B 1 41 ? 10.111 -37.769 -29.211 1 91.02 41 CYS B CA 1
ATOM 2659 C C . CYS B 1 41 ? 8.913 -38.68 -29.452 1 91.02 41 CYS B C 1
ATOM 2661 O O . CYS B 1 41 ? 7.78 -38.323 -29.124 1 91.02 41 CYS B O 1
ATOM 2663 N N . ILE B 1 42 ? 9.197 -39.764 -30.086 1 90.12 42 ILE B N 1
ATOM 2664 C CA . ILE B 1 42 ? 8.218 -40.832 -30.252 1 90.12 42 ILE B CA 1
ATOM 2665 C C . ILE B 1 42 ? 8.496 -41.948 -29.247 1 90.12 42 ILE B C 1
ATOM 2667 O O . ILE B 1 42 ? 9.602 -42.491 -29.203 1 90.12 42 ILE B O 1
ATOM 2671 N N . PHE B 1 43 ? 7.625 -42.165 -28.386 1 91.25 43 PHE B N 1
ATOM 2672 C CA . PHE B 1 43 ? 7.734 -43.227 -27.392 1 91.25 43 PHE B CA 1
ATOM 2673 C C . PHE B 1 43 ? 7.101 -44.515 -27.905 1 91.25 43 PHE B C 1
ATOM 2675 O O . PHE B 1 43 ? 5.875 -44.638 -27.943 1 91.25 43 PHE B O 1
ATOM 2682 N N . ARG B 1 44 ? 7.864 -45.395 -28.271 1 91.29 44 ARG B N 1
ATOM 2683 C CA . ARG B 1 44 ? 7.461 -46.717 -28.739 1 91.29 44 ARG B CA 1
ATOM 2684 C C . ARG B 1 44 ? 8.31 -47.808 -28.096 1 91.29 44 ARG B C 1
ATOM 2686 O O . ARG B 1 44 ? 9.366 -48.17 -28.62 1 91.29 44 ARG B O 1
ATOM 2693 N N . PRO B 1 45 ? 7.844 -48.289 -26.966 1 89.75 45 PRO B N 1
ATOM 2694 C CA . PRO B 1 45 ? 8.655 -49.286 -26.263 1 89.75 45 PRO B CA 1
ATOM 2695 C C . PRO B 1 45 ? 8.624 -50.655 -26.94 1 89.75 45 PRO B C 1
ATOM 2697 O O . PRO B 1 45 ? 7.694 -50.955 -27.692 1 89.75 45 PRO B O 1
ATOM 2700 N N . SER B 1 46 ? 9.676 -51.36 -26.705 1 84.35 46 SER B N 1
ATOM 2701 C CA . SER B 1 46 ? 9.729 -52.74 -27.176 1 84.35 46 SER B CA 1
ATOM 2702 C C . SER B 1 46 ? 8.803 -53.638 -26.362 1 84.35 46 SER B C 1
ATOM 2704 O O . SER B 1 46 ? 8.244 -53.208 -25.351 1 84.35 46 SER B O 1
ATOM 2706 N N . HIS B 1 47 ? 8.616 -54.863 -26.768 1 83.52 47 HIS B N 1
ATOM 2707 C CA . HIS B 1 47 ? 7.759 -55.831 -26.092 1 83.52 47 HIS B CA 1
ATOM 2708 C C . HIS B 1 47 ? 8.312 -56.19 -24.717 1 83.52 47 HIS B C 1
ATOM 2710 O O . HIS B 1 47 ? 7.561 -56.603 -23.83 1 83.52 47 HIS B O 1
ATOM 2716 N N . SER B 1 48 ? 9.616 -55.993 -24.539 1 83.33 48 SER B N 1
ATOM 2717 C CA . SER B 1 48 ? 10.259 -56.378 -23.287 1 83.33 48 SER B CA 1
ATOM 2718 C C . SER B 1 48 ? 10.249 -55.229 -22.284 1 83.33 48 SER B C 1
ATOM 2720 O O . SER B 1 48 ? 10.717 -55.38 -21.154 1 83.33 48 SER B O 1
ATOM 2722 N N . TYR B 1 49 ? 9.719 -54.139 -22.677 1 88.28 49 TYR B N 1
ATOM 2723 C CA . TYR B 1 49 ? 9.697 -52.961 -21.817 1 88.28 49 TYR B CA 1
ATOM 2724 C C . TYR B 1 49 ? 8.776 -53.175 -20.622 1 88.28 49 TYR B C 1
ATOM 2726 O O . TYR B 1 49 ? 7.612 -53.547 -20.787 1 88.28 49 TYR B O 1
ATOM 2734 N N . CYS B 1 50 ? 9.358 -52.973 -19.383 1 85.31 50 CYS B N 1
ATOM 2735 C CA . CYS B 1 50 ? 8.568 -53.171 -18.172 1 85.31 50 CYS B CA 1
ATOM 2736 C C . CYS B 1 50 ? 8.529 -51.9 -17.332 1 85.31 50 CYS B C 1
ATOM 2738 O O . CYS B 1 50 ? 8.357 -51.961 -16.114 1 85.31 50 CYS B O 1
ATOM 2740 N N . GLY B 1 51 ? 8.819 -50.815 -17.926 1 90.31 51 GLY B N 1
ATOM 2741 C CA . GLY B 1 51 ? 8.73 -49.557 -17.202 1 90.31 51 GLY B CA 1
ATOM 2742 C C . GLY B 1 51 ? 10.067 -49.082 -16.664 1 90.31 51 GLY B C 1
ATOM 2743 O O . GLY B 1 51 ? 11.115 -49.615 -17.034 1 90.31 51 GLY B O 1
ATOM 2744 N N . PHE B 1 52 ? 10.096 -47.954 -15.884 1 92.63 52 PHE B N 1
ATOM 2745 C CA . PHE B 1 52 ? 11.246 -47.394 -15.185 1 92.63 52 PHE B CA 1
ATOM 2746 C C . PHE B 1 52 ? 11.037 -47.439 -13.676 1 92.63 52 PHE B C 1
ATOM 2748 O O . PHE B 1 52 ? 10.582 -46.463 -13.077 1 92.63 52 PHE B O 1
ATOM 2755 N N . PRO B 1 53 ? 11.422 -48.548 -13.03 1 91.94 53 PRO B N 1
ATOM 2756 C CA . PRO B 1 53 ? 11.068 -48.782 -11.629 1 91.94 53 PRO B CA 1
ATOM 2757 C C . PRO B 1 53 ? 11.767 -47.817 -10.674 1 91.94 53 PRO B C 1
ATOM 2759 O O . PRO B 1 53 ? 11.3 -47.606 -9.552 1 91.94 53 PRO B O 1
ATOM 2762 N N . ASN B 1 54 ? 12.902 -47.14 -11.069 1 93.72 54 ASN B N 1
ATOM 2763 C CA . ASN B 1 54 ? 13.672 -46.281 -10.175 1 93.72 54 ASN B CA 1
ATOM 2764 C C . ASN B 1 54 ? 13.56 -44.813 -10.573 1 93.72 54 ASN B C 1
ATOM 2766 O O . ASN B 1 54 ? 14.287 -43.966 -10.051 1 93.72 54 ASN B O 1
ATOM 2770 N N . LEU B 1 55 ? 12.641 -44.528 -11.501 1 95.42 55 LEU B N 1
ATOM 2771 C CA . LEU B 1 55 ? 12.508 -43.171 -12.018 1 95.42 55 LEU B CA 1
ATOM 2772 C C . LEU B 1 55 ? 11.889 -42.249 -10.973 1 95.42 55 LEU B C 1
ATOM 2774 O O . LEU B 1 55 ? 10.848 -42.568 -10.395 1 95.42 55 LEU B O 1
ATOM 2778 N N . LEU B 1 56 ? 12.54 -41.063 -10.705 1 97.14 56 LEU B N 1
ATOM 2779 C CA . LEU B 1 56 ? 12.084 -40.102 -9.706 1 97.14 56 LEU B CA 1
ATOM 2780 C C . LEU B 1 56 ? 11.442 -38.89 -10.372 1 97.14 56 LEU B C 1
ATOM 2782 O O . LEU B 1 56 ? 10.57 -38.244 -9.785 1 97.14 56 LEU B O 1
ATOM 2786 N N . SER B 1 57 ? 11.901 -38.573 -11.603 1 97.72 57 SER B N 1
ATOM 2787 C CA . SER B 1 57 ? 11.403 -37.397 -12.309 1 97.72 57 SER B CA 1
ATOM 2788 C C . SER B 1 57 ? 11.175 -37.696 -13.787 1 97.72 57 SER B C 1
ATOM 2790 O O . SER B 1 57 ? 12.043 -38.264 -14.453 1 97.72 57 SER B O 1
ATOM 2792 N N . LEU B 1 58 ? 9.984 -37.368 -14.323 1 95.64 58 LEU B N 1
ATOM 2793 C CA . LEU B 1 58 ? 9.599 -37.577 -15.714 1 95.64 58 LEU B CA 1
ATOM 2794 C C . LEU B 1 58 ? 9.048 -36.292 -16.324 1 95.64 58 LEU B C 1
ATOM 2796 O O . LEU B 1 58 ? 8.058 -35.744 -15.835 1 95.64 58 LEU B O 1
ATOM 2800 N N . LYS B 1 59 ? 9.679 -35.763 -17.298 1 94.13 59 LYS B N 1
ATOM 2801 C CA . LYS B 1 59 ? 9.23 -34.576 -18.02 1 94.13 59 LYS B CA 1
ATOM 2802 C C . LYS B 1 59 ? 8.991 -34.888 -19.494 1 94.13 59 LYS B C 1
ATOM 2804 O O . LYS B 1 59 ? 9.92 -35.259 -20.215 1 94.13 59 LYS B O 1
ATOM 2809 N N . LEU B 1 60 ? 7.776 -34.772 -19.9 1 92.23 60 LEU B N 1
ATOM 2810 C CA . LEU B 1 60 ? 7.379 -35.041 -21.278 1 92.23 60 LEU B CA 1
ATOM 2811 C C . LEU B 1 60 ? 6.883 -33.769 -21.958 1 92.23 60 LEU B C 1
ATOM 2813 O O . LEU B 1 60 ? 5.908 -33.16 -21.511 1 92.23 60 LEU B O 1
ATOM 2817 N N . ASN B 1 61 ? 7.536 -33.387 -22.944 1 90.26 61 ASN B N 1
ATOM 2818 C CA . ASN B 1 61 ? 7.122 -32.246 -23.753 1 90.26 61 ASN B CA 1
ATOM 2819 C C . ASN B 1 61 ? 6.943 -32.634 -25.218 1 90.26 61 ASN B C 1
ATOM 2821 O O . ASN B 1 61 ? 7.92 -32.915 -25.914 1 90.26 61 ASN B O 1
ATOM 2825 N N . ALA B 1 62 ? 5.721 -32.673 -25.693 1 87.78 62 ALA B N 1
ATOM 2826 C CA . ALA B 1 62 ? 5.425 -33.022 -27.08 1 87.78 62 ALA B CA 1
ATOM 2827 C C . ALA B 1 62 ? 5.956 -34.411 -27.421 1 87.78 62 ALA B C 1
ATOM 2829 O O . ALA B 1 62 ? 6.738 -34.57 -28.361 1 87.78 62 ALA B O 1
ATOM 2830 N N . VAL B 1 63 ? 5.489 -35.361 -26.665 1 89.55 63 VAL B N 1
ATOM 2831 C CA . VAL B 1 63 ? 5.868 -36.749 -26.91 1 89.55 63 VAL B CA 1
ATOM 2832 C C . VAL B 1 63 ? 4.707 -37.493 -27.566 1 89.55 63 VAL B C 1
ATOM 2834 O O . VAL B 1 63 ? 3.561 -37.38 -27.125 1 89.55 63 VAL B O 1
ATOM 2837 N N . ARG B 1 64 ? 4.986 -38.164 -28.604 1 87.76 64 ARG B N 1
ATOM 2838 C CA . ARG B 1 64 ? 3.992 -38.98 -29.294 1 87.76 64 ARG B CA 1
ATOM 2839 C C . ARG B 1 64 ? 4.089 -40.44 -28.863 1 87.76 64 ARG B C 1
ATOM 2841 O O . ARG B 1 64 ? 5.17 -41.031 -28.893 1 87.76 64 ARG B O 1
ATOM 2848 N N . PHE B 1 65 ? 3.031 -40.967 -28.468 1 88.21 65 PHE B N 1
ATOM 2849 C CA . PHE B 1 65 ? 2.981 -42.37 -28.077 1 88.21 65 PHE B CA 1
ATOM 2850 C C . PHE B 1 65 ? 2.478 -43.235 -29.226 1 88.21 65 PHE B C 1
ATOM 2852 O O . PHE B 1 65 ? 1.454 -42.928 -29.84 1 88.21 65 PHE B O 1
ATOM 2859 N N . GLN B 1 66 ? 3.2 -44.108 -29.591 1 87.79 66 GLN B N 1
ATOM 2860 C CA . GLN B 1 66 ? 2.826 -45.052 -30.639 1 87.79 66 GLN B CA 1
ATOM 2861 C C . GLN B 1 66 ? 2.66 -46.461 -30.077 1 87.79 66 GLN B C 1
ATOM 2863 O O . GLN B 1 66 ? 3.594 -47.018 -29.497 1 87.79 66 GLN B O 1
ATOM 2868 N N . ASP B 1 67 ? 1.452 -47.065 -30.268 1 85.9 67 ASP B N 1
ATOM 2869 C CA . ASP B 1 67 ? 1.123 -48.401 -29.78 1 85.9 67 ASP B CA 1
ATOM 2870 C C . ASP B 1 67 ? 1.321 -48.498 -28.269 1 85.9 67 ASP B C 1
ATOM 2872 O O . ASP B 1 67 ? 1.799 -49.517 -27.764 1 85.9 67 ASP B O 1
ATOM 2876 N N . TYR B 1 68 ? 1.258 -47.442 -27.542 1 85.26 68 TYR B N 1
ATOM 2877 C CA . TYR B 1 68 ? 1.441 -47.319 -26.1 1 85.26 68 TYR B CA 1
ATOM 2878 C C . TYR B 1 68 ? 0.708 -46.097 -25.56 1 85.26 68 TYR B C 1
ATOM 2880 O O . TYR B 1 68 ? 0.33 -45.205 -26.322 1 85.26 68 TYR B O 1
ATOM 2888 N N . GLN B 1 69 ? 0.371 -46.1 -24.381 1 83.79 69 GLN B N 1
ATOM 2889 C CA . GLN B 1 69 ? -0.374 -44.989 -23.798 1 83.79 69 GLN B CA 1
ATOM 2890 C C . GLN B 1 69 ? 0.434 -44.301 -22.701 1 83.79 69 GLN B C 1
ATOM 2892 O O . GLN B 1 69 ? 1.15 -44.96 -21.944 1 83.79 69 GLN B O 1
ATOM 2897 N N . CYS B 1 70 ? 0.268 -43.073 -22.654 1 86.78 70 CYS B N 1
ATOM 2898 C CA . CYS B 1 70 ? 0.957 -42.27 -21.651 1 86.78 70 CYS B CA 1
ATOM 2899 C C . CYS B 1 70 ? 0.634 -42.759 -20.244 1 86.78 70 CYS B C 1
ATOM 2901 O O . CYS B 1 70 ? 1.523 -42.857 -19.397 1 86.78 70 CYS B O 1
ATOM 2903 N N . GLY B 1 71 ? -0.61 -43.069 -20.05 1 85.9 71 GLY B N 1
ATOM 2904 C CA . GLY B 1 71 ? -1.031 -43.576 -18.753 1 85.9 71 GLY B CA 1
ATOM 2905 C C . GLY B 1 71 ? -0.299 -44.838 -18.34 1 85.9 71 GLY B C 1
ATOM 2906 O O . GLY B 1 71 ? -0.005 -45.033 -17.159 1 85.9 71 GLY B O 1
ATOM 2907 N N . GLU B 1 72 ? -0.015 -45.656 -19.272 1 87.21 72 GLU B N 1
ATOM 2908 C CA . GLU B 1 72 ? 0.728 -46.883 -19 1 87.21 72 GLU B CA 1
ATOM 2909 C C . GLU B 1 72 ? 2.144 -46.577 -18.521 1 87.21 72 GLU B C 1
ATOM 2911 O O . GLU B 1 72 ? 2.655 -47.24 -17.616 1 87.21 72 GLU B O 1
ATOM 2916 N N . LEU B 1 73 ? 2.726 -45.658 -19.192 1 90.13 73 LEU B N 1
ATOM 2917 C CA . LEU B 1 73 ? 4.065 -45.248 -18.783 1 90.13 73 LEU B CA 1
ATOM 2918 C C . LEU B 1 73 ? 4.069 -44.775 -17.333 1 90.13 73 LEU B C 1
ATOM 2920 O O . LEU B 1 73 ? 4.906 -45.208 -16.537 1 90.13 73 LEU B O 1
ATOM 2924 N N . ILE B 1 74 ? 3.14 -43.97 -16.982 1 90.77 74 ILE B N 1
ATOM 2925 C CA . ILE B 1 74 ? 3.044 -43.412 -15.637 1 90.77 74 ILE B CA 1
ATOM 2926 C C . ILE B 1 74 ? 2.857 -44.539 -14.624 1 90.77 74 ILE B C 1
ATOM 2928 O O . ILE B 1 74 ? 3.491 -44.542 -13.566 1 90.77 74 ILE B O 1
ATOM 2932 N N . ALA B 1 75 ? 2.106 -45.463 -14.986 1 88.55 75 ALA B N 1
ATOM 2933 C CA . ALA B 1 75 ? 1.811 -46.588 -14.103 1 88.55 75 ALA B CA 1
ATOM 2934 C C . ALA B 1 75 ? 3.059 -47.431 -13.853 1 88.55 75 ALA B C 1
ATOM 2936 O O . ALA B 1 75 ? 3.154 -48.124 -12.838 1 88.55 75 ALA B O 1
ATOM 2937 N N . GLN B 1 76 ? 4 -47.401 -14.703 1 91.31 76 GLN B N 1
ATOM 2938 C CA . GLN B 1 76 ? 5.201 -48.225 -14.61 1 91.31 76 GLN B CA 1
ATOM 2939 C C . GLN B 1 76 ? 6.354 -47.447 -13.983 1 91.31 76 GLN B C 1
ATOM 2941 O O . GLN B 1 76 ? 7.513 -47.857 -14.082 1 91.31 76 GLN B O 1
ATOM 2946 N N . CYS B 1 77 ? 6.081 -46.346 -13.426 1 93.83 77 CYS B N 1
ATOM 2947 C CA . CYS B 1 77 ? 7.052 -45.536 -12.7 1 93.83 77 CYS B CA 1
ATOM 2948 C C . CYS B 1 77 ? 6.583 -45.268 -11.276 1 93.83 77 CYS B C 1
ATOM 2950 O O . CYS B 1 77 ? 6.265 -44.13 -10.926 1 93.83 77 CYS B O 1
ATOM 2952 N N . PRO B 1 78 ? 6.586 -46.191 -10.384 1 93.1 78 PRO B N 1
ATOM 2953 C CA . PRO B 1 78 ? 5.94 -46.124 -9.071 1 93.1 78 PRO B CA 1
ATOM 2954 C C . PRO B 1 78 ? 6.66 -45.184 -8.106 1 93.1 78 PRO B C 1
ATOM 2956 O O . PRO B 1 78 ? 6.073 -44.743 -7.115 1 93.1 78 PRO B O 1
ATOM 2959 N N . LEU B 1 79 ? 7.926 -44.79 -8.341 1 95.61 79 LEU B N 1
ATOM 2960 C CA . LEU B 1 79 ? 8.688 -43.994 -7.386 1 95.61 79 LEU B CA 1
ATOM 2961 C C . LEU B 1 79 ? 8.71 -42.525 -7.797 1 95.61 79 LEU B C 1
ATOM 2963 O O . LEU B 1 79 ? 9.404 -41.714 -7.181 1 95.61 79 LEU B O 1
ATOM 2967 N N . LEU B 1 80 ? 7.964 -42.2 -8.83 1 96.48 80 LEU B N 1
ATOM 2968 C CA . LEU B 1 80 ? 7.984 -40.854 -9.392 1 96.48 80 LEU B CA 1
ATOM 2969 C C . LEU B 1 80 ? 7.65 -39.815 -8.328 1 96.48 80 LEU B C 1
ATOM 2971 O O . LEU B 1 80 ? 6.673 -39.968 -7.59 1 96.48 80 LEU B O 1
ATOM 2975 N N . GLU B 1 81 ? 8.459 -38.74 -8.236 1 97.75 81 GLU B N 1
ATOM 2976 C CA . GLU B 1 81 ? 8.243 -37.614 -7.332 1 97.75 81 GLU B CA 1
ATOM 2977 C C . GLU B 1 81 ? 7.865 -36.352 -8.102 1 97.75 81 GLU B C 1
ATOM 2979 O O . GLU B 1 81 ? 7.234 -35.448 -7.55 1 97.75 81 GLU B O 1
ATOM 2984 N N . VAL B 1 82 ? 8.342 -36.271 -9.334 1 97.89 82 VAL B N 1
ATOM 2985 C CA . VAL B 1 82 ? 8.098 -35.109 -10.182 1 97.89 82 VAL B CA 1
ATOM 2986 C C . VAL B 1 82 ? 7.562 -35.561 -11.538 1 97.89 82 VAL B C 1
ATOM 2988 O O . VAL B 1 82 ? 8.176 -36.394 -12.209 1 97.89 82 VAL B O 1
ATOM 2991 N N . LEU B 1 83 ? 6.423 -35.106 -11.974 1 96.43 83 LEU B N 1
ATOM 2992 C CA . LEU B 1 83 ? 5.819 -35.414 -13.266 1 96.43 83 LEU B CA 1
ATOM 2993 C C . LEU B 1 83 ? 5.429 -34.137 -14.002 1 96.43 83 LEU B C 1
ATOM 2995 O O . LEU B 1 83 ? 4.667 -33.321 -13.478 1 96.43 83 LEU B O 1
ATOM 2999 N N . LYS B 1 84 ? 5.998 -33.906 -15.116 1 94.95 84 LYS B N 1
ATOM 3000 C CA . LYS B 1 84 ? 5.659 -32.766 -15.963 1 94.95 84 LYS B CA 1
ATOM 3001 C C . LYS B 1 84 ? 5.256 -33.221 -17.362 1 94.95 84 LYS B C 1
ATOM 3003 O O . LYS B 1 84 ? 6.027 -33.896 -18.047 1 94.95 84 LYS B O 1
ATOM 3008 N N . ILE B 1 85 ? 4.076 -32.929 -17.73 1 91.41 85 ILE B N 1
ATOM 3009 C CA . ILE B 1 85 ? 3.577 -33.256 -19.061 1 91.41 85 ILE B CA 1
ATOM 3010 C C . ILE B 1 85 ? 3.084 -31.987 -19.753 1 91.41 85 ILE B C 1
ATOM 3012 O O . ILE B 1 85 ? 2.124 -31.359 -19.301 1 91.41 85 ILE B O 1
ATOM 3016 N N . THR B 1 86 ? 3.731 -31.623 -20.842 1 86.14 86 THR B N 1
ATOM 3017 C CA . THR B 1 86 ? 3.338 -30.398 -21.529 1 86.14 86 THR B CA 1
ATOM 3018 C C . THR B 1 86 ? 3.238 -30.63 -23.034 1 86.14 86 THR B C 1
ATOM 3020 O O . THR B 1 86 ? 3.913 -31.507 -23.578 1 86.14 86 THR B O 1
ATOM 3023 N N . ASN B 1 87 ? 2.546 -29.726 -23.762 1 71.95 87 ASN B N 1
ATOM 3024 C CA . ASN B 1 87 ? 2.431 -29.618 -25.212 1 71.95 87 ASN B CA 1
ATOM 3025 C C . ASN B 1 87 ? 2.099 -30.963 -25.851 1 71.95 87 ASN B C 1
ATOM 3027 O O . ASN B 1 87 ? 2.864 -31.47 -26.674 1 71.95 87 ASN B O 1
ATOM 3031 N N . HIS B 1 88 ? 1.173 -31.551 -25.367 1 64.29 88 HIS B N 1
ATOM 3032 C CA . HIS B 1 88 ? 0.905 -32.83 -26.016 1 64.29 88 HIS B CA 1
ATOM 3033 C C . HIS B 1 88 ? -0.215 -32.702 -27.043 1 64.29 88 HIS B C 1
ATOM 3035 O O . HIS B 1 88 ? -1.155 -31.929 -26.849 1 64.29 88 HIS B O 1
ATOM 3041 N N . GLU B 1 89 ? 0.164 -32.826 -28.277 1 57.15 89 GLU B N 1
ATOM 3042 C CA . GLU B 1 89 ? -0.822 -32.83 -29.353 1 57.15 89 GLU B CA 1
ATOM 3043 C C . GLU B 1 89 ? -1.863 -33.926 -29.144 1 57.15 89 GLU B C 1
ATOM 3045 O O . GLU B 1 89 ? -1.898 -34.563 -28.089 1 57.15 89 GLU B O 1
ATOM 3050 N N . THR B 1 90 ? -2.194 -34.761 -30.143 1 54.75 90 THR B N 1
ATOM 3051 C CA . THR B 1 90 ? -3.21 -35.786 -30.355 1 54.75 90 THR B CA 1
ATOM 3052 C C . THR B 1 90 ? -2.808 -37.093 -29.678 1 54.75 90 THR B C 1
ATOM 3054 O O . THR B 1 90 ? -1.657 -37.522 -29.779 1 54.75 90 THR B O 1
ATOM 3057 N N . GLY B 1 91 ? -3.5 -37.599 -28.656 1 56.26 91 GLY B N 1
ATOM 3058 C CA . GLY B 1 91 ? -3.43 -38.991 -28.242 1 56.26 91 GLY B CA 1
ATOM 3059 C C . GLY B 1 91 ? -2.89 -39.169 -26.835 1 56.26 91 GLY B C 1
ATOM 3060 O O . GLY B 1 91 ? -2.82 -40.29 -26.329 1 56.26 91 GLY B O 1
ATOM 3061 N N . CYS B 1 92 ? -2.334 -38.021 -26.211 1 65.66 92 CYS B N 1
ATOM 3062 C CA . CYS B 1 92 ? -1.852 -38.277 -24.859 1 65.66 92 CYS B CA 1
ATOM 3063 C C . CYS B 1 92 ? -2.904 -37.898 -23.824 1 65.66 92 CYS B C 1
ATOM 3065 O O . CYS B 1 92 ? -2.878 -36.791 -23.283 1 65.66 92 CYS B O 1
ATOM 3067 N N . GLU B 1 93 ? -3.876 -38.59 -23.793 1 76.04 93 GLU B N 1
ATOM 3068 C CA . GLU B 1 93 ? -4.864 -38.389 -22.738 1 76.04 93 GLU B CA 1
ATOM 3069 C C . GLU B 1 93 ? -4.451 -39.1 -21.452 1 76.04 93 GLU B C 1
ATOM 3071 O O . GLU B 1 93 ? -4.04 -40.262 -21.485 1 76.04 93 GLU B O 1
ATOM 3076 N N . VAL B 1 94 ? -4.349 -38.294 -20.469 1 81.37 94 VAL B N 1
ATOM 3077 C CA . VAL B 1 94 ? -3.986 -38.856 -19.172 1 81.37 94 VAL B CA 1
ATOM 3078 C C . VAL B 1 94 ? -5.172 -38.755 -18.215 1 81.37 94 VAL B C 1
ATOM 3080 O O . VAL B 1 94 ? -5.894 -37.756 -18.215 1 81.37 94 VAL B O 1
ATOM 3083 N N . LYS B 1 95 ? -5.384 -39.841 -17.543 1 83.39 95 LYS B N 1
ATOM 3084 C CA . LYS B 1 95 ? -6.413 -39.831 -16.507 1 83.39 95 LYS B CA 1
ATOM 3085 C C . LYS B 1 95 ? -5.829 -39.429 -15.156 1 83.39 95 LYS B C 1
ATOM 3087 O O . LYS B 1 95 ? -4.742 -39.878 -14.786 1 83.39 95 LYS B O 1
ATOM 3092 N N . LEU B 1 96 ? -6.566 -38.641 -14.477 1 86.59 96 LEU B N 1
ATOM 3093 C CA . LEU B 1 96 ? -6.126 -38.193 -13.16 1 86.59 96 LEU B CA 1
ATOM 3094 C C . LEU B 1 96 ? -5.982 -39.374 -12.205 1 86.59 96 LEU B C 1
ATOM 3096 O O . LEU B 1 96 ? -5.099 -39.377 -11.344 1 86.59 96 LEU B O 1
ATOM 3100 N N . ALA B 1 97 ? -6.766 -40.355 -12.424 1 85.92 97 ALA B N 1
ATOM 3101 C CA . ALA B 1 97 ? -6.728 -41.556 -11.593 1 85.92 97 ALA B CA 1
ATOM 3102 C C . ALA B 1 97 ? -5.393 -42.281 -11.738 1 85.92 97 ALA B C 1
ATOM 3104 O O . ALA B 1 97 ? -4.896 -42.878 -10.78 1 85.92 97 ALA B O 1
ATOM 3105 N N . GLU B 1 98 ? -4.855 -42.234 -12.898 1 87.99 98 GLU B N 1
ATOM 3106 C CA . GLU B 1 98 ? -3.56 -42.866 -13.136 1 87.99 98 GLU B CA 1
ATOM 3107 C C . GLU B 1 98 ? -2.44 -42.116 -12.422 1 87.99 98 GLU B C 1
ATOM 3109 O O . GLU B 1 98 ? -1.53 -42.733 -11.863 1 87.99 98 GLU B O 1
ATOM 3114 N N . ILE B 1 99 ? -2.539 -40.871 -12.391 1 91.26 99 ILE B N 1
ATOM 3115 C CA . ILE B 1 99 ? -1.56 -40.044 -11.692 1 91.26 99 ILE B CA 1
ATOM 3116 C C . ILE B 1 99 ? -1.691 -40.251 -10.185 1 91.26 99 ILE B C 1
ATOM 3118 O O . ILE B 1 99 ? -0.689 -40.293 -9.468 1 91.26 99 ILE B O 1
ATOM 3122 N N . ALA B 1 100 ? -2.866 -40.411 -9.764 1 91.71 100 ALA B N 1
ATOM 3123 C CA . ALA B 1 100 ? -3.167 -40.556 -8.342 1 91.71 100 ALA B CA 1
ATOM 3124 C C . ALA B 1 100 ? -2.517 -41.812 -7.769 1 91.71 100 ALA B C 1
ATOM 3126 O O . ALA B 1 100 ? -2.344 -41.929 -6.553 1 91.71 100 ALA B O 1
ATOM 3127 N N . LYS B 1 101 ? -2.201 -42.696 -8.596 1 91.54 101 LYS B N 1
ATOM 3128 C CA . LYS B 1 101 ? -1.575 -43.942 -8.161 1 91.54 101 LYS B CA 1
ATOM 3129 C C . LYS B 1 101 ? -0.116 -43.717 -7.773 1 91.54 101 LYS B C 1
ATOM 3131 O O . LYS B 1 101 ? 0.503 -44.576 -7.141 1 91.54 101 LYS B O 1
ATOM 3136 N N . LEU B 1 102 ? 0.393 -42.624 -8.178 1 94.03 102 LEU B N 1
ATOM 3137 C CA . LEU B 1 102 ? 1.769 -42.295 -7.822 1 94.03 102 LEU B CA 1
ATOM 3138 C C . LEU B 1 102 ? 1.859 -41.828 -6.373 1 94.03 102 LEU B C 1
ATOM 3140 O O . LEU B 1 102 ? 1.704 -40.638 -6.09 1 94.03 102 LEU B O 1
ATOM 3144 N N . GLU B 1 103 ? 2.255 -42.627 -5.474 1 91.99 103 GLU B N 1
ATOM 3145 C CA . GLU B 1 103 ? 2.178 -42.398 -4.034 1 91.99 103 GLU B CA 1
ATOM 3146 C C . GLU B 1 103 ? 3.241 -41.404 -3.576 1 91.99 103 GLU B C 1
ATOM 3148 O O . GLU B 1 103 ? 3.084 -40.753 -2.541 1 91.99 103 GLU B O 1
ATOM 3153 N N . ASN B 1 104 ? 4.274 -41.301 -4.389 1 95.06 104 ASN B N 1
ATOM 3154 C CA . ASN B 1 104 ? 5.385 -40.462 -3.953 1 95.06 104 ASN B CA 1
ATOM 3155 C C . ASN B 1 104 ? 5.395 -39.121 -4.682 1 95.06 104 ASN B C 1
ATOM 3157 O O . ASN B 1 104 ? 6.306 -38.313 -4.492 1 95.06 104 ASN B O 1
ATOM 3161 N N . LEU B 1 105 ? 4.381 -38.857 -5.442 1 96.87 105 LEU B N 1
ATOM 3162 C CA . LEU B 1 105 ? 4.374 -37.669 -6.288 1 96.87 105 LEU B CA 1
ATOM 3163 C C . LEU B 1 105 ? 4.328 -36.4 -5.442 1 96.87 105 LEU B C 1
ATOM 3165 O O . LEU B 1 105 ? 3.454 -36.253 -4.585 1 96.87 105 LEU B O 1
ATOM 3169 N N . LYS B 1 106 ? 5.297 -35.472 -5.72 1 97.37 106 LYS B N 1
ATOM 3170 C CA . LYS B 1 106 ? 5.402 -34.229 -4.961 1 97.37 106 LYS B CA 1
ATOM 3171 C C . LYS B 1 106 ? 5.142 -33.018 -5.852 1 97.37 106 LYS B C 1
ATOM 3173 O O . LYS B 1 106 ? 4.646 -31.991 -5.383 1 97.37 106 LYS B O 1
ATOM 3178 N N . LYS B 1 107 ? 5.548 -33.142 -7.084 1 98.08 107 LYS B N 1
ATOM 3179 C CA . LYS B 1 107 ? 5.39 -32.03 -8.017 1 98.08 107 LYS B CA 1
ATOM 3180 C C . LYS B 1 107 ? 4.697 -32.482 -9.299 1 98.08 107 LYS B C 1
ATOM 3182 O O . LYS B 1 107 ? 5.106 -33.466 -9.919 1 98.08 107 LYS B O 1
ATOM 3187 N N . LEU B 1 108 ? 3.649 -31.776 -9.662 1 96.45 108 LEU B N 1
ATOM 3188 C CA . LEU B 1 108 ? 2.879 -32.106 -10.856 1 96.45 108 LEU B CA 1
ATOM 3189 C C . LEU B 1 108 ? 2.715 -30.883 -11.752 1 96.45 108 LEU B C 1
ATOM 3191 O O . LEU B 1 108 ? 2.326 -29.812 -11.281 1 96.45 108 LEU B O 1
ATOM 3195 N N . SER B 1 109 ? 3.096 -30.93 -12.958 1 95.03 109 SER B N 1
ATOM 3196 C CA . SER B 1 109 ? 2.863 -29.916 -13.982 1 95.03 109 SER B CA 1
ATOM 3197 C C . SER B 1 109 ? 2.107 -30.497 -15.172 1 95.03 109 SER B C 1
ATOM 3199 O O . SER B 1 109 ? 2.553 -31.472 -15.782 1 95.03 109 SER B O 1
ATOM 3201 N N . LEU B 1 110 ? 0.971 -29.865 -15.46 1 90.62 110 LEU B N 1
ATOM 3202 C CA . LEU B 1 110 ? 0.122 -30.462 -16.485 1 90.62 110 LEU B CA 1
ATOM 3203 C C . LEU B 1 110 ? -0.562 -29.385 -17.32 1 90.62 110 LEU B C 1
ATOM 3205 O O . LEU B 1 110 ? -0.981 -28.355 -16.789 1 90.62 110 LEU B O 1
ATOM 3209 N N . TRP B 1 111 ? -0.674 -29.696 -18.546 1 87.93 111 TRP B N 1
ATOM 3210 C CA . TRP B 1 111 ? -1.674 -29.01 -19.358 1 87.93 111 TRP B CA 1
ATOM 3211 C C . TRP B 1 111 ? -3.057 -29.618 -19.147 1 87.93 111 TRP B C 1
ATOM 3213 O O . TRP B 1 111 ? -3.245 -30.824 -19.322 1 87.93 111 TRP B O 1
ATOM 3223 N N . LEU B 1 112 ? -3.97 -28.818 -18.799 1 84.31 112 LEU B N 1
ATOM 3224 C CA . LEU B 1 112 ? -5.29 -29.322 -18.437 1 84.31 112 LEU B CA 1
ATOM 3225 C C . LEU B 1 112 ? -5.979 -29.957 -19.64 1 84.31 112 LEU B C 1
ATOM 3227 O O . LEU B 1 112 ? -6.791 -30.871 -19.484 1 84.31 112 LEU B O 1
ATOM 3231 N N . SER B 1 113 ? -5.631 -29.524 -20.817 1 80.8 113 SER B N 1
ATOM 3232 C CA . SER B 1 113 ? -6.23 -30.067 -22.031 1 80.8 113 SER B CA 1
ATOM 3233 C C . SER B 1 113 ? -5.821 -31.52 -22.247 1 80.8 113 SER B C 1
ATOM 3235 O O . SER B 1 113 ? -6.426 -32.228 -23.055 1 80.8 113 SER B O 1
ATOM 3237 N N . LEU B 1 114 ? -4.855 -31.95 -21.498 1 80.09 114 LEU B N 1
ATOM 3238 C CA . LEU B 1 114 ? -4.382 -33.324 -21.624 1 80.09 114 LEU B CA 1
ATOM 3239 C C . LEU B 1 114 ? -5.242 -34.273 -20.795 1 80.09 114 LEU B C 1
ATOM 3241 O O . LEU B 1 114 ? -5.196 -35.49 -20.99 1 80.09 114 LEU B O 1
ATOM 3245 N N . LEU B 1 115 ? -5.916 -33.684 -19.876 1 79.42 115 LEU B N 1
ATOM 3246 C CA . LEU B 1 115 ? -6.77 -34.529 -19.049 1 79.42 115 LEU B CA 1
ATOM 3247 C C . LEU B 1 115 ? -7.994 -34.995 -19.83 1 79.42 115 LEU B C 1
ATOM 3249 O O . LEU B 1 115 ? -8.45 -34.307 -20.746 1 79.42 115 LEU B O 1
ATOM 3253 N N . ASP B 1 116 ? -8.438 -36.064 -19.469 1 74.21 116 ASP B N 1
ATOM 3254 C CA . ASP B 1 116 ? -9.605 -36.623 -20.144 1 74.21 116 ASP B CA 1
ATOM 3255 C C . ASP B 1 116 ? -10.819 -35.711 -19.989 1 74.21 116 ASP B C 1
ATOM 3257 O O . ASP B 1 116 ? -10.977 -35.049 -18.961 1 74.21 116 ASP B O 1
ATOM 3261 N N . LYS B 1 117 ? -11.655 -35.623 -21.003 1 68.37 117 LYS B N 1
ATOM 3262 C CA . LYS B 1 117 ? -12.807 -34.733 -21.105 1 68.37 117 LYS B CA 1
ATOM 3263 C C . LYS B 1 117 ? -13.769 -34.943 -19.938 1 68.37 117 LYS B C 1
ATOM 3265 O O . LYS B 1 117 ? -14.426 -34.001 -19.491 1 68.37 117 LYS B O 1
ATOM 3270 N N . THR B 1 118 ? -13.797 -36.142 -19.491 1 63.28 118 THR B N 1
ATOM 3271 C CA . THR B 1 118 ? -14.746 -36.432 -18.421 1 63.28 118 THR B CA 1
ATOM 3272 C C . THR B 1 118 ? -14.353 -35.706 -17.138 1 63.28 118 THR B C 1
ATOM 3274 O O . THR B 1 118 ? -15.218 -35.274 -16.373 1 63.28 118 THR B O 1
ATOM 3277 N N . THR B 1 119 ? -13.07 -35.539 -16.951 1 63.14 119 THR B N 1
ATOM 3278 C CA . THR B 1 119 ? -12.568 -34.86 -15.762 1 63.14 119 THR B CA 1
ATOM 3279 C C . THR B 1 119 ? -12.962 -33.386 -15.775 1 63.14 119 THR B C 1
ATOM 3281 O O . THR B 1 119 ? -13.25 -32.806 -14.725 1 63.14 119 THR B O 1
ATOM 3284 N N . MET B 1 120 ? -13.086 -32.873 -16.937 1 60.97 120 MET B N 1
ATOM 3285 C CA . MET B 1 120 ? -13.291 -31.432 -17.054 1 60.97 120 MET B CA 1
ATOM 3286 C C . MET B 1 120 ? -14.772 -31.083 -16.96 1 60.97 120 MET B C 1
ATOM 3288 O O . MET B 1 120 ? -15.129 -29.949 -16.636 1 60.97 120 MET B O 1
ATOM 3292 N N . ILE B 1 121 ? -15.577 -31.995 -17.345 1 58.93 121 ILE B N 1
ATOM 3293 C CA . ILE B 1 121 ? -17.008 -31.715 -17.407 1 58.93 121 ILE B CA 1
ATOM 3294 C C . ILE B 1 121 ? -17.66 -32.061 -16.07 1 58.93 121 ILE B C 1
ATOM 3296 O O . ILE B 1 121 ? -18.721 -31.53 -15.734 1 58.93 121 ILE B O 1
ATOM 3300 N N . ARG B 1 122 ? -17.092 -32.879 -15.282 1 57.33 122 ARG B N 1
ATOM 3301 C CA . ARG B 1 122 ? -17.793 -33.402 -14.114 1 57.33 122 ARG B CA 1
ATOM 3302 C C . ARG B 1 122 ? -17.502 -32.558 -12.878 1 57.33 122 ARG B C 1
ATOM 3304 O O . ARG B 1 122 ? -16.458 -31.907 -12.795 1 57.33 122 ARG B O 1
ATOM 3311 N N . SER B 1 123 ? -18.5 -32.209 -12.117 1 59.09 123 SER B N 1
ATOM 3312 C CA . SER B 1 123 ? -18.348 -31.897 -10.699 1 59.09 123 SER B CA 1
ATOM 3313 C C . SER B 1 123 ? -17.762 -33.078 -9.933 1 59.09 123 SER B C 1
ATOM 3315 O O . SER B 1 123 ? -18.057 -34.234 -10.244 1 59.09 123 SER B O 1
ATOM 3317 N N . PRO B 1 124 ? -16.762 -32.736 -9.121 1 65.37 124 PRO B N 1
ATOM 3318 C CA . PRO B 1 124 ? -16.178 -31.49 -8.619 1 65.37 124 PRO B CA 1
ATOM 3319 C C . PRO B 1 124 ? -15.194 -30.861 -9.603 1 65.37 124 PRO B C 1
ATOM 3321 O O . PRO B 1 124 ? -14.771 -31.514 -10.561 1 65.37 124 PRO B O 1
ATOM 3324 N N . THR B 1 125 ? -14.846 -29.657 -9.436 1 72.11 125 THR B N 1
ATOM 3325 C CA . THR B 1 125 ? -13.908 -28.919 -10.275 1 72.11 125 THR B CA 1
ATOM 3326 C C . THR B 1 125 ? -12.562 -29.633 -10.339 1 72.11 125 THR B C 1
ATOM 3328 O O . THR B 1 125 ? -12.293 -30.536 -9.544 1 72.11 125 THR B O 1
ATOM 3331 N N . ILE B 1 126 ? -11.818 -29.393 -11.332 1 76.99 126 ILE B N 1
ATOM 3332 C CA . ILE B 1 126 ? -10.506 -30.003 -11.515 1 76.99 126 ILE B CA 1
ATOM 3333 C C . ILE B 1 126 ? -9.656 -29.784 -10.266 1 76.99 126 ILE B C 1
ATOM 3335 O O . ILE B 1 126 ? -8.922 -30.679 -9.842 1 76.99 126 ILE B O 1
ATOM 3339 N N . PHE B 1 127 ? -9.844 -28.746 -9.584 1 78.78 127 PHE B N 1
ATOM 3340 C CA . PHE B 1 127 ? -9.079 -28.441 -8.381 1 78.78 127 PHE B CA 1
ATOM 3341 C C . PHE B 1 127 ? -9.488 -29.356 -7.233 1 78.78 127 PHE B C 1
ATOM 3343 O O . PHE B 1 127 ? -8.633 -29.878 -6.514 1 78.78 127 PHE B O 1
ATOM 3350 N N . GLU B 1 128 ? -10.693 -29.543 -7.172 1 80.48 128 GLU B N 1
ATOM 3351 C CA . GLU B 1 128 ? -11.195 -30.432 -6.128 1 80.48 128 GLU B CA 1
ATOM 3352 C C . GLU B 1 128 ? -10.73 -31.867 -6.356 1 80.48 128 GLU B C 1
ATOM 3354 O O . GLU B 1 128 ? -10.372 -32.567 -5.406 1 80.48 128 GLU B O 1
ATOM 3359 N N . GLN B 1 129 ? -10.775 -32.186 -7.569 1 83.67 129 GLN B N 1
ATOM 3360 C CA . GLN B 1 129 ? -10.35 -33.541 -7.904 1 83.67 129 GLN B CA 1
ATOM 3361 C C . GLN B 1 129 ? -8.871 -33.747 -7.594 1 83.67 129 GLN B C 1
ATOM 3363 O O . GLN B 1 129 ? -8.487 -34.772 -7.026 1 83.67 129 GLN B O 1
ATOM 3368 N N . ILE B 1 130 ? -8.081 -32.803 -7.909 1 87.36 130 ILE B N 1
ATOM 3369 C CA . ILE B 1 130 ? -6.648 -32.906 -7.654 1 87.36 130 ILE B CA 1
ATOM 3370 C C . ILE B 1 130 ? -6.392 -32.941 -6.149 1 87.36 130 ILE B C 1
ATOM 3372 O O . ILE B 1 130 ? -5.573 -33.728 -5.67 1 87.36 130 ILE B O 1
ATOM 3376 N N . CYS B 1 131 ? -7.112 -32.171 -5.48 1 85.98 131 CYS B N 1
ATOM 3377 C CA . CYS B 1 131 ? -6.971 -32.105 -4.029 1 85.98 131 CYS B CA 1
ATOM 3378 C C . CYS B 1 131 ? -7.307 -33.446 -3.387 1 85.98 131 CYS B C 1
ATOM 3380 O O . CYS B 1 131 ? -6.623 -33.884 -2.461 1 85.98 131 CYS B O 1
ATOM 3382 N N . LEU B 1 132 ? -8.319 -34.043 -3.883 1 84.66 132 LEU B N 1
ATOM 3383 C CA . LEU B 1 132 ? -8.792 -35.303 -3.321 1 84.66 132 LEU B CA 1
ATOM 3384 C C . LEU B 1 132 ? -7.841 -36.444 -3.669 1 84.66 132 LEU B C 1
ATOM 3386 O O . LEU B 1 132 ? -7.546 -37.291 -2.823 1 84.66 132 LEU B O 1
ATOM 3390 N N . LEU B 1 133 ? -7.307 -36.42 -4.842 1 88.74 133 LEU B N 1
ATOM 3391 C CA . LEU B 1 133 ? -6.573 -37.573 -5.353 1 88.74 133 LEU B CA 1
ATOM 3392 C C . LEU B 1 133 ? -5.081 -37.437 -5.068 1 88.74 133 LEU B C 1
ATOM 3394 O O . LEU B 1 133 ? -4.367 -38.439 -4.987 1 88.74 133 LEU B O 1
ATOM 3398 N N . LEU B 1 134 ? -4.653 -36.188 -4.906 1 92.04 134 LEU B N 1
ATOM 3399 C CA . LEU B 1 134 ? -3.225 -35.945 -4.735 1 92.04 134 LEU B CA 1
ATOM 3400 C C . LEU B 1 134 ? -2.972 -34.979 -3.582 1 92.04 134 LEU B C 1
ATOM 3402 O O . LEU B 1 134 ? -2.386 -33.912 -3.777 1 92.04 134 LEU B O 1
ATOM 3406 N N . PRO B 1 135 ? -3.272 -35.261 -2.401 1 88.7 135 PRO B N 1
ATOM 3407 C CA . PRO B 1 135 ? -3.208 -34.354 -1.253 1 88.7 135 PRO B CA 1
ATOM 3408 C C . PRO B 1 135 ? -1.776 -34.049 -0.821 1 88.7 135 PRO B C 1
ATOM 3410 O O . PRO B 1 135 ? -1.54 -33.082 -0.093 1 88.7 135 PRO B O 1
ATOM 3413 N N . LYS B 1 136 ? -0.797 -34.854 -1.284 1 93.21 136 LYS B N 1
ATOM 3414 C CA . LYS B 1 136 ? 0.568 -34.716 -0.784 1 93.21 136 LYS B CA 1
ATOM 3415 C C . LYS B 1 136 ? 1.404 -33.832 -1.705 1 93.21 136 LYS B C 1
ATOM 3417 O O . LYS B 1 136 ? 2.613 -33.693 -1.51 1 93.21 136 LYS B O 1
ATOM 3422 N N . LEU B 1 137 ? 0.781 -33.258 -2.616 1 95.82 137 LEU B N 1
ATOM 3423 C CA . LEU B 1 137 ? 1.518 -32.434 -3.567 1 95.82 137 LEU B CA 1
ATOM 3424 C C . LEU B 1 137 ? 2.142 -31.228 -2.873 1 95.82 137 LEU B C 1
ATOM 3426 O O . LEU B 1 137 ? 1.498 -30.583 -2.042 1 95.82 137 LEU B O 1
ATOM 3430 N N . GLU B 1 138 ? 3.393 -30.932 -3.248 1 97.79 138 GLU B N 1
ATOM 3431 C CA . GLU B 1 138 ? 4.101 -29.758 -2.746 1 97.79 138 GLU B CA 1
ATOM 3432 C C . GLU B 1 138 ? 4.183 -28.667 -3.81 1 97.79 138 GLU B C 1
ATOM 3434 O O . GLU B 1 138 ? 4.385 -27.494 -3.489 1 97.79 138 GLU B O 1
ATOM 3439 N N . GLY B 1 139 ? 4.151 -29.077 -5.014 1 98.07 139 GLY B N 1
ATOM 3440 C CA . GLY B 1 139 ? 4.171 -28.16 -6.142 1 98.07 139 GLY B CA 1
ATOM 3441 C C . GLY B 1 139 ? 3.182 -28.532 -7.231 1 98.07 139 GLY B C 1
ATOM 3442 O O . GLY B 1 139 ? 3.075 -29.701 -7.607 1 98.07 139 GLY B O 1
ATOM 3443 N N . LEU B 1 140 ? 2.425 -27.598 -7.7 1 96.66 140 LEU B N 1
ATOM 3444 C CA . LEU B 1 140 ? 1.412 -27.823 -8.724 1 96.66 140 LEU B CA 1
ATOM 3445 C C . LEU B 1 140 ? 1.469 -26.737 -9.793 1 96.66 140 LEU B C 1
ATOM 3447 O O . LEU B 1 140 ? 1.467 -25.545 -9.474 1 96.66 140 LEU B O 1
ATOM 3451 N N . SER B 1 141 ? 1.639 -27.089 -10.986 1 96.01 141 SER B N 1
ATOM 3452 C CA . SER B 1 141 ? 1.606 -26.185 -12.131 1 96.01 141 SER B CA 1
ATOM 3453 C C . SER B 1 141 ? 0.557 -26.62 -13.149 1 96.01 141 SER B C 1
ATOM 3455 O O . SER B 1 141 ? 0.613 -27.737 -13.667 1 96.01 141 SER B O 1
ATOM 3457 N N . LEU B 1 142 ? -0.374 -25.782 -13.423 1 93.27 142 LEU B N 1
ATOM 3458 C CA . LEU B 1 142 ? -1.442 -26.087 -14.368 1 93.27 142 LEU B CA 1
ATOM 3459 C C . LEU B 1 142 ? -1.463 -25.077 -15.51 1 93.27 142 LEU B C 1
ATOM 3461 O O . LEU B 1 142 ? -1.301 -23.875 -15.284 1 93.27 142 LEU B O 1
ATOM 3465 N N . ASP B 1 143 ? -1.601 -25.538 -16.653 1 91.6 143 ASP B N 1
ATOM 3466 C CA . ASP B 1 143 ? -1.733 -24.701 -17.842 1 91.6 143 ASP B CA 1
ATOM 3467 C C . ASP B 1 143 ? -3.132 -24.816 -18.443 1 91.6 143 ASP B C 1
ATOM 3469 O O . ASP B 1 143 ? -3.544 -25.898 -18.867 1 91.6 143 ASP B O 1
ATOM 3473 N N . TYR B 1 144 ? -3.842 -23.727 -18.514 1 87.74 144 TYR B N 1
ATOM 3474 C CA . TYR B 1 144 ? -5.246 -23.692 -18.91 1 87.74 144 TYR B CA 1
ATOM 3475 C C . TYR B 1 144 ? -5.383 -23.511 -20.416 1 87.74 144 TYR B C 1
ATOM 3477 O O . TYR B 1 144 ? -6.487 -23.298 -20.924 1 87.74 144 TYR B O 1
ATOM 3485 N N . ARG B 1 145 ? -4.391 -23.594 -21.102 1 81.08 145 ARG B N 1
ATOM 3486 C CA . ARG B 1 145 ? -4.47 -23.432 -22.55 1 81.08 145 ARG B CA 1
ATOM 3487 C C . ARG B 1 145 ? -5.574 -24.303 -23.139 1 81.08 145 ARG B C 1
ATOM 3489 O O . ARG B 1 145 ? -5.65 -25.499 -22.85 1 81.08 145 ARG B O 1
ATOM 3496 N N . ASN B 1 146 ? -6.47 -23.691 -23.813 1 74.31 146 ASN B N 1
ATOM 3497 C CA . ASN B 1 146 ? -7.554 -24.339 -24.544 1 74.31 146 ASN B CA 1
ATOM 3498 C C . ASN B 1 146 ? -8.533 -25.029 -23.599 1 74.31 146 ASN B C 1
ATOM 3500 O O . ASN B 1 146 ? -9.157 -26.027 -23.965 1 74.31 146 ASN B O 1
ATOM 3504 N N . CYS B 1 147 ? -8.499 -24.616 -22.313 1 73.74 147 CYS B N 1
ATOM 3505 C CA . CYS B 1 147 ? -9.412 -25.2 -21.337 1 73.74 147 CYS B CA 1
ATOM 3506 C C . CYS B 1 147 ? -10.482 -24.196 -20.923 1 73.74 147 CYS B C 1
ATOM 3508 O O . CYS B 1 147 ? -10.171 -23.046 -20.607 1 73.74 147 CYS B O 1
ATOM 3510 N N . LYS B 1 148 ? -11.707 -24.51 -21.182 1 64.25 148 LYS B N 1
ATOM 3511 C CA . LYS B 1 148 ? -12.825 -23.716 -20.681 1 64.25 148 LYS B CA 1
ATOM 3512 C C . LYS B 1 148 ? -13.529 -24.425 -19.527 1 64.25 148 LYS B C 1
ATOM 3514 O O . LYS B 1 148 ? -14.035 -25.537 -19.691 1 64.25 148 LYS B O 1
ATOM 3519 N N . LEU B 1 149 ? -13.177 -23.949 -18.34 1 64.06 149 LEU B N 1
ATOM 3520 C CA . LEU B 1 149 ? -13.889 -24.549 -17.216 1 64.06 149 LEU B CA 1
ATOM 3521 C C . LEU B 1 149 ? -15.383 -24.259 -17.302 1 64.06 149 LEU B C 1
ATOM 3523 O O . LEU B 1 149 ? -15.785 -23.142 -17.638 1 64.06 149 LEU B O 1
ATOM 3527 N N . LEU B 1 150 ? -16.236 -25.168 -17.69 1 55.55 150 LEU B N 1
ATOM 3528 C CA . LEU B 1 150 ? -17.673 -24.983 -17.861 1 55.55 150 LEU B CA 1
ATOM 3529 C C . LEU B 1 150 ? -18.331 -24.591 -16.542 1 55.55 150 LEU B C 1
ATOM 3531 O O . LEU B 1 150 ? -17.907 -25.039 -15.475 1 55.55 150 LEU B O 1
ATOM 3535 N N . GLU B 1 151 ? -19.066 -23.402 -16.513 1 53.74 151 GLU B N 1
ATOM 3536 C CA . GLU B 1 151 ? -19.886 -22.713 -15.521 1 53.74 151 GLU B CA 1
ATOM 3537 C C . GLU B 1 151 ? -20.741 -23.699 -14.73 1 53.74 151 GLU B C 1
ATOM 3539 O O . GLU B 1 151 ? -21.055 -23.459 -13.562 1 53.74 151 GLU B O 1
ATOM 3544 N N . GLU B 1 152 ? -21.234 -24.719 -15.359 1 50.02 152 GLU B N 1
ATOM 3545 C CA . GLU B 1 152 ? -22.33 -25.471 -14.756 1 50.02 152 GLU B CA 1
ATOM 3546 C C . GLU B 1 152 ? -21.9 -26.115 -13.441 1 50.02 152 GLU B C 1
ATOM 3548 O O . GLU B 1 152 ? -22.705 -26.764 -12.769 1 50.02 152 GLU B O 1
ATOM 3553 N N . ALA B 1 153 ? -20.81 -26.15 -13.164 1 46.8 153 ALA B N 1
ATOM 3554 C CA . ALA B 1 153 ? -20.519 -26.874 -11.93 1 46.8 153 ALA B CA 1
ATOM 3555 C C . ALA B 1 153 ? -21.049 -26.12 -10.713 1 46.8 153 ALA B C 1
ATOM 3557 O O . ALA B 1 153 ? -20.493 -25.092 -10.322 1 46.8 153 ALA B O 1
ATOM 3558 N N . GLY B 1 154 ? -22.342 -25.761 -10.655 1 42.56 154 GLY B N 1
ATOM 3559 C CA . GLY B 1 154 ? -23.19 -25.257 -9.586 1 42.56 154 GLY B CA 1
ATOM 3560 C C . GLY B 1 154 ? -22.676 -25.605 -8.202 1 42.56 154 GLY B C 1
ATOM 3561 O O . GLY B 1 154 ? -23.359 -25.37 -7.203 1 42.56 154 GLY B O 1
ATOM 3562 N N . ALA B 1 155 ? -22.35 -26.938 -7.971 1 42.47 155 ALA B N 1
ATOM 3563 C CA . ALA B 1 155 ? -22.354 -27.455 -6.605 1 42.47 155 ALA B CA 1
ATOM 3564 C C . ALA B 1 155 ? -21.437 -26.632 -5.704 1 42.47 155 ALA B C 1
ATOM 3566 O O . ALA B 1 155 ? -20.51 -25.976 -6.185 1 42.47 155 ALA B O 1
ATOM 3567 N N . LYS B 1 156 ? -21.776 -26.801 -4.538 1 49.6 156 LYS B N 1
ATOM 3568 C CA . LYS B 1 156 ? -21.192 -26.331 -3.285 1 49.6 156 LYS B CA 1
ATOM 3569 C C . LYS B 1 156 ? -19.677 -26.512 -3.281 1 49.6 156 LYS B C 1
ATOM 3571 O O . LYS B 1 156 ? -19.182 -27.64 -3.33 1 49.6 156 LYS B O 1
ATOM 3576 N N . SER B 1 157 ? -18.987 -25.616 -3.982 1 49.73 157 SER B N 1
ATOM 3577 C CA . SER B 1 157 ? -17.533 -25.515 -4.061 1 49.73 157 SER B CA 1
ATOM 3578 C C . SER B 1 157 ? -16.875 -25.981 -2.767 1 49.73 157 SER B C 1
ATOM 3580 O O . SER B 1 157 ? -17.122 -25.417 -1.7 1 49.73 157 SER B O 1
ATOM 3582 N N . LEU B 1 158 ? -16.707 -27.211 -2.539 1 53.14 158 LEU B N 1
ATOM 3583 C CA . LEU B 1 158 ? -15.82 -27.644 -1.464 1 53.14 158 LEU B CA 1
ATOM 3584 C C . LEU B 1 158 ? -14.528 -26.834 -1.466 1 53.14 158 LEU B C 1
ATOM 3586 O O . LEU B 1 158 ? -14.013 -26.482 -2.529 1 53.14 158 LEU B O 1
ATOM 3590 N N . SER B 1 159 ? -14.274 -25.999 -0.553 1 63.95 159 SER B N 1
ATOM 3591 C CA . SER B 1 159 ? -12.99 -25.345 -0.325 1 63.95 159 SER B CA 1
ATOM 3592 C C . SER B 1 159 ? -11.86 -26.364 -0.227 1 63.95 159 SER B C 1
ATOM 3594 O O . SER B 1 159 ? -11.629 -26.943 0.837 1 63.95 159 SER B O 1
ATOM 3596 N N . PRO B 1 160 ? -11.321 -26.896 -1.48 1 72.95 160 PRO B N 1
ATOM 3597 C CA . PRO B 1 160 ? -10.239 -27.881 -1.418 1 72.95 160 PRO B CA 1
ATOM 3598 C C . PRO B 1 160 ? -9.088 -27.437 -0.518 1 72.95 160 PRO B C 1
ATOM 3600 O O . PRO B 1 160 ? -8.806 -26.241 -0.414 1 72.95 160 PRO B O 1
ATOM 3603 N N . VAL B 1 161 ? -8.537 -28.438 0.281 1 80.32 161 VAL B N 1
ATOM 3604 C CA . VAL B 1 161 ? -7.425 -28.147 1.18 1 80.32 161 VAL B CA 1
ATOM 3605 C C . VAL B 1 161 ? -6.172 -28.881 0.707 1 80.32 161 VAL B C 1
ATOM 3607 O O . VAL B 1 161 ? -6.187 -30.102 0.539 1 80.32 161 VAL B O 1
ATOM 3610 N N . PHE B 1 162 ? -5.178 -28.158 0.33 1 88.52 162 PHE B N 1
ATOM 3611 C CA . PHE B 1 162 ? -3.856 -28.671 -0.013 1 88.52 162 PHE B CA 1
ATOM 3612 C C . PHE B 1 162 ? -2.869 -28.423 1.121 1 88.52 162 PHE B C 1
ATOM 3614 O O . PHE B 1 162 ? -2.165 -27.412 1.129 1 88.52 162 PHE B O 1
ATOM 3621 N N . PRO B 1 163 ? -2.784 -29.373 2.051 1 89.97 163 PRO B N 1
ATOM 3622 C CA . PRO B 1 163 ? -2.013 -29.109 3.269 1 89.97 163 PRO B CA 1
ATOM 3623 C C . PRO B 1 163 ? -0.513 -28.999 3.005 1 89.97 163 PRO B C 1
ATOM 3625 O O . PRO B 1 163 ? 0.205 -28.347 3.768 1 89.97 163 PRO B O 1
ATOM 3628 N N . TYR B 1 164 ? -0.018 -29.606 1.875 1 94.47 164 TYR B N 1
ATOM 3629 C CA . TYR B 1 164 ? 1.429 -29.656 1.701 1 94.47 164 TYR B CA 1
ATOM 3630 C C . TYR B 1 164 ? 1.87 -28.769 0.543 1 94.47 164 TYR B C 1
ATOM 3632 O O . TYR B 1 164 ? 3.066 -28.643 0.27 1 94.47 164 TYR B O 1
ATOM 3640 N N . LEU B 1 165 ? 0.952 -28.184 -0.073 1 95.8 165 LEU B N 1
ATOM 3641 C CA . LEU B 1 165 ? 1.259 -27.401 -1.264 1 95.8 165 LEU B CA 1
ATOM 3642 C C . LEU B 1 165 ? 2.066 -26.158 -0.904 1 95.8 165 LEU B C 1
ATOM 3644 O O . LEU B 1 165 ? 1.635 -25.35 -0.079 1 95.8 165 LEU B O 1
ATOM 3648 N N . LYS B 1 166 ? 3.256 -25.968 -1.543 1 97.39 166 LYS B N 1
ATOM 3649 C CA . LYS B 1 166 ? 4.146 -24.846 -1.261 1 97.39 166 LYS B CA 1
ATOM 3650 C C . LYS B 1 166 ? 4.252 -23.913 -2.464 1 97.39 166 LYS B C 1
ATOM 3652 O O . LYS B 1 166 ? 4.491 -22.713 -2.306 1 97.39 166 LYS B O 1
ATOM 3657 N N . THR B 1 167 ? 4.127 -24.519 -3.616 1 98 167 THR B N 1
ATOM 3658 C CA . THR B 1 167 ? 4.256 -23.732 -4.838 1 98 167 THR B CA 1
ATOM 3659 C C . THR B 1 167 ? 3.077 -23.989 -5.772 1 98 167 THR B C 1
ATOM 3661 O O . THR B 1 167 ? 2.714 -25.14 -6.021 1 98 167 THR B O 1
ATOM 3664 N N . LEU B 1 168 ? 2.501 -22.971 -6.3 1 96.95 168 LEU B N 1
ATOM 3665 C CA . LEU B 1 168 ? 1.367 -23.056 -7.214 1 96.95 168 LEU B CA 1
ATOM 3666 C C . LEU B 1 168 ? 1.579 -22.158 -8.428 1 96.95 168 LEU B C 1
ATOM 3668 O O . LEU B 1 168 ? 1.82 -20.957 -8.282 1 96.95 168 LEU B O 1
ATOM 3672 N N . ASN B 1 169 ? 1.588 -22.706 -9.582 1 97.51 169 ASN B N 1
ATOM 3673 C CA . ASN B 1 169 ? 1.711 -21.977 -10.84 1 97.51 169 ASN B CA 1
ATOM 3674 C C . ASN B 1 169 ? 0.504 -22.209 -11.744 1 97.51 169 ASN B C 1
ATOM 3676 O O . ASN B 1 169 ? 0.23 -23.342 -12.142 1 97.51 169 ASN B O 1
ATOM 3680 N N . LEU B 1 170 ? -0.227 -21.204 -12.052 1 95.73 170 LEU B N 1
ATOM 3681 C CA . LEU B 1 170 ? -1.391 -21.268 -12.929 1 95.73 170 LEU B CA 1
ATOM 3682 C C . LEU B 1 170 ? -1.158 -20.46 -14.201 1 95.73 170 LEU B C 1
ATOM 3684 O O . LEU B 1 170 ? -1.07 -19.231 -14.154 1 95.73 170 LEU B O 1
ATOM 3688 N N . TYR B 1 171 ? -1.15 -21.16 -15.282 1 94.06 171 TYR B N 1
ATOM 3689 C CA . TYR B 1 171 ? -0.793 -20.505 -16.536 1 94.06 171 TYR B CA 1
ATOM 3690 C C . TYR B 1 171 ? -2.017 -20.328 -17.426 1 94.06 171 TYR B C 1
ATOM 3692 O O . TYR B 1 171 ? -2.823 -21.249 -17.574 1 94.06 171 TYR B O 1
ATOM 3700 N N . ARG B 1 172 ? -2.231 -19.144 -18.012 1 91.87 172 ARG B N 1
ATOM 3701 C CA . ARG B 1 172 ? -3.242 -18.795 -19.005 1 91.87 172 ARG B CA 1
ATOM 3702 C C . ARG B 1 172 ? -4.647 -19.018 -18.457 1 91.87 172 ARG B C 1
ATOM 3704 O O . ARG B 1 172 ? -5.494 -19.61 -19.129 1 91.87 172 ARG B O 1
ATOM 3711 N N . MET B 1 173 ? -4.772 -18.583 -17.28 1 89.67 173 MET B N 1
ATOM 3712 C CA . MET B 1 173 ? -6.084 -18.677 -16.647 1 89.67 173 MET B CA 1
ATOM 3713 C C . MET B 1 173 ? -7.021 -17.594 -17.174 1 89.67 173 MET B C 1
ATOM 3715 O O . MET B 1 173 ? -6.63 -16.431 -17.288 1 89.67 173 MET B O 1
ATOM 3719 N N . ASP B 1 174 ? -8.27 -17.948 -17.385 1 88.47 174 ASP B N 1
ATOM 3720 C CA . ASP B 1 174 ? -9.234 -16.988 -17.914 1 88.47 174 ASP B CA 1
ATOM 3721 C C . ASP B 1 174 ? -9.786 -16.096 -16.805 1 88.47 174 ASP B C 1
ATOM 3723 O O . ASP B 1 174 ? -10.65 -16.518 -16.033 1 88.47 174 ASP B O 1
ATOM 3727 N N . PHE B 1 175 ? -9.487 -14.848 -16.822 1 89.72 175 PHE B N 1
ATOM 3728 C CA . PHE B 1 175 ? -9.873 -13.928 -15.758 1 89.72 175 PHE B CA 1
ATOM 3729 C C . PHE B 1 175 ? -11.23 -13.299 -16.052 1 89.72 175 PHE B C 1
ATOM 3731 O O . PHE B 1 175 ? -11.803 -12.62 -15.198 1 89.72 175 PHE B O 1
ATOM 3738 N N . PHE B 1 176 ? -11.797 -13.538 -17.202 1 87.48 176 PHE B N 1
ATOM 3739 C CA . PHE B 1 176 ? -13.153 -13.089 -17.492 1 87.48 176 PHE B CA 1
ATOM 3740 C C . PHE B 1 176 ? -14.177 -14.09 -16.97 1 87.48 176 PHE B C 1
ATOM 3742 O O . PHE B 1 176 ? -15.368 -13.782 -16.889 1 87.48 176 PHE B O 1
ATOM 3749 N N . SER B 1 177 ? -13.642 -15.185 -16.61 1 82.68 177 SER B N 1
ATOM 3750 C CA . SER B 1 177 ? -14.508 -16.204 -16.025 1 82.68 177 SER B CA 1
ATOM 3751 C C . SER B 1 177 ? -14.523 -16.109 -14.504 1 82.68 177 SER B C 1
ATOM 3753 O O . SER B 1 177 ? -13.523 -16.406 -13.848 1 82.68 177 SER B O 1
ATOM 3755 N N . ALA B 1 178 ? -15.619 -15.793 -13.954 1 81.97 178 ALA B N 1
ATOM 3756 C CA . ALA B 1 178 ? -15.765 -15.657 -12.507 1 81.97 178 ALA B CA 1
ATOM 3757 C C . ALA B 1 178 ? -15.49 -16.982 -11.802 1 81.97 178 ALA B C 1
ATOM 3759 O O . ALA B 1 178 ? -14.886 -17.007 -10.726 1 81.97 178 ALA B O 1
ATOM 3760 N N . ILE B 1 179 ? -15.88 -18.02 -12.386 1 79.02 179 ILE B N 1
ATOM 3761 C CA . ILE B 1 179 ? -15.736 -19.336 -11.774 1 79.02 179 ILE B CA 1
ATOM 3762 C C . ILE B 1 179 ? -14.259 -19.722 -11.721 1 79.02 179 ILE B C 1
ATOM 3764 O O . ILE B 1 179 ? -13.796 -20.293 -10.731 1 79.02 179 ILE B O 1
ATOM 3768 N N . THR B 1 180 ? -13.562 -19.439 -12.831 1 82.91 180 THR B N 1
ATOM 3769 C CA . THR B 1 180 ? -12.143 -19.77 -12.883 1 82.91 180 THR B CA 1
ATOM 3770 C C . THR B 1 180 ? -11.372 -19.016 -11.803 1 82.91 180 THR B C 1
ATOM 3772 O O . THR B 1 180 ? -10.593 -19.614 -11.058 1 82.91 180 THR B O 1
ATOM 3775 N N . VAL B 1 181 ? -11.722 -17.755 -11.639 1 86.77 181 VAL B N 1
ATOM 3776 C CA . VAL B 1 181 ? -11.008 -16.915 -10.682 1 86.77 181 VAL B CA 1
ATOM 3777 C C . VAL B 1 181 ? -11.406 -17.299 -9.259 1 86.77 181 VAL B C 1
ATOM 3779 O O . VAL B 1 181 ? -10.553 -17.389 -8.372 1 86.77 181 VAL B O 1
ATOM 3782 N N . SER B 1 182 ? -12.634 -17.528 -9.045 1 84.39 182 SER B N 1
ATOM 3783 C CA . SER B 1 182 ? -13.102 -17.928 -7.722 1 84.39 182 SER B CA 1
ATOM 3784 C C . SER B 1 182 ? -12.48 -19.252 -7.291 1 84.39 182 SER B C 1
ATOM 3786 O O . SER B 1 182 ? -12.138 -19.432 -6.121 1 84.39 182 SER B O 1
ATOM 3788 N N . SER B 1 183 ? -12.388 -20.125 -8.242 1 82.61 183 SER B N 1
ATOM 3789 C CA . SER B 1 183 ? -11.766 -21.413 -7.949 1 82.61 183 SER B CA 1
ATOM 3790 C C . SER B 1 183 ? -10.297 -21.245 -7.576 1 82.61 183 SER B C 1
ATOM 3792 O O . SER B 1 183 ? -9.799 -21.924 -6.676 1 82.61 183 SER B O 1
ATOM 3794 N N . ALA B 1 184 ? -9.664 -20.397 -8.265 1 87.51 184 ALA B N 1
ATOM 3795 C CA . ALA B 1 184 ? -8.263 -20.126 -7.952 1 87.51 184 ALA B CA 1
ATOM 3796 C C . ALA B 1 184 ? -8.115 -19.566 -6.541 1 87.51 184 ALA B C 1
ATOM 3798 O O . ALA B 1 184 ? -7.244 -19.999 -5.783 1 87.51 184 ALA B O 1
ATOM 3799 N N . ILE B 1 185 ? -8.968 -18.635 -6.191 1 88.79 185 ILE B N 1
ATOM 3800 C CA . ILE B 1 185 ? -8.943 -18.036 -4.861 1 88.79 185 ILE B CA 1
ATOM 3801 C C . ILE B 1 185 ? -9.181 -19.113 -3.805 1 88.79 185 ILE B C 1
ATOM 3803 O O . ILE B 1 185 ? -8.473 -19.169 -2.797 1 88.79 185 ILE B O 1
ATOM 3807 N N . GLY B 1 186 ? -10.113 -19.939 -4.103 1 85.21 186 GLY B N 1
ATOM 3808 C CA . GLY B 1 186 ? -10.376 -21.043 -3.194 1 85.21 186 GLY B CA 1
ATOM 3809 C C . GLY B 1 186 ? -9.18 -21.957 -3.004 1 85.21 186 GLY B C 1
ATOM 3810 O O . GLY B 1 186 ? -8.894 -22.389 -1.886 1 85.21 186 GLY B O 1
ATOM 3811 N N . MET B 1 187 ? -8.528 -22.217 -4.058 1 86.67 187 MET B N 1
ATOM 3812 C CA . MET B 1 187 ? -7.356 -23.086 -4.003 1 86.67 187 MET B CA 1
ATOM 3813 C C . MET B 1 187 ? -6.234 -22.437 -3.201 1 86.67 187 MET B C 1
ATOM 3815 O O . MET B 1 187 ? -5.579 -23.099 -2.394 1 86.67 187 MET B O 1
ATOM 3819 N N . ILE B 1 188 ? -6.032 -21.219 -3.413 1 92.38 188 ILE B N 1
ATOM 3820 C CA . ILE B 1 188 ? -4.952 -20.487 -2.76 1 92.38 188 ILE B CA 1
ATOM 3821 C C . ILE B 1 188 ? -5.184 -20.461 -1.251 1 92.38 188 ILE B C 1
ATOM 3823 O O . ILE B 1 188 ? -4.297 -20.823 -0.474 1 92.38 188 ILE B O 1
ATOM 3827 N N . PHE B 1 189 ? -6.368 -20.162 -0.88 1 90 189 PHE B N 1
ATOM 3828 C CA . PHE B 1 189 ? -6.641 -19.993 0.543 1 90 189 PHE B CA 1
ATOM 3829 C C . PHE B 1 189 ? -6.946 -21.335 1.199 1 90 189 PHE B C 1
ATOM 3831 O O . PHE B 1 189 ? -6.946 -21.446 2.426 1 90 189 PHE B O 1
ATOM 3838 N N . GLY B 1 190 ? -7.117 -22.348 0.306 1 88.24 190 GLY B N 1
ATOM 3839 C CA . GLY B 1 190 ? -7.186 -23.711 0.808 1 88.24 190 GLY B CA 1
ATOM 3840 C C . GLY B 1 190 ? -5.822 -24.349 0.992 1 88.24 190 GLY B C 1
ATOM 3841 O O . GLY B 1 190 ? -5.723 -25.497 1.43 1 88.24 190 GLY B O 1
ATOM 3842 N N . SER B 1 191 ? -4.794 -23.656 0.73 1 92.44 191 SER B N 1
ATOM 3843 C CA . SER B 1 191 ? -3.42 -24.129 0.863 1 92.44 191 SER B CA 1
ATOM 3844 C C . SER B 1 191 ? -2.657 -23.326 1.911 1 92.44 191 SER B C 1
ATOM 3846 O O . SER B 1 191 ? -1.91 -22.406 1.573 1 92.44 191 SER B O 1
ATOM 3848 N N . PRO B 1 192 ? -2.726 -23.666 3.134 1 89.58 192 PRO B N 1
ATOM 3849 C CA . PRO B 1 192 ? -2.176 -22.878 4.239 1 89.58 192 PRO B CA 1
ATOM 3850 C C . PRO B 1 192 ? -0.653 -22.773 4.188 1 89.58 192 PRO B C 1
ATOM 3852 O O . PRO B 1 192 ? -0.077 -21.832 4.74 1 89.58 192 PRO B O 1
ATOM 3855 N N . ASN B 1 193 ? -0.001 -23.724 3.48 1 93.63 193 ASN B N 1
ATOM 3856 C CA . ASN B 1 193 ? 1.458 -23.717 3.469 1 93.63 193 ASN B CA 1
ATOM 3857 C C . ASN B 1 193 ? 2.006 -23.151 2.162 1 93.63 193 ASN B C 1
ATOM 3859 O O . ASN B 1 193 ? 3.207 -23.232 1.901 1 93.63 193 ASN B O 1
ATOM 3863 N N . LEU B 1 194 ? 1.169 -22.603 1.407 1 96.21 194 LEU B N 1
ATOM 3864 C CA . LEU B 1 194 ? 1.569 -22.046 0.119 1 96.21 194 LEU B CA 1
ATOM 3865 C C . LEU B 1 194 ? 2.533 -20.88 0.307 1 96.21 194 LEU B C 1
ATOM 3867 O O . LEU B 1 194 ? 2.245 -19.947 1.061 1 96.21 194 LEU B O 1
ATOM 3871 N N . GLN B 1 195 ? 3.686 -20.859 -0.382 1 97.83 195 GLN B N 1
ATOM 3872 C CA . GLN B 1 195 ? 4.718 -19.844 -0.196 1 97.83 195 GLN B CA 1
ATOM 3873 C C . GLN B 1 195 ? 4.917 -19.023 -1.466 1 97.83 195 GLN B C 1
ATOM 3875 O O . GLN B 1 195 ? 5.231 -17.833 -1.4 1 97.83 195 GLN B O 1
ATOM 3880 N N . THR B 1 196 ? 4.794 -19.702 -2.568 1 98.3 196 THR B N 1
ATOM 3881 C CA . THR B 1 196 ? 5.023 -19.035 -3.844 1 98.3 196 THR B CA 1
ATOM 3882 C C . THR B 1 196 ? 3.835 -19.233 -4.78 1 98.3 196 THR B C 1
ATOM 3884 O O . THR B 1 196 ? 3.315 -20.344 -4.905 1 98.3 196 THR B O 1
ATOM 3887 N N . LEU B 1 197 ? 3.382 -18.181 -5.419 1 98.44 197 LEU B N 1
ATOM 3888 C CA . LEU B 1 197 ? 2.242 -18.201 -6.328 1 98.44 197 LEU B CA 1
ATOM 3889 C C . LEU B 1 197 ? 2.564 -17.458 -7.62 1 98.44 197 LEU B C 1
ATOM 3891 O O . LEU B 1 197 ? 3.043 -16.322 -7.586 1 98.44 197 LEU B O 1
ATOM 3895 N N . LYS B 1 198 ? 2.409 -18.095 -8.659 1 98.5 198 LYS B N 1
ATOM 3896 C CA . LYS B 1 198 ? 2.531 -17.46 -9.968 1 98.5 198 LYS B CA 1
ATOM 3897 C C . LYS B 1 198 ? 1.267 -17.662 -10.798 1 98.5 198 LYS B C 1
ATOM 3899 O O . LYS B 1 198 ? 0.794 -18.79 -10.953 1 98.5 198 LYS B O 1
ATOM 3904 N N . ILE B 1 199 ? 0.731 -16.67 -11.297 1 97.99 199 ILE B N 1
ATOM 3905 C CA . ILE B 1 199 ? -0.461 -16.747 -12.134 1 97.99 199 ILE B CA 1
ATOM 3906 C C . ILE B 1 199 ? -0.253 -15.927 -13.405 1 97.99 199 ILE B C 1
ATOM 3908 O O . ILE B 1 199 ? 0.179 -14.773 -13.343 1 97.99 199 ILE B O 1
ATOM 3912 N N . THR B 1 200 ? -0.487 -16.467 -14.482 1 96.8 200 THR B N 1
ATOM 3913 C CA . THR B 1 200 ? -0.552 -15.757 -15.754 1 96.8 200 THR B CA 1
ATOM 3914 C C . THR B 1 200 ? -1.993 -15.663 -16.247 1 96.8 200 THR B C 1
ATOM 3916 O O . THR B 1 200 ? -2.635 -16.684 -16.506 1 96.8 200 THR B O 1
ATOM 3919 N N . ALA B 1 201 ? -2.482 -14.49 -16.393 1 94.29 201 ALA B N 1
ATOM 3920 C CA . ALA B 1 201 ? -3.867 -14.274 -16.8 1 94.29 201 ALA B CA 1
ATOM 3921 C C . ALA B 1 201 ? -4.005 -14.317 -18.32 1 94.29 201 ALA B C 1
ATOM 3923 O O . ALA B 1 201 ? -3.067 -13.976 -19.044 1 94.29 201 ALA B O 1
ATOM 3924 N N . ALA B 1 202 ? -5.109 -14.798 -18.7 1 91.28 202 ALA B N 1
ATOM 3925 C CA . ALA B 1 202 ? -5.554 -14.738 -20.09 1 91.28 202 ALA B CA 1
ATOM 3926 C C . ALA B 1 202 ? -6.965 -14.165 -20.189 1 91.28 202 ALA B C 1
ATOM 3928 O O . ALA B 1 202 ? -7.695 -14.121 -19.197 1 91.28 202 ALA B O 1
ATOM 3929 N N . TYR B 1 203 ? -7.307 -13.572 -21.354 1 88.25 203 TYR B N 1
ATOM 3930 C CA . TYR B 1 203 ? -8.6 -12.932 -21.568 1 88.25 203 TYR B CA 1
ATOM 3931 C C . TYR B 1 203 ? -9.223 -13.388 -22.882 1 88.25 203 TYR B C 1
ATOM 3933 O O . TYR B 1 203 ? -9.214 -12.649 -23.87 1 88.25 203 TYR B O 1
ATOM 3941 N N . GLU B 1 204 ? -9.548 -14.545 -23.016 1 77.1 204 GLU B N 1
ATOM 3942 C CA . GLU B 1 204 ? -9.988 -15.177 -24.257 1 77.1 204 GLU B CA 1
ATOM 3943 C C . GLU B 1 204 ? -11.434 -14.811 -24.58 1 77.1 204 GLU B C 1
ATOM 3945 O O . GLU B 1 204 ? -11.82 -14.761 -25.749 1 77.1 204 GLU B O 1
ATOM 3950 N N . ASN B 1 205 ? -12.396 -14.725 -23.609 1 64.83 205 ASN B N 1
ATOM 3951 C CA . ASN B 1 205 ? -13.797 -14.503 -23.951 1 64.83 205 ASN B CA 1
ATOM 3952 C C . ASN B 1 205 ? -14.145 -13.018 -23.953 1 64.83 205 ASN B C 1
ATOM 3954 O O . ASN B 1 205 ? -13.634 -12.255 -23.131 1 64.83 205 ASN B O 1
ATOM 3958 N N . ALA B 1 206 ? -14.633 -12.571 -25.142 1 59.63 206 ALA B N 1
ATOM 3959 C CA . ALA B 1 206 ? -14.995 -11.174 -25.372 1 59.63 206 ALA B CA 1
ATOM 3960 C C . ALA B 1 206 ? -16.005 -10.692 -24.334 1 59.63 206 ALA B C 1
ATOM 3962 O O . ALA B 1 206 ? -16.245 -9.49 -24.205 1 59.63 206 ALA B O 1
ATOM 3963 N N . ALA B 1 207 ? -16.671 -11.643 -23.686 1 60.79 207 ALA B N 1
ATOM 3964 C CA . ALA B 1 207 ? -17.776 -11.116 -22.89 1 60.79 207 ALA B CA 1
ATOM 3965 C C . ALA B 1 207 ? -17.27 -10.498 -21.59 1 60.79 207 ALA B C 1
ATOM 3967 O O . ALA B 1 207 ? -16.201 -10.864 -21.096 1 60.79 207 ALA B O 1
ATOM 3968 N N . GLN B 1 208 ? -17.857 -9.452 -21.223 1 63.7 208 GLN B N 1
ATOM 3969 C CA . GLN B 1 208 ? -17.581 -8.712 -19.997 1 63.7 208 GLN B CA 1
ATOM 3970 C C . GLN B 1 208 ? -17.494 -9.649 -18.796 1 63.7 208 GLN B C 1
ATOM 3972 O O . GLN B 1 208 ? -18.32 -10.552 -18.646 1 63.7 208 GLN B O 1
ATOM 3977 N N . PRO B 1 209 ? -16.427 -9.505 -18.014 1 66.11 209 PRO B N 1
ATOM 3978 C CA . PRO B 1 209 ? -16.221 -10.369 -16.849 1 66.11 209 PRO B CA 1
ATOM 3979 C C . PRO B 1 209 ? -17.393 -10.33 -15.871 1 66.11 209 PRO B C 1
ATOM 3981 O O . PRO B 1 209 ? -18.023 -9.284 -15.698 1 66.11 209 PRO B O 1
ATOM 3984 N N . THR B 1 210 ? -18.018 -11.458 -15.534 1 71.52 210 THR B N 1
ATOM 3985 C CA . THR B 1 210 ? -18.899 -11.531 -14.374 1 71.52 210 THR B CA 1
ATOM 3986 C C . THR B 1 210 ? -18.115 -11.308 -13.084 1 71.52 210 THR B C 1
ATOM 3988 O O . THR B 1 210 ? -17.067 -11.922 -12.875 1 71.52 210 THR B O 1
ATOM 3991 N N . ALA B 1 211 ? -18.45 -10.298 -12.305 1 66.1 211 ALA B N 1
ATOM 3992 C CA . ALA B 1 211 ? -17.713 -9.899 -11.109 1 66.1 211 ALA B CA 1
ATOM 3993 C C . ALA B 1 211 ? -17.891 -10.919 -9.989 1 66.1 211 ALA B C 1
ATOM 3995 O O . ALA B 1 211 ? -18.989 -11.442 -9.785 1 66.1 211 ALA B O 1
ATOM 3996 N N . ILE B 1 212 ? -16.883 -11.489 -9.433 1 65.16 212 ILE B N 1
ATOM 3997 C CA . ILE B 1 212 ? -16.905 -12.414 -8.305 1 65.16 212 ILE B CA 1
ATOM 3998 C C . ILE B 1 212 ? -17 -11.631 -6.998 1 65.16 212 ILE B C 1
ATOM 4000 O O . ILE B 1 212 ? -17.677 -12.059 -6.059 1 65.16 212 ILE B O 1
ATOM 4004 N N . CYS B 1 213 ? -16.018 -10.658 -6.725 1 61.94 213 CYS B N 1
ATOM 4005 C CA . CYS B 1 213 ? -15.828 -10.129 -5.379 1 61.94 213 CYS B CA 1
ATOM 4006 C C . CYS B 1 213 ? -16.825 -9.015 -5.085 1 61.94 213 CYS B C 1
ATOM 4008 O O . CYS B 1 213 ? -17.101 -8.179 -5.948 1 61.94 213 CYS B O 1
ATOM 4010 N N . SER B 1 214 ? -17.702 -9.412 -4.08 1 56.12 214 SER B N 1
ATOM 4011 C CA . SER B 1 214 ? -18.46 -8.314 -3.489 1 56.12 214 SER B CA 1
ATOM 4012 C C . SER B 1 214 ? -17.532 -7.246 -2.918 1 56.12 214 SER B C 1
ATOM 4014 O O . SER B 1 214 ? -16.373 -7.527 -2.605 1 56.12 214 SER B O 1
ATOM 4016 N N . SER B 1 215 ? -17.8 -5.993 -3.116 1 52.58 215 SER B N 1
ATOM 4017 C CA . SER B 1 215 ? -17.088 -4.807 -2.652 1 52.58 215 SER B CA 1
ATOM 4018 C C . SER B 1 215 ? -16.592 -4.983 -1.221 1 52.58 215 SER B C 1
ATOM 4020 O O . SER B 1 215 ? -15.573 -4.407 -0.836 1 52.58 215 SER B O 1
ATOM 4022 N N . GLU B 1 216 ? -17.282 -5.898 -0.295 1 56.17 216 GLU B N 1
ATOM 4023 C CA . GLU B 1 216 ? -17.035 -5.855 1.143 1 56.17 216 GLU B CA 1
ATOM 4024 C C . GLU B 1 216 ? -16.328 -7.121 1.62 1 56.17 216 GLU B C 1
ATOM 4026 O O . GLU B 1 216 ? -16.962 -8.164 1.792 1 56.17 216 GLU B O 1
ATOM 4031 N N . VAL B 1 217 ? -15.137 -7.443 1.241 1 54.73 217 VAL B N 1
ATOM 4032 C CA . VAL B 1 217 ? -14.435 -8.581 1.825 1 54.73 217 VAL B CA 1
ATOM 4033 C C . VAL B 1 217 ? -14.215 -8.343 3.317 1 54.73 217 VAL B C 1
ATOM 4035 O O . VAL B 1 217 ? -13.722 -7.286 3.717 1 54.73 217 VAL B O 1
ATOM 4038 N N . ASP B 1 218 ? -14.882 -9.11 4.18 1 61.28 218 ASP B N 1
ATOM 4039 C CA . ASP B 1 218 ? -14.596 -9.069 5.611 1 61.28 218 ASP B CA 1
ATOM 4040 C C . ASP B 1 218 ? -13.203 -9.618 5.908 1 61.28 218 ASP B C 1
ATOM 4042 O O . ASP B 1 218 ? -12.994 -10.833 5.901 1 61.28 218 ASP B O 1
ATOM 4046 N N . TYR B 1 219 ? -12.277 -8.78 6.152 1 60.51 219 TYR B N 1
ATOM 4047 C CA . TYR B 1 219 ? -10.868 -9.12 6.321 1 60.51 219 TYR B CA 1
ATOM 4048 C C . TYR B 1 219 ? -10.647 -9.908 7.606 1 60.51 219 TYR B C 1
ATOM 4050 O O . TYR B 1 219 ? -9.658 -10.633 7.735 1 60.51 219 TYR B O 1
ATOM 4058 N N . ASN B 1 220 ? -11.593 -9.826 8.382 1 63.8 220 ASN B N 1
ATOM 4059 C CA . ASN B 1 220 ? -11.434 -10.539 9.645 1 63.8 220 ASN B CA 1
ATOM 4060 C C . ASN B 1 220 ? -11.67 -12.037 9.477 1 63.8 220 ASN B C 1
ATOM 4062 O O . ASN B 1 220 ? -11.197 -12.839 10.285 1 63.8 220 ASN B O 1
ATOM 4066 N N . THR B 1 221 ? -12.295 -12.336 8.356 1 66.86 221 THR B N 1
ATOM 4067 C CA . THR B 1 221 ? -12.677 -13.737 8.216 1 66.86 221 THR B CA 1
ATOM 4068 C C . THR B 1 221 ? -11.848 -14.418 7.131 1 66.86 221 THR B C 1
ATOM 4070 O O 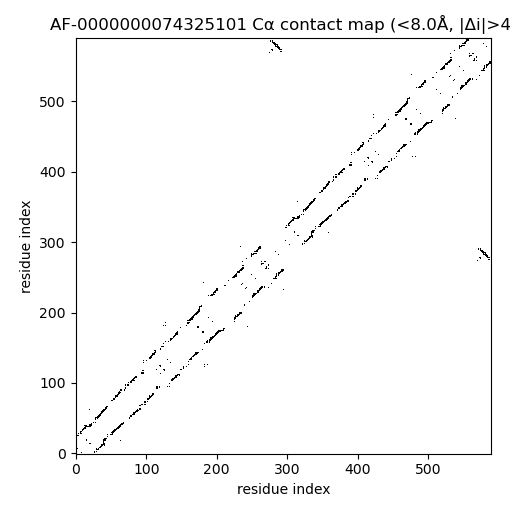. THR B 1 221 ? -12.025 -15.608 6.861 1 66.86 221 THR B O 1
ATOM 4073 N N . ILE B 1 222 ? -10.954 -13.658 6.663 1 69.12 222 ILE B N 1
ATOM 4074 C CA . ILE B 1 222 ? -10.211 -14.248 5.554 1 69.12 222 ILE B CA 1
ATOM 4075 C C . ILE B 1 222 ? -9.124 -15.174 6.096 1 69.12 222 ILE B C 1
ATOM 4077 O O . ILE B 1 222 ? -8.472 -14.859 7.094 1 69.12 222 ILE B O 1
ATOM 4081 N N . VAL B 1 223 ? -9.172 -16.344 5.606 1 76.21 223 VAL B N 1
ATOM 4082 C CA . VAL B 1 223 ? -8.1 -17.277 5.936 1 76.21 223 VAL B CA 1
ATOM 4083 C C . VAL B 1 223 ? -6.756 -16.696 5.503 1 76.21 223 VAL B C 1
ATOM 4085 O O . VAL B 1 223 ? -6.635 -16.148 4.405 1 76.21 223 VAL B O 1
ATOM 4088 N N . LYS B 1 224 ? -5.744 -16.831 6.436 1 85.76 224 LYS B N 1
ATOM 4089 C CA . LYS B 1 224 ? -4.43 -16.247 6.186 1 85.76 224 LYS B CA 1
ATOM 4090 C C . LYS B 1 224 ? -3.468 -17.281 5.608 1 85.76 224 LYS B C 1
ATOM 4092 O O . LYS B 1 224 ? -3.488 -18.447 6.009 1 85.76 224 LYS B O 1
ATOM 4097 N N . THR B 1 225 ? -2.867 -16.875 4.523 1 88.55 225 THR B N 1
ATOM 4098 C CA . THR B 1 225 ? -1.908 -17.756 3.865 1 88.55 225 THR B CA 1
ATOM 4099 C C . THR B 1 225 ? -0.486 -17.448 4.325 1 88.55 225 THR B C 1
ATOM 4101 O O . THR B 1 225 ? -0.257 -16.466 5.034 1 88.55 225 THR B O 1
ATOM 4104 N N . ARG B 1 226 ? 0.483 -18.356 3.991 1 94.39 226 ARG B N 1
ATOM 4105 C CA . ARG B 1 226 ? 1.899 -18.155 4.279 1 94.39 226 ARG B CA 1
ATOM 4106 C C . ARG B 1 226 ? 2.655 -17.716 3.029 1 94.39 226 ARG B C 1
ATOM 4108 O O . ARG B 1 226 ? 3.852 -17.979 2.896 1 94.39 226 ARG B O 1
ATOM 4115 N N . LEU B 1 227 ? 1.934 -17.101 2.147 1 96.76 227 LEU B N 1
ATOM 4116 C CA . LEU B 1 227 ? 2.503 -16.636 0.886 1 96.76 227 LEU B CA 1
ATOM 4117 C C . LEU B 1 227 ? 3.589 -15.594 1.132 1 96.76 227 LEU B C 1
ATOM 4119 O O . LEU B 1 227 ? 3.4 -14.668 1.924 1 96.76 227 LEU B O 1
ATOM 4123 N N . ARG B 1 228 ? 4.695 -15.735 0.454 1 97.86 228 ARG B N 1
ATOM 4124 C CA . ARG B 1 228 ? 5.799 -14.788 0.578 1 97.86 228 ARG B CA 1
ATOM 4125 C C . ARG B 1 228 ? 6.014 -14.024 -0.724 1 97.86 228 ARG B C 1
ATOM 4127 O O . ARG B 1 228 ? 6.357 -12.84 -0.705 1 97.86 228 ARG B O 1
ATOM 4134 N N . THR B 1 229 ? 5.818 -14.778 -1.814 1 98.12 229 THR B N 1
ATOM 4135 C CA . THR B 1 229 ? 6.049 -14.181 -3.124 1 98.12 229 THR B CA 1
ATOM 4136 C C . THR B 1 229 ? 4.895 -14.492 -4.073 1 98.12 229 THR B C 1
ATOM 4138 O O . THR B 1 229 ? 4.462 -15.641 -4.175 1 98.12 229 THR B O 1
ATOM 4141 N N . VAL B 1 230 ? 4.434 -13.522 -4.765 1 98.47 230 VAL B N 1
ATOM 4142 C CA . VAL B 1 230 ? 3.36 -13.656 -5.744 1 98.47 230 VAL B CA 1
ATOM 4143 C C . VAL B 1 230 ? 3.764 -12.98 -7.051 1 98.47 230 VAL B C 1
ATOM 4145 O O . VAL B 1 230 ? 4.269 -11.854 -7.045 1 98.47 230 VAL B O 1
ATOM 4148 N N . VAL B 1 231 ? 3.626 -13.662 -8.09 1 98.62 231 VAL B N 1
ATOM 4149 C CA . VAL B 1 231 ? 3.879 -13.084 -9.406 1 98.62 231 VAL B CA 1
ATOM 4150 C C . VAL B 1 231 ? 2.612 -13.159 -10.255 1 98.62 231 VAL B C 1
ATOM 4152 O O . VAL B 1 231 ? 2.085 -14.246 -10.501 1 98.62 231 VAL B O 1
ATOM 4155 N N . LEU B 1 232 ? 2.106 -12.083 -10.649 1 98.43 232 LEU B N 1
ATOM 4156 C CA . LEU B 1 232 ? 0.949 -11.973 -11.531 1 98.43 232 LEU B CA 1
ATOM 4157 C C . LEU B 1 232 ? 1.348 -11.382 -12.879 1 98.43 232 LEU B C 1
ATOM 4159 O O . LEU B 1 232 ? 1.927 -10.295 -12.938 1 98.43 232 LEU B O 1
ATOM 4163 N N . THR B 1 233 ? 1.029 -12.085 -13.884 1 97.64 233 THR B N 1
ATOM 4164 C CA . THR B 1 233 ? 1.433 -11.642 -15.214 1 97.64 233 THR B CA 1
ATOM 4165 C C . THR B 1 233 ? 0.212 -11.404 -16.098 1 97.64 233 THR B C 1
ATOM 4167 O O . THR B 1 233 ? -0.792 -12.109 -15.982 1 97.64 233 THR B O 1
ATOM 4170 N N . SER B 1 234 ? 0.253 -10.355 -16.954 1 95.1 234 SER B N 1
ATOM 4171 C CA . SER B 1 234 ? -0.73 -10.021 -17.979 1 95.1 234 SER B CA 1
ATOM 4172 C C . SER B 1 234 ? -2.036 -9.538 -17.356 1 95.1 234 SER B C 1
ATOM 4174 O O . SER B 1 234 ? -3.12 -9.921 -17.8 1 95.1 234 SER B O 1
ATOM 4176 N N . ILE B 1 235 ? -1.902 -8.717 -16.385 1 95.89 235 ILE B N 1
ATOM 4177 C CA . ILE B 1 235 ? -3.069 -8.178 -15.695 1 95.89 235 ILE B CA 1
ATOM 4178 C C . ILE B 1 235 ? -3.637 -7 -16.483 1 95.89 235 ILE B C 1
ATOM 4180 O O . ILE B 1 235 ? -2.889 -6.126 -16.93 1 95.89 235 ILE B O 1
ATOM 4184 N N . ARG B 1 236 ? -4.967 -6.93 -16.596 1 93.45 236 ARG B N 1
ATOM 4185 C CA . ARG B 1 236 ? -5.583 -5.886 -17.409 1 93.45 236 ARG B CA 1
ATOM 4186 C C . ARG B 1 236 ? -6.342 -4.89 -16.538 1 93.45 236 ARG B C 1
ATOM 4188 O O . ARG B 1 236 ? -6.825 -3.869 -17.031 1 93.45 236 ARG B O 1
ATOM 4195 N N . GLY B 1 237 ? -6.467 -5.168 -15.287 1 93 237 GLY B N 1
ATOM 4196 C CA . GLY B 1 237 ? -7.119 -4.247 -14.371 1 93 237 GLY B CA 1
ATOM 4197 C C . GLY B 1 237 ? -8.62 -4.448 -14.29 1 93 237 GLY B C 1
ATOM 4198 O O . GLY B 1 237 ? -9.352 -3.544 -13.883 1 93 237 GLY B O 1
ATOM 4199 N N . SER B 1 238 ? -9.13 -5.559 -14.728 1 90.68 238 SER B N 1
ATOM 4200 C CA . SER B 1 238 ? -10.556 -5.855 -14.628 1 90.68 238 SER B CA 1
ATOM 4201 C C . SER B 1 238 ? -10.984 -6.03 -13.175 1 90.68 238 SER B C 1
ATOM 4203 O O . SER B 1 238 ? -10.145 -6.037 -12.272 1 90.68 238 SER B O 1
ATOM 4205 N N . VAL B 1 239 ? -12.27 -6.136 -12.996 1 90.15 239 VAL B N 1
ATOM 4206 C CA . VAL B 1 239 ? -12.808 -6.278 -11.647 1 90.15 239 VAL B CA 1
ATOM 4207 C C . VAL B 1 239 ? -12.298 -7.573 -11.021 1 90.15 239 VAL B C 1
ATOM 4209 O O . VAL B 1 239 ? -11.987 -7.613 -9.828 1 90.15 239 VAL B O 1
ATOM 4212 N N . ASN B 1 240 ? -12.176 -8.64 -11.782 1 90.69 240 ASN B N 1
ATOM 4213 C CA . ASN B 1 240 ? -11.69 -9.922 -11.28 1 90.69 240 ASN B CA 1
ATOM 4214 C C . ASN B 1 240 ? -10.206 -9.861 -10.933 1 90.69 240 ASN B C 1
ATOM 4216 O O . ASN B 1 240 ? -9.771 -10.454 -9.944 1 90.69 240 ASN B O 1
ATOM 4220 N N . ASP B 1 241 ? -9.412 -9.154 -11.761 1 93.33 241 ASP B N 1
ATOM 4221 C CA . ASP B 1 241 ? -8.005 -8.937 -11.439 1 93.33 241 ASP B CA 1
ATOM 4222 C C . ASP B 1 241 ? -7.848 -8.314 -10.054 1 93.33 241 ASP B C 1
ATOM 4224 O O . ASP B 1 241 ? -7.084 -8.813 -9.225 1 93.33 241 ASP B O 1
ATOM 4228 N N . LEU B 1 242 ? -8.629 -7.243 -9.913 1 93.8 242 LEU B N 1
ATOM 4229 C CA . LEU B 1 242 ? -8.513 -6.471 -8.68 1 93.8 242 LEU B CA 1
ATOM 4230 C C . LEU B 1 242 ? -8.99 -7.284 -7.482 1 93.8 242 LEU B C 1
ATOM 4232 O O . LEU B 1 242 ? -8.437 -7.166 -6.386 1 93.8 242 LEU B O 1
ATOM 4236 N N . CYS B 1 243 ? -9.99 -8.029 -7.692 1 92.34 243 CYS B N 1
ATOM 4237 C CA . CYS B 1 243 ? -10.5 -8.882 -6.625 1 92.34 243 CYS B CA 1
ATOM 4238 C C . CYS B 1 243 ? -9.439 -9.878 -6.169 1 92.34 243 CYS B C 1
ATOM 4240 O O . CYS B 1 243 ? -9.246 -10.079 -4.969 1 92.34 243 CYS B O 1
ATOM 4242 N N . LEU B 1 244 ? -8.822 -10.504 -7.084 1 93.41 244 LEU B N 1
ATOM 4243 C CA . LEU B 1 244 ? -7.766 -11.451 -6.745 1 93.41 244 LEU B CA 1
ATOM 4244 C C . LEU B 1 244 ? -6.642 -10.761 -5.979 1 93.41 244 LEU B C 1
ATOM 4246 O O . LEU B 1 244 ? -6.207 -11.248 -4.933 1 93.41 244 LEU B O 1
ATOM 4250 N N . ILE B 1 245 ? -6.187 -9.646 -6.501 1 95.98 245 ILE B N 1
ATOM 4251 C CA . ILE B 1 245 ? -5.09 -8.917 -5.874 1 95.98 245 ILE B CA 1
ATOM 4252 C C . ILE B 1 245 ? -5.493 -8.489 -4.465 1 95.98 245 ILE B C 1
ATOM 4254 O O . ILE B 1 245 ? -4.711 -8.624 -3.521 1 95.98 245 ILE B O 1
ATOM 4258 N N . LYS B 1 246 ? -6.7 -7.95 -4.355 1 94.17 246 LYS B N 1
ATOM 4259 C CA . LYS B 1 246 ? -7.237 -7.544 -3.06 1 94.17 246 LYS B CA 1
ATOM 4260 C C . LYS B 1 246 ? -7.2 -8.699 -2.063 1 94.17 246 LYS B C 1
ATOM 4262 O O . LYS B 1 246 ? -6.76 -8.529 -0.924 1 94.17 246 LYS B O 1
ATOM 4267 N N . SER B 1 247 ? -7.619 -9.852 -2.458 1 92.74 247 SER B N 1
ATOM 4268 C CA . SER B 1 247 ? -7.644 -11.033 -1.601 1 92.74 247 SER B CA 1
ATOM 4269 C C . SER B 1 247 ? -6.235 -11.443 -1.184 1 92.74 247 SER B C 1
ATOM 4271 O O . SER B 1 247 ? -6.001 -11.786 -0.023 1 92.74 247 SER B O 1
ATOM 4273 N N . LEU B 1 248 ? -5.358 -11.418 -2.095 1 94.84 248 LEU B N 1
ATOM 4274 C CA . LEU B 1 248 ? -3.988 -11.836 -1.82 1 94.84 248 LEU B CA 1
ATOM 4275 C C . LEU B 1 248 ? -3.323 -10.895 -0.82 1 94.84 248 LEU B C 1
ATOM 4277 O O . LEU B 1 248 ? -2.669 -11.346 0.123 1 94.84 248 LEU B O 1
ATOM 4281 N N . LEU B 1 249 ? -3.537 -9.579 -1.051 1 95.32 249 LEU B N 1
ATOM 4282 C CA . LEU B 1 249 ? -2.907 -8.597 -0.176 1 95.32 249 LEU B CA 1
ATOM 4283 C C . LEU B 1 249 ? -3.511 -8.649 1.224 1 95.32 249 LEU B C 1
ATOM 4285 O O . LEU B 1 249 ? -2.789 -8.559 2.22 1 95.32 249 LEU B O 1
ATOM 4289 N N . ALA B 1 250 ? -4.782 -8.845 1.269 1 92.75 250 ALA B N 1
ATOM 4290 C CA . ALA B 1 250 ? -5.482 -8.854 2.552 1 92.75 250 ALA B CA 1
ATOM 4291 C C . ALA B 1 250 ? -5.256 -10.17 3.29 1 92.75 250 ALA B C 1
ATOM 4293 O O . ALA B 1 250 ? -5.288 -10.211 4.522 1 92.75 250 ALA B O 1
ATOM 4294 N N . GLY B 1 251 ? -4.982 -11.215 2.54 1 92.63 251 GLY B N 1
ATOM 4295 C CA . GLY B 1 251 ? -4.953 -12.537 3.145 1 92.63 251 GLY B CA 1
ATOM 4296 C C . GLY B 1 251 ? -3.548 -13.085 3.316 1 92.63 251 GLY B C 1
ATOM 4297 O O . GLY B 1 251 ? -3.37 -14.242 3.701 1 92.63 251 GLY B O 1
ATOM 4298 N N . SER B 1 252 ? -2.506 -12.244 3.163 1 94.4 252 SER B N 1
ATOM 4299 C CA . SER B 1 252 ? -1.139 -12.751 3.222 1 94.4 252 SER B CA 1
ATOM 4300 C C . SER B 1 252 ? -0.275 -11.906 4.153 1 94.4 252 SER B C 1
ATOM 4302 O O . SER B 1 252 ? 0.491 -11.055 3.695 1 94.4 252 SER B O 1
ATOM 4304 N N . PRO B 1 253 ? -0.258 -12.217 5.411 1 94.57 253 PRO B N 1
ATOM 4305 C CA . PRO B 1 253 ? 0.46 -11.405 6.397 1 94.57 253 PRO B CA 1
ATOM 4306 C C . PRO B 1 253 ? 1.977 -11.536 6.275 1 94.57 253 PRO B C 1
ATOM 4308 O O . PRO B 1 253 ? 2.717 -10.707 6.81 1 94.57 253 PRO B O 1
ATOM 4311 N N . LEU B 1 254 ? 2.427 -12.618 5.565 1 96.72 254 LEU B N 1
ATOM 4312 C CA . LEU B 1 254 ? 3.864 -12.841 5.453 1 96.72 254 LEU B CA 1
ATOM 4313 C C . LEU B 1 254 ? 4.377 -12.404 4.084 1 96.72 254 LEU B C 1
ATOM 4315 O O . LEU B 1 254 ? 5.552 -12.598 3.766 1 96.72 254 LEU B O 1
ATOM 4319 N N . LEU B 1 255 ? 3.544 -11.824 3.308 1 97.33 255 LEU B N 1
ATOM 4320 C CA . LEU B 1 255 ? 3.89 -11.438 1.945 1 97.33 255 LEU B CA 1
ATOM 4321 C C . LEU B 1 255 ? 5.014 -10.407 1.94 1 97.33 255 LEU B C 1
ATOM 4323 O O . LEU B 1 255 ? 4.94 -9.4 2.647 1 97.33 255 LEU B O 1
ATOM 4327 N N . LYS B 1 256 ? 6.003 -10.631 1.201 1 97.24 256 LYS B N 1
ATOM 4328 C CA . LYS B 1 256 ? 7.123 -9.704 1.071 1 97.24 256 LYS B CA 1
ATOM 4329 C C . LYS B 1 256 ? 7.018 -8.893 -0.218 1 97.24 256 LYS B C 1
ATOM 4331 O O . LYS B 1 256 ? 7.32 -7.698 -0.231 1 97.24 256 LYS B O 1
ATOM 4336 N N . LYS B 1 257 ? 6.574 -9.656 -1.203 1 97.4 257 LYS B N 1
ATOM 4337 C CA . LYS B 1 257 ? 6.588 -8.986 -2.5 1 97.4 257 LYS B CA 1
ATOM 4338 C C . LYS B 1 257 ? 5.513 -9.552 -3.424 1 97.4 257 LYS B C 1
ATOM 4340 O O . LYS B 1 257 ? 5.345 -10.77 -3.515 1 97.4 257 LYS B O 1
ATOM 4345 N N . ILE B 1 258 ? 4.813 -8.711 -4.089 1 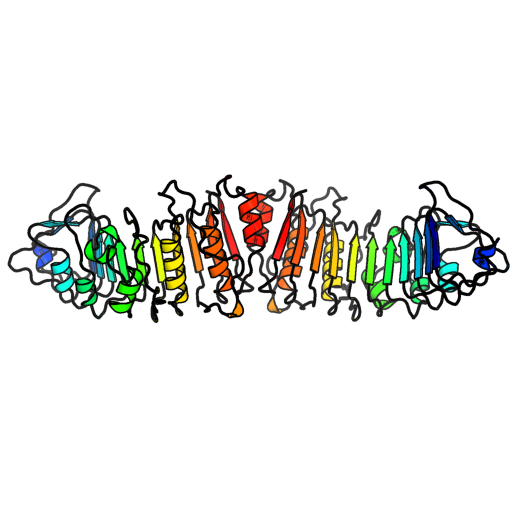98.38 258 ILE B N 1
ATOM 4346 C CA . ILE B 1 258 ? 3.911 -9.065 -5.18 1 98.38 258 ILE B CA 1
ATOM 4347 C C . ILE B 1 258 ? 4.347 -8.355 -6.46 1 98.38 258 ILE B C 1
ATOM 4349 O O . ILE B 1 258 ? 4.438 -7.126 -6.496 1 98.38 258 ILE B O 1
ATOM 4353 N N . VAL B 1 259 ? 4.748 -9.101 -7.43 1 98.5 259 VAL B N 1
ATOM 4354 C CA . VAL B 1 259 ? 5.171 -8.565 -8.719 1 98.5 259 VAL B CA 1
ATOM 4355 C C . VAL B 1 259 ? 4.009 -8.62 -9.709 1 98.5 259 VAL B C 1
ATOM 4357 O O . VAL B 1 259 ? 3.458 -9.692 -9.969 1 98.5 259 VAL B O 1
ATOM 4360 N N . ILE B 1 260 ? 3.661 -7.508 -10.289 1 98.37 260 ILE B N 1
ATOM 4361 C CA . ILE B 1 260 ? 2.533 -7.423 -11.21 1 98.37 260 ILE B CA 1
ATOM 4362 C C . ILE B 1 260 ? 3.002 -6.864 -12.551 1 98.37 260 ILE B C 1
ATOM 4364 O O . ILE B 1 260 ? 3.539 -5.756 -12.615 1 98.37 260 ILE B O 1
ATOM 4368 N N . SER B 1 261 ? 2.949 -7.6 -13.528 1 97.78 261 SER B N 1
ATOM 4369 C CA . SER B 1 261 ? 3.095 -7.111 -14.895 1 97.78 261 SER B CA 1
ATOM 4370 C C . SER B 1 261 ? 1.74 -6.794 -15.517 1 97.78 261 SER B C 1
ATOM 4372 O O . SER B 1 261 ? 0.93 -7.694 -15.746 1 97.78 261 SER B O 1
ATOM 4374 N N . ALA B 1 262 ? 1.499 -5.524 -15.876 1 96.12 262 ALA B N 1
ATOM 4375 C CA . ALA B 1 262 ? 0.135 -5.122 -16.21 1 96.12 262 ALA B CA 1
ATOM 4376 C C . ALA B 1 262 ? 0.101 -4.322 -17.508 1 96.12 262 ALA B C 1
ATOM 4378 O O . ALA B 1 262 ? 1.07 -3.64 -17.85 1 96.12 262 ALA B O 1
ATOM 4379 N N . ARG B 1 263 ? -0.946 -4.536 -18.193 1 94.13 263 ARG B N 1
ATOM 4380 C CA . ARG B 1 263 ? -1.371 -3.707 -19.317 1 94.13 263 ARG B CA 1
ATOM 4381 C C . ARG B 1 263 ? -2.838 -3.312 -19.182 1 94.13 263 ARG B C 1
ATOM 4383 O O . ARG B 1 263 ? -3.697 -3.845 -19.887 1 94.13 263 ARG B O 1
ATOM 4390 N N . PRO B 1 264 ? -3.045 -2.409 -18.32 1 93.22 264 PRO B N 1
ATOM 4391 C CA . PRO B 1 264 ? -4.435 -2.052 -18.028 1 93.22 264 PRO B CA 1
ATOM 4392 C C . PRO B 1 264 ? -5.172 -1.505 -19.249 1 93.22 264 PRO B C 1
ATOM 4394 O O . PRO B 1 264 ? -4.596 -0.748 -20.035 1 93.22 264 PRO B O 1
ATOM 4397 N N . SER B 1 265 ? -6.379 -1.946 -19.347 1 90.98 265 SER B N 1
ATOM 4398 C CA . SER B 1 265 ? -7.252 -1.483 -20.421 1 90.98 265 SER B CA 1
ATOM 4399 C C . SER B 1 265 ? -7.906 -0.152 -20.067 1 90.98 265 SER B C 1
ATOM 4401 O O . SER B 1 265 ? -8.269 0.079 -18.911 1 90.98 265 SER B O 1
ATOM 4403 N N . GLU B 1 266 ? -8.125 0.707 -21.025 1 91.15 266 GLU B N 1
ATOM 4404 C CA . GLU B 1 266 ? -8.824 1.97 -20.81 1 91.15 266 GLU B CA 1
ATOM 4405 C C . GLU B 1 266 ? -10.264 1.735 -20.363 1 91.15 266 GLU B C 1
ATOM 4407 O O . GLU B 1 266 ? -10.848 2.569 -19.668 1 91.15 266 GLU B O 1
ATOM 4412 N N . MET B 1 267 ? -10.724 0.575 -20.715 1 87.46 267 MET B N 1
ATOM 4413 C CA . MET B 1 267 ? -12.089 0.205 -20.354 1 87.46 267 MET B CA 1
ATOM 4414 C C . MET B 1 267 ? -12.254 0.145 -18.839 1 87.46 267 MET B C 1
ATOM 4416 O O . MET B 1 267 ? -13.351 0.36 -18.321 1 87.46 267 MET B O 1
ATOM 4420 N N . TYR B 1 268 ? -11.1 -0.072 -18.184 1 88.04 268 TYR B N 1
ATOM 4421 C CA . TYR B 1 268 ? -11.176 -0.231 -16.737 1 88.04 268 TYR B CA 1
ATOM 4422 C C . TYR B 1 268 ? -10.457 0.908 -16.024 1 88.04 268 TYR B C 1
ATOM 4424 O O . TYR B 1 268 ? -10.011 0.753 -14.885 1 88.04 268 TYR B O 1
ATOM 4432 N N . GLY B 1 269 ? -10.218 2.075 -16.722 1 89.68 269 GLY B N 1
ATOM 4433 C CA . GLY B 1 269 ? -9.643 3.254 -16.095 1 89.68 269 GLY B CA 1
ATOM 4434 C C . GLY B 1 269 ? -8.183 3.467 -16.45 1 89.68 269 GLY B C 1
ATOM 4435 O O . GLY B 1 269 ? -7.573 4.451 -16.028 1 89.68 269 GLY B O 1
ATOM 4436 N N . GLY B 1 270 ? -7.638 2.526 -17.237 1 92.87 270 GLY B N 1
ATOM 4437 C CA . GLY B 1 270 ? -6.269 2.704 -17.692 1 92.87 270 GLY B CA 1
ATOM 4438 C C . GLY B 1 270 ? -5.246 2.539 -16.585 1 92.87 270 GLY B C 1
ATOM 4439 O O . GLY B 1 270 ? -5.523 1.904 -15.566 1 92.87 270 GLY B O 1
ATOM 4440 N N . GLU B 1 271 ? -4.063 3.067 -16.869 1 92.33 271 GLU B N 1
ATOM 4441 C CA . GLU B 1 271 ? -2.965 2.958 -15.913 1 92.33 271 GLU B CA 1
ATOM 4442 C C . GLU B 1 271 ? -3.272 3.722 -14.629 1 92.33 271 GLU B C 1
ATOM 4444 O O . GLU B 1 271 ? -3.012 3.23 -13.529 1 92.33 271 GLU B O 1
ATOM 4449 N N . ARG B 1 272 ? -3.911 4.921 -14.781 1 91.64 272 ARG B N 1
ATOM 4450 C CA . ARG B 1 272 ? -4.229 5.761 -13.631 1 91.64 272 ARG B CA 1
ATOM 4451 C C . ARG B 1 272 ? -5.271 5.095 -12.738 1 91.64 272 ARG B C 1
ATOM 4453 O O . ARG B 1 272 ? -5.096 5.021 -11.52 1 91.64 272 ARG B O 1
ATOM 4460 N N . GLY B 1 273 ? -6.299 4.657 -13.428 1 93.49 273 GLY B N 1
ATOM 4461 C CA . GLY B 1 273 ? -7.34 3.981 -12.67 1 93.49 273 GLY B CA 1
ATOM 4462 C C . GLY B 1 273 ? -6.841 2.748 -11.94 1 93.49 273 GLY B C 1
ATOM 4463 O O . GLY B 1 273 ? -7.206 2.513 -10.786 1 93.49 273 GLY B O 1
ATOM 4464 N N . PHE B 1 274 ? -6.004 2.009 -12.597 1 94.54 274 PHE B N 1
ATOM 4465 C CA . PHE B 1 274 ? -5.478 0.774 -12.029 1 94.54 274 PHE B CA 1
ATOM 4466 C C . PHE B 1 274 ? -4.601 1.065 -10.817 1 94.54 274 PHE B C 1
ATOM 4468 O O . PHE B 1 274 ? -4.778 0.462 -9.757 1 94.54 274 PHE B O 1
ATOM 4475 N N . THR B 1 275 ? -3.668 1.976 -10.934 1 95.28 275 THR B N 1
ATOM 4476 C CA . THR B 1 275 ? -2.736 2.286 -9.857 1 95.28 275 THR B CA 1
ATOM 4477 C C . THR B 1 275 ? -3.469 2.898 -8.666 1 95.28 275 THR B C 1
ATOM 4479 O O . THR B 1 275 ? -3.158 2.589 -7.514 1 95.28 275 THR B O 1
ATOM 4482 N N . THR B 1 276 ? -4.464 3.813 -8.906 1 94.36 276 THR B N 1
ATOM 4483 C CA . THR B 1 276 ? -5.244 4.426 -7.837 1 94.36 276 THR B CA 1
ATOM 4484 C C . THR B 1 276 ? -5.981 3.364 -7.027 1 94.36 276 THR B C 1
ATOM 4486 O O . THR B 1 276 ? -6.046 3.446 -5.798 1 94.36 276 THR B O 1
ATOM 4489 N N . LYS B 1 277 ? -6.51 2.408 -7.711 1 94.9 277 LYS B N 1
ATOM 4490 C CA . LYS B 1 277 ? -7.22 1.33 -7.03 1 94.9 277 LYS B CA 1
ATOM 4491 C C . LYS B 1 277 ? -6.262 0.474 -6.207 1 94.9 277 LYS B C 1
ATOM 4493 O O . LYS B 1 277 ? -6.585 0.072 -5.088 1 94.9 277 LYS B O 1
ATOM 4498 N N . LEU B 1 278 ? -5.099 0.164 -6.763 1 96.83 278 LEU B N 1
ATOM 4499 C CA . LEU B 1 278 ? -4.11 -0.633 -6.046 1 96.83 278 LEU B CA 1
ATOM 4500 C C . LEU B 1 278 ? -3.691 0.056 -4.752 1 96.83 278 LEU B C 1
ATOM 4502 O O . LEU B 1 278 ? -3.519 -0.6 -3.722 1 96.83 278 LEU B O 1
ATOM 4506 N N . LEU B 1 279 ? -3.532 1.367 -4.821 1 97.36 279 LEU B N 1
ATOM 4507 C CA . LEU B 1 279 ? -3.041 2.146 -3.689 1 97.36 279 LEU B CA 1
ATOM 4508 C C . LEU B 1 279 ? -4.054 2.146 -2.549 1 97.36 279 LEU B C 1
ATOM 4510 O O . LEU B 1 279 ? -3.69 2.354 -1.39 1 97.36 279 LEU B O 1
ATOM 4514 N N . LYS B 1 280 ? -5.306 1.855 -2.813 1 96.17 280 LYS B N 1
ATOM 4515 C CA . LYS B 1 280 ? -6.362 1.887 -1.806 1 96.17 280 LYS B CA 1
ATOM 4516 C C . LYS B 1 280 ? -6.539 0.52 -1.15 1 96.17 280 LYS B C 1
ATOM 4518 O O . LYS B 1 280 ? -7.295 0.381 -0.187 1 96.17 280 LYS B O 1
ATOM 4523 N N . LEU B 1 281 ? -5.839 -0.445 -1.598 1 95.27 281 LEU B N 1
ATOM 4524 C CA . LEU B 1 281 ? -6.051 -1.804 -1.113 1 95.27 281 LEU B CA 1
ATOM 4525 C C . LEU B 1 281 ? -5.369 -2.013 0.235 1 95.27 281 LEU B C 1
ATOM 4527 O O . LEU B 1 281 ? -4.262 -1.518 0.459 1 95.27 281 LEU B O 1
ATOM 4531 N N . HIS B 1 282 ? -6.003 -2.757 1.09 1 94.2 282 HIS B N 1
ATOM 4532 C CA . HIS B 1 282 ? -5.463 -3.144 2.388 1 94.2 282 HIS B CA 1
ATOM 4533 C C . HIS B 1 282 ? -4.347 -4.171 2.237 1 94.2 282 HIS B C 1
ATOM 4535 O O . HIS B 1 282 ? -4.34 -4.951 1.281 1 94.2 282 HIS B O 1
ATOM 4541 N N . ARG B 1 283 ? -3.435 -4.083 3.164 1 94.91 283 ARG B N 1
ATOM 4542 C CA . ARG B 1 283 ? -2.309 -5.011 3.178 1 94.91 283 ARG B CA 1
ATOM 4543 C C . ARG B 1 283 ? -2.143 -5.649 4.553 1 94.91 283 ARG B C 1
ATOM 4545 O O . ARG B 1 283 ? -1.878 -4.956 5.537 1 94.91 283 ARG B O 1
ATOM 4552 N N . ALA B 1 284 ? -2.243 -6.903 4.61 1 93.77 284 ALA B N 1
ATOM 4553 C CA . ALA B 1 284 ? -2.063 -7.601 5.881 1 93.77 284 ALA B CA 1
ATOM 4554 C C . ALA B 1 284 ? -0.604 -7.565 6.325 1 93.77 284 ALA B C 1
ATOM 4556 O O . ALA B 1 284 ? -0.313 -7.523 7.523 1 93.77 284 ALA B O 1
ATOM 4557 N N . SER B 1 285 ? 0.284 -7.637 5.358 1 94.71 285 SER B N 1
ATOM 4558 C CA . SER B 1 285 ? 1.713 -7.571 5.642 1 94.71 285 SER B CA 1
ATOM 4559 C C . SER B 1 285 ? 2.207 -6.129 5.666 1 94.71 285 SER B C 1
ATOM 4561 O O . SER B 1 285 ? 2.099 -5.413 4.668 1 94.71 285 SER B O 1
ATOM 4563 N N . PRO B 1 286 ? 2.817 -5.666 6.674 1 92.48 286 PRO B N 1
ATOM 4564 C CA . PRO B 1 286 ? 3.304 -4.287 6.754 1 92.48 286 PRO B CA 1
ATOM 4565 C C . PRO B 1 286 ? 4.496 -4.028 5.836 1 92.48 286 PRO B C 1
ATOM 4567 O O . PRO B 1 286 ? 4.787 -2.875 5.507 1 92.48 286 PRO B O 1
ATOM 4570 N N . ILE B 1 287 ? 5.136 -5.09 5.393 1 93.65 287 ILE B N 1
ATOM 4571 C CA . ILE B 1 287 ? 6.372 -4.884 4.645 1 93.65 287 ILE B CA 1
ATOM 4572 C C . ILE B 1 287 ? 6.158 -5.264 3.181 1 93.65 287 ILE B C 1
ATOM 4574 O O . ILE B 1 287 ? 7.102 -5.258 2.388 1 93.65 287 ILE B O 1
ATOM 4578 N N . ALA B 1 288 ? 4.935 -5.655 2.801 1 95.55 288 ALA B N 1
ATOM 4579 C CA . ALA B 1 288 ? 4.647 -6.112 1.444 1 95.55 288 ALA B CA 1
ATOM 4580 C C . ALA B 1 288 ? 4.9 -5.003 0.427 1 95.55 288 ALA B C 1
ATOM 4582 O O . ALA B 1 288 ? 4.391 -3.89 0.573 1 95.55 288 ALA B O 1
ATOM 4583 N N . GLU B 1 289 ? 5.639 -5.297 -0.571 1 96.66 289 GLU B N 1
ATOM 4584 C CA . GLU B 1 289 ? 5.9 -4.376 -1.673 1 96.66 289 GLU B CA 1
ATOM 4585 C C . GLU B 1 289 ? 5.141 -4.791 -2.93 1 96.66 289 GLU B C 1
ATOM 4587 O O . GLU B 1 289 ? 5.097 -5.974 -3.273 1 96.66 289 GLU B O 1
ATOM 4592 N N . ILE B 1 290 ? 4.551 -3.855 -3.584 1 97.76 290 ILE B N 1
ATOM 4593 C CA . ILE B 1 290 ? 3.956 -4.091 -4.895 1 97.76 290 ILE B CA 1
ATOM 4594 C C . ILE B 1 290 ? 4.894 -3.58 -5.986 1 97.76 290 ILE B C 1
ATOM 4596 O O . ILE B 1 290 ? 5.131 -2.375 -6.096 1 97.76 290 ILE B O 1
ATOM 4600 N N . ASP B 1 291 ? 5.477 -4.447 -6.694 1 97.41 291 ASP B N 1
ATOM 4601 C CA . ASP B 1 291 ? 6.336 -4.118 -7.827 1 97.41 291 ASP B CA 1
ATOM 4602 C C . ASP B 1 291 ? 5.555 -4.156 -9.138 1 97.41 291 ASP B C 1
ATOM 4604 O O . ASP B 1 291 ? 5.299 -5.232 -9.683 1 97.41 291 ASP B O 1
ATOM 4608 N N . LEU B 1 292 ? 5.25 -3.054 -9.693 1 96.59 292 LEU B N 1
ATOM 4609 C CA . LEU B 1 292 ? 4.402 -2.929 -10.874 1 96.59 292 LEU B CA 1
ATOM 4610 C C . LEU B 1 292 ? 5.237 -2.627 -12.113 1 96.59 292 LEU B C 1
ATOM 4612 O O . LEU B 1 292 ? 6.051 -1.701 -12.108 1 96.59 292 LEU B O 1
ATOM 4616 N N . THR B 1 293 ? 5.16 -3.454 -13.062 1 94.02 293 THR B N 1
ATOM 4617 C CA . THR B 1 293 ? 5.792 -3.229 -14.358 1 94.02 293 THR B CA 1
ATOM 4618 C C . THR B 1 293 ? 4.741 -3.109 -15.458 1 94.02 293 THR B C 1
ATOM 4620 O O . THR B 1 293 ? 3.751 -3.843 -15.462 1 94.02 293 THR B O 1
ATOM 4623 N N . TRP B 1 294 ? 4.924 -2.168 -16.338 1 91.97 294 TRP B N 1
ATOM 4624 C CA . TRP B 1 294 ? 3.998 -1.948 -17.444 1 91.97 294 TRP B CA 1
ATOM 4625 C C . TRP B 1 294 ? 4.451 -2.698 -18.692 1 91.97 294 TRP B C 1
ATOM 4627 O O . TRP B 1 294 ? 5.646 -2.746 -18.995 1 91.97 294 TRP B O 1
ATOM 4637 N N . LEU B 1 295 ? 3.501 -3.38 -19.235 1 86.1 295 LEU B N 1
ATOM 4638 C CA . LEU B 1 295 ? 3.749 -4.096 -20.481 1 86.1 295 LEU B CA 1
ATOM 4639 C C . LEU B 1 295 ? 3.29 -3.274 -21.681 1 86.1 295 LEU B C 1
ATOM 4641 O O . LEU B 1 295 ? 2.34 -2.495 -21.578 1 86.1 295 LEU B O 1
#

Nearest PDB structures (foldseek):
  4fmz-assembly1_A  TM=5.760E-01  e=8.102E-03  Listeria monocytogenes serotype 4b str. F2365
  7xe0-assembly1_I  TM=4.013E-01  e=9.397E-03  Triticum monococcum
  7xvg-assembly1_A  TM=4.806E-01  e=1.358E-01  Triticum monococcum
  4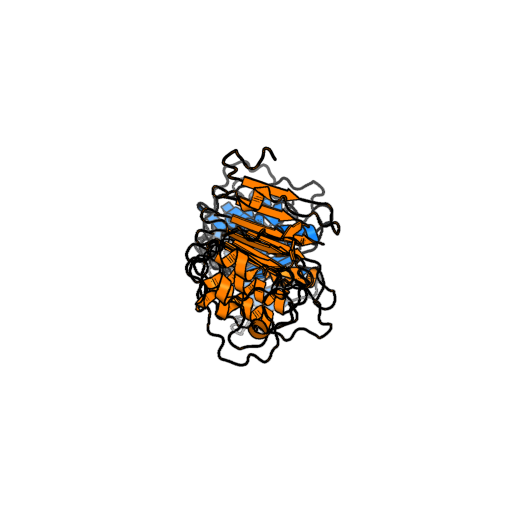fmz-assembly1_A  TM=5.771E-01  e=1.445E-02  Listeria monocytogenes serotype 4b str. F2365
  7xe0-assembly1_I  TM=4.587E-01  e=1.445E-02  Triticum monococcum